Protein AF-0000000083949467 (afdb_homodimer)

pLDDT: mean 90.77, std 18.3, range [20.08, 98.88]

InterPro domains:
  IPR000801 Esterase-like [PF00756] (163-284)
  IPR011990 Tetratric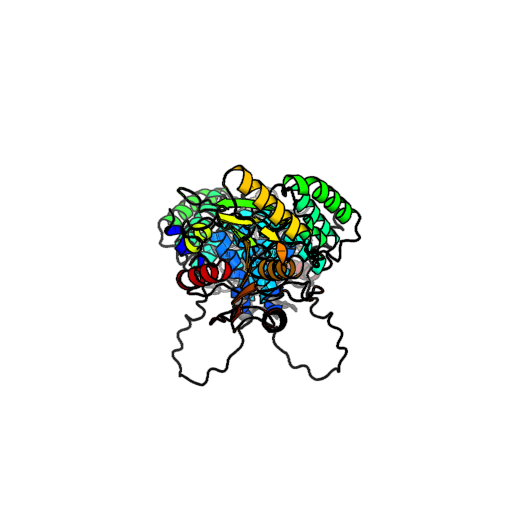opeptide-like helical domain superfamily [SSF48452] (70-117)
  IPR029058 Alpha/Beta hydrolase fold [G3DSA:3.40.50.1820] (165-360)
  IPR029058 Alpha/Beta hydrolase fold [SSF53474] (166-357)

Nearest PDB structures (foldseek):
  2h1i-assembly1_A  TM=7.832E-01  e=2.682E-10  Bacillus cereus ATCC 14579
  2r8b-assembly2_B  TM=7.760E-01  e=1.496E-08  Agrobacterium fabrum str. C58
  3og9-assembly2_B  TM=6.754E-01  e=1.947E-09  Lactococcus lactis subsp. lactis Il1403
  3b5e-assembly1_A  TM=7.785E-01  e=6.162E-08  Mesorhizobium japonicum MAFF 303099
  7y4i-assembly1_B  TM=3.253E-01  e=1.811E-04  Arabidopsis thaliana

Foldseek 3Di:
DPVVLVPLQCPVPQPPDPDPDPDDPPPPDPPDDDPVSVVCVLCVNVVSCVVSVHALVSLQVVLVCCCVVPVNLVSSLVSLVVNCVRDVLDLVSLQSNLLSCLLVVVQVSSLVSLVSSLVSPQQQLVCLVPPPSNVNHCPPPSSVVSNVSSPVRNCVVCVQALPKDKDAADDAADDLWFAEEEEDEAAFAFQNPCVVVQCLQCVRRHMYMGTGANAARDVRGGHHDAPDLVSVVVSVVVNQVVVCVVTRYNQQQYEYEYAACSLQSSLLCCQVPVRRYQEYEREQYHHDCLDRPGAADANAEYEYEFAPPEDPVSVVSSVVSCVRHVPRYHYHYHYEHDYRDDHPCCSPPVSVSSCRRRVSD/DVVVLPPLQCPVPQPPDPDPDPDDPPPPDVPDDDPVSVVCVLCVNVVSCVVSVHALVSLQVVLVCCCVVPVNLVSSLVSLVVNCVRDQLDLVSLQSNLLSCLLVVVQVSSLVSLVSSLVSPQQQLVCLVPPPSNVNHCPDPSSVVSNVSSPVRNCVVCVQALPKDKDAAPDAADDLWFAEEEEDEAAFAFQNPCVVVQCLQCVRRHMYMGTGANAARDVRGGAHDQPDLVSVVVSVVVNQVVVCVVTRYNQQQYEYEYAACSLQSSLLCCQVPVRRYQEYEREQHHHDCLDRPGAADANAEYEYEFAPPEDPVSVVSSVVSCVRHVPRYHYHYHYEHDYRDDHPCCSPPNSVSSCRRRVSD

Organism: NCBI:txid38313

Radius of gyration: 39.01 Å; Cα contacts (8 Å, |Δi|>4): 1369; chains: 2; bounding box: 59×126×69 Å

Sequence (722 aa):
MQAKQTKLCNLLKLGAGLGLLCMSQLAQADEGKTEAEIRWQALSPIANLYLSHANAEDFIAKGDEEKNRYDNYAGALAYYLMATERDSSNIWAPYQAAGTLAMLELKDQAIEMLQLADSRGLWQQIMLEEDDELAGIKDSDEYRAVLDKVKRRYPQHAKDAGTAYIYRPQGAAPEGGWPVLVWLSGYGTEGSDSAHMAKLLTSERAIFIGINGTEKLNEHSFRWARTETDSSHQAVQQALAKAAKNSPVNKQKVALMGFSQGALHSAHLLAKHPNDYVGALLLSAGGMQTEIKASAPAGKRLVISYGEQEHSSNLALDKQLEQFFSPGNQLQLKPHQGGHFFDDAWQQKYPDYVNFVLELNMQAKQTKLCNLLKLGAGLGLLCMSQLAQADEGKTEAEIRWQALSPIANLYLSHANAEDFIAKGDEEKNRYDNYAGALAYYLMATERDSSNIWAPYQAAGTLAMLELKDQAIEMLQLADSRGLWQQIMLEEDDELAGIKDSDEYRAVLDKVKRRYPQHAKDAGTAYIYRPQGAAPEGGWPVLVWLSGYGTEGSDSAHMAKLLTSERAIFIGINGTEKLNEHSFRWARTETDSSHQAVQQALAKAAKNSPVNKQKVALMGFSQGALHSAHLLAKHPNDYVGALLLSAGGMQTEIKASAPAGKRLVISYGEQEHSSNLALDKQLEQFFSPGNQLQLKPHQGGHFFDDAWQQKYPDYVNFVLELN

Structure (mmCIF, N/CA/C/O backbone):
data_AF-0000000083949467-model_v1
#
loop_
_entity.id
_entity.type
_entity.pdbx_description
1 polymer 'Predicted esterase'
#
loop_
_atom_site.group_PDB
_atom_site.id
_atom_site.type_symbol
_atom_site.label_atom_id
_atom_site.label_alt_id
_atom_site.label_comp_id
_atom_site.label_asym_id
_atom_site.label_entity_id
_atom_site.label_seq_id
_atom_site.pdbx_PDB_ins_code
_atom_site.Cartn_x
_atom_site.Cartn_y
_atom_site.Cartn_z
_atom_site.occupancy
_atom_site.B_iso_or_equiv
_atom_site.auth_seq_id
_atom_site.auth_comp_id
_atom_site.auth_asym_id
_atom_site.auth_atom_id
_atom_site.pdbx_PDB_model_num
ATOM 1 N N . MET A 1 1 ? 5.543 20.141 -19.062 1 20.08 1 MET A N 1
ATOM 2 C CA . MET A 1 1 ? 6.008 19.203 -18.047 1 20.08 1 MET A CA 1
ATOM 3 C C . MET A 1 1 ? 4.969 19.047 -16.938 1 20.08 1 MET A C 1
ATOM 5 O O . MET A 1 1 ? 4.883 18 -16.312 1 20.08 1 MET A O 1
ATOM 9 N N . GLN A 1 2 ? 4.262 20.141 -16.609 1 24.88 2 GLN A N 1
ATOM 10 C CA . GLN A 1 2 ? 3.311 20.375 -15.523 1 24.88 2 GLN A CA 1
ATOM 11 C C . GLN A 1 2 ? 1.963 19.719 -15.82 1 24.88 2 GLN A C 1
ATOM 13 O O . GLN A 1 2 ? 1.282 19.25 -14.906 1 24.88 2 GLN A O 1
ATOM 18 N N . ALA A 1 3 ? 1.469 19.828 -17.047 1 28.83 3 ALA A N 1
ATOM 19 C CA . ALA A 1 3 ? 0.116 19.5 -17.484 1 28.83 3 ALA A CA 1
ATOM 20 C C . ALA A 1 3 ? -0.091 18 -17.562 1 28.83 3 ALA A C 1
ATOM 22 O O . ALA A 1 3 ? -1.208 17.5 -17.375 1 28.83 3 ALA A O 1
ATOM 23 N N . LYS A 1 4 ? 0.92 17.312 -17.953 1 30.5 4 LYS A N 1
ATOM 24 C CA . LYS A 1 4 ? 0.792 15.859 -18.094 1 30.5 4 LYS A CA 1
ATOM 25 C C . LYS A 1 4 ? 0.655 15.18 -16.719 1 30.5 4 LYS A C 1
ATOM 27 O O . LYS A 1 4 ? 0.504 13.961 -16.641 1 30.5 4 LYS A O 1
ATOM 32 N N . GLN A 1 5 ? 1.1 15.766 -15.641 1 29.86 5 GLN A N 1
ATOM 33 C CA . GLN A 1 5 ? 1.109 15.297 -14.266 1 29.86 5 GLN A CA 1
ATOM 34 C C . GLN A 1 5 ? -0.294 15.32 -13.664 1 29.86 5 GLN A C 1
ATOM 36 O O . GLN A 1 5 ? -0.618 14.508 -12.797 1 29.86 5 GLN A O 1
ATOM 41 N N . THR A 1 6 ? -1.181 16.219 -14.047 1 29.69 6 THR A N 1
ATOM 42 C CA . THR A 1 6 ? -2.506 16.359 -13.453 1 29.69 6 THR A CA 1
ATOM 43 C C . THR A 1 6 ? -3.43 15.234 -13.906 1 29.69 6 THR A C 1
ATOM 45 O O . THR A 1 6 ? -4.348 14.852 -13.18 1 29.69 6 THR A O 1
ATOM 48 N N . LYS A 1 7 ? -3.24 14.672 -15.047 1 35.09 7 LYS A N 1
ATOM 49 C CA . LYS A 1 7 ? -4.223 13.773 -15.648 1 35.09 7 LYS A CA 1
ATOM 50 C C . LYS A 1 7 ? -4.168 12.391 -15.008 1 35.09 7 LYS A C 1
ATOM 52 O O . LYS A 1 7 ? -5.129 11.617 -15.102 1 35.09 7 LYS A O 1
ATOM 57 N N . LEU A 1 8 ? -3.037 11.961 -14.492 1 36.59 8 LEU A N 1
ATOM 58 C CA . LEU A 1 8 ? -2.889 10.586 -14.016 1 36.59 8 LEU A CA 1
ATOM 59 C C . LEU A 1 8 ? -3.527 10.422 -12.641 1 36.59 8 LEU A C 1
ATOM 61 O O . LEU A 1 8 ? -3.838 9.297 -12.234 1 36.59 8 LEU A O 1
ATOM 65 N N . CYS A 1 9 ? -3.613 11.375 -11.734 1 38.03 9 CYS A N 1
ATOM 66 C CA . CYS A 1 9 ? -4.02 11.297 -10.336 1 38.03 9 CYS A CA 1
ATOM 67 C C . CYS A 1 9 ? -5.387 10.633 -10.203 1 38.03 9 CYS A C 1
ATOM 69 O O . CYS A 1 9 ? -5.629 9.883 -9.266 1 38.03 9 CYS A O 1
ATOM 71 N N . ASN A 1 10 ? -6.441 10.953 -11.023 1 45.47 10 ASN A N 1
ATOM 72 C CA . ASN A 1 10 ? -7.809 10.469 -10.867 1 45.47 10 ASN A CA 1
ATOM 73 C C . ASN A 1 10 ? -8.094 9.289 -11.797 1 45.47 10 ASN A C 1
ATOM 75 O O . ASN A 1 10 ? -9.227 9.117 -12.25 1 45.47 10 ASN A O 1
ATOM 79 N N . LEU A 1 11 ? -7 8.648 -12.055 1 46.38 11 LEU A N 1
ATOM 80 C CA . LEU A 1 11 ? -7.246 7.707 -13.141 1 46.38 11 LEU A CA 1
ATOM 81 C C . LEU A 1 11 ? -8.203 6.605 -12.703 1 46.38 11 LEU A C 1
ATOM 83 O O . LEU A 1 11 ? -9.07 6.188 -13.477 1 46.38 11 LEU A O 1
ATOM 87 N N . LEU A 1 12 ? -7.789 6.094 -11.516 1 52.66 12 LEU A N 1
ATOM 88 C CA . LEU A 1 12 ? -8.695 5.027 -11.094 1 52.66 12 LEU A CA 1
ATOM 89 C C . LEU A 1 12 ? -9.844 5.59 -10.266 1 52.66 12 LEU A C 1
ATOM 91 O O . LEU A 1 12 ? -9.75 5.688 -9.039 1 52.66 12 LEU A O 1
ATOM 95 N N . LYS A 1 13 ? -10.461 6.785 -10.742 1 46.81 13 LYS A N 1
ATOM 96 C CA . LYS A 1 13 ? -11.625 7.285 -10.023 1 46.81 13 LYS A CA 1
ATOM 97 C C . LYS A 1 13 ? -12.703 6.211 -9.906 1 46.81 13 LYS A C 1
ATOM 99 O O . LYS A 1 13 ? -12.672 5.215 -10.625 1 46.81 13 LYS A O 1
ATOM 104 N N . LEU A 1 14 ? -13.938 6.535 -9.32 1 40.09 14 LEU A N 1
ATOM 105 C CA . LEU A 1 14 ? -15.102 5.828 -8.797 1 40.09 14 LEU A CA 1
ATOM 106 C C . LEU A 1 14 ? -15.836 5.098 -9.914 1 40.09 14 LEU A C 1
ATOM 108 O O . LEU A 1 14 ? -17.031 4.844 -9.812 1 40.09 14 LEU A O 1
ATOM 112 N N . GLY A 1 15 ? -15.32 5 -11.109 1 32.25 15 GLY A N 1
ATOM 113 C CA . GLY A 1 15 ? -16.359 4.547 -12.008 1 32.25 15 GLY A CA 1
ATOM 114 C C . GLY A 1 15 ? -16.859 3.145 -11.695 1 32.25 15 GLY A C 1
ATOM 115 O O . GLY A 1 15 ? -16.141 2.164 -11.938 1 32.25 15 GLY A O 1
ATOM 116 N N . ALA A 1 16 ? -17.703 2.967 -10.625 1 30.7 16 ALA A N 1
ATOM 117 C CA . ALA A 1 16 ? -18.484 1.742 -10.469 1 30.7 16 ALA A CA 1
ATOM 118 C C . ALA A 1 16 ? -19.156 1.35 -11.773 1 30.7 16 ALA A C 1
ATOM 120 O O . ALA A 1 16 ? -19.484 0.178 -11.992 1 30.7 16 ALA A O 1
ATOM 121 N N . GLY A 1 17 ? -19.922 2.328 -12.555 1 28.55 17 GLY A N 1
ATOM 122 C CA . GLY A 1 17 ? -21.172 1.948 -13.195 1 28.55 17 GLY A CA 1
ATOM 123 C C . GLY A 1 17 ? -20.969 1.171 -14.484 1 28.55 17 GLY A C 1
ATOM 124 O O . GLY A 1 17 ? -21.906 0.994 -15.266 1 28.55 17 GLY A O 1
ATOM 125 N N . LEU A 1 18 ? -19.984 0.824 -15.078 1 29.42 18 LEU A N 1
ATOM 126 C CA . LEU A 1 18 ? -20.375 0.487 -16.438 1 29.42 18 LEU A CA 1
ATOM 127 C C . LEU A 1 18 ? -21.25 -0.764 -16.469 1 29.42 18 LEU A C 1
ATOM 129 O O . LEU A 1 18 ? -20.938 -1.726 -17.172 1 29.42 18 LEU A O 1
ATOM 133 N N . GLY A 1 19 ? -21.906 -1.406 -15.477 1 25.84 19 GLY A N 1
ATOM 134 C CA . GLY A 1 19 ? -22.969 -2.297 -15.93 1 25.84 19 GLY A CA 1
ATOM 135 C C . GLY A 1 19 ? -24.094 -1.573 -16.656 1 25.84 19 GLY A C 1
ATOM 136 O O . GLY A 1 19 ? -24.391 -0.42 -16.328 1 25.84 19 GLY A O 1
ATOM 137 N N . LEU A 1 20 ? -24.688 -2.051 -17.922 1 25.12 20 LEU A N 1
ATOM 138 C CA . LEU A 1 20 ? -25.781 -1.761 -18.844 1 25.12 20 LEU A CA 1
ATOM 139 C C . LEU A 1 20 ? -27.094 -1.566 -18.078 1 25.12 20 LEU A C 1
ATOM 141 O O . LEU A 1 20 ? -28.125 -1.268 -18.672 1 25.12 20 LEU A O 1
ATOM 145 N N . LEU A 1 21 ? -27.609 -2.316 -17.047 1 26.53 21 LEU A N 1
ATOM 146 C CA . LEU A 1 21 ? -29.062 -2.27 -16.906 1 26.53 21 LEU A CA 1
ATOM 147 C C . LEU A 1 21 ? -29.547 -0.849 -16.625 1 26.53 21 LEU A C 1
ATOM 149 O O . LEU A 1 21 ? -29.062 -0.208 -15.688 1 26.53 21 LEU A O 1
ATOM 153 N N . CYS A 1 22 ? -30.234 -0.049 -17.609 1 25.08 22 CYS A N 1
ATOM 154 C CA . CYS A 1 22 ? -31.141 1.095 -17.641 1 25.08 22 CYS A CA 1
ATOM 155 C C . CYS A 1 22 ? -32.156 1.013 -16.516 1 25.08 22 CYS A C 1
ATOM 157 O O . CYS A 1 22 ? -33.156 1.743 -16.516 1 25.08 22 CYS A O 1
ATOM 159 N N . MET A 1 23 ? -32.594 -0.125 -15.852 1 24.83 23 MET A N 1
ATOM 160 C CA . MET A 1 23 ? -33.938 0.006 -15.281 1 24.83 23 MET A CA 1
ATOM 161 C C . MET A 1 23 ? -34.062 1.31 -14.5 1 24.83 23 MET A C 1
ATOM 163 O O . MET A 1 23 ? -33.062 1.923 -14.133 1 24.83 23 MET A O 1
ATOM 167 N N . SER A 1 24 ? -35.438 1.616 -14 1 25.7 24 SER A N 1
ATOM 168 C CA . SER A 1 24 ? -36.375 2.562 -13.359 1 25.7 24 SER A CA 1
ATOM 169 C C . SER A 1 24 ? -35.719 3.205 -12.133 1 25.7 24 SER A C 1
ATOM 171 O O . SER A 1 24 ? -34.781 2.646 -11.547 1 25.7 24 SER A O 1
ATOM 173 N N . GLN A 1 25 ? -36.125 4.574 -11.812 1 27.22 25 GLN A N 1
ATOM 174 C CA . GLN A 1 25 ? -36.094 5.664 -10.844 1 27.22 25 GLN A CA 1
ATOM 175 C C . GLN A 1 25 ? -36.344 5.145 -9.43 1 27.22 25 GLN A C 1
ATOM 177 O O . GLN A 1 25 ? -36.75 5.902 -8.547 1 27.22 25 GLN A O 1
ATOM 182 N N . LEU A 1 26 ? -36.75 3.9 -9.148 1 27.27 26 LEU A N 1
ATOM 183 C CA . LEU A 1 26 ? -37.281 3.77 -7.793 1 27.27 26 LEU A CA 1
ATOM 184 C C . LEU A 1 26 ? -36.312 4.352 -6.77 1 27.27 26 LEU A C 1
ATOM 186 O O . LEU A 1 26 ? -35.125 4.484 -7.051 1 27.27 26 LEU A O 1
ATOM 190 N N . ALA A 1 27 ? -36.906 4.695 -5.477 1 28.89 27 ALA A N 1
ATOM 191 C CA . ALA A 1 27 ? -36.5 5.195 -4.16 1 28.89 27 ALA A CA 1
ATOM 192 C C . ALA A 1 27 ? -35.188 4.602 -3.715 1 28.89 27 ALA A C 1
ATOM 194 O O . ALA A 1 27 ? -35.125 3.463 -3.242 1 28.89 27 ALA A O 1
ATOM 195 N N . GLN A 1 28 ? -34.094 4.68 -4.398 1 30.7 28 GLN A N 1
ATOM 196 C CA . GLN A 1 28 ? -32.812 4.02 -4.109 1 30.7 28 GLN A CA 1
ATOM 197 C C . GLN A 1 28 ? -32.406 4.25 -2.664 1 30.7 28 GLN A C 1
ATOM 199 O O . GLN A 1 28 ? -32.094 5.383 -2.271 1 30.7 28 GLN A O 1
ATOM 204 N N . ALA A 1 29 ? -32.938 3.604 -1.752 1 32.19 29 ALA A N 1
ATOM 205 C CA . ALA A 1 29 ? -32.5 3.467 -0.373 1 32.19 29 ALA A CA 1
ATOM 206 C C . ALA A 1 29 ? -30.969 3.621 -0.284 1 32.19 29 ALA A C 1
ATOM 208 O O . ALA A 1 29 ? -30.25 3.23 -1.202 1 32.19 29 ALA A O 1
ATOM 209 N N . ASP A 1 30 ? -30.297 4.504 0.454 1 37.47 30 ASP A N 1
ATOM 210 C CA . ASP A 1 30 ? -28.906 4.777 0.84 1 37.47 30 ASP A CA 1
ATOM 211 C C . ASP A 1 30 ? -28.078 3.502 0.828 1 37.47 30 ASP A C 1
ATOM 213 O O . ASP A 1 30 ? -27.938 2.838 1.856 1 37.47 30 ASP A O 1
ATOM 217 N N . GLU A 1 31 ? -28.125 2.477 0.026 1 49.34 31 GLU A N 1
ATOM 218 C CA . GLU A 1 31 ? -27.594 1.121 0.074 1 49.34 31 GLU A CA 1
ATOM 219 C C . GLU A 1 31 ? -26.062 1.141 0.231 1 49.34 31 GLU A C 1
ATOM 221 O O . GLU A 1 31 ? -25.375 1.829 -0.516 1 49.34 31 GLU A O 1
ATOM 226 N N . GLY A 1 32 ? -25.578 0.886 1.428 1 70.06 32 GLY A N 1
ATOM 227 C CA . GLY A 1 32 ? -24.219 0.829 1.953 1 70.06 32 GLY A CA 1
ATOM 228 C C . GLY A 1 32 ? -23.234 0.209 0.985 1 70.06 32 GLY A C 1
ATOM 229 O O . GLY A 1 32 ? -23.625 -0.541 0.088 1 70.06 32 GLY A O 1
ATOM 230 N N . LYS A 1 33 ? -22.062 0.833 0.713 1 85.44 33 LYS A N 1
ATOM 231 C CA . LYS A 1 33 ? -20.984 0.336 -0.134 1 85.44 33 LYS A CA 1
ATOM 232 C C . LYS A 1 33 ? -20.734 -1.151 0.104 1 85.44 33 LYS A C 1
ATOM 234 O O . LYS A 1 33 ? -20.812 -1.622 1.241 1 85.44 33 LYS A O 1
ATOM 239 N N . THR A 1 34 ? -20.672 -1.886 -1.046 1 90.38 34 THR A N 1
ATOM 240 C CA . THR A 1 34 ? -20.266 -3.283 -0.928 1 90.38 34 THR A CA 1
ATOM 241 C C . THR A 1 34 ? -18.828 -3.393 -0.417 1 90.38 34 THR A C 1
ATOM 243 O O . THR A 1 34 ? -18.094 -2.41 -0.433 1 90.38 34 THR A O 1
ATOM 246 N N . GLU A 1 35 ? -18.5 -4.512 0.077 1 92.56 35 GLU A N 1
ATOM 247 C CA . GLU A 1 35 ? -17.109 -4.754 0.499 1 92.56 35 GLU A CA 1
ATOM 248 C C . GLU A 1 35 ? -16.141 -4.523 -0.649 1 92.56 35 GLU A C 1
ATOM 250 O O . GLU A 1 35 ? -15.07 -3.936 -0.454 1 92.56 35 GLU A O 1
ATOM 255 N N . ALA A 1 36 ? -16.484 -4.992 -1.847 1 91 36 ALA A N 1
ATOM 256 C CA . ALA A 1 36 ? -15.625 -4.824 -3.018 1 91 36 ALA A CA 1
ATOM 257 C C . ALA A 1 36 ? -15.406 -3.344 -3.326 1 91 36 ALA A C 1
ATOM 259 O O . ALA A 1 36 ? -14.289 -2.932 -3.65 1 91 36 ALA A O 1
ATOM 260 N N . GLU A 1 37 ? -16.438 -2.654 -3.227 1 91.62 37 GLU A N 1
ATOM 261 C CA . GLU A 1 37 ? -16.344 -1.221 -3.484 1 91.62 37 GLU A CA 1
ATOM 262 C C . GLU A 1 37 ? -15.469 -0.532 -2.443 1 91.62 37 GLU A C 1
ATOM 264 O O . GLU A 1 37 ? -14.656 0.329 -2.783 1 91.62 37 GLU A O 1
ATOM 269 N N . ILE A 1 38 ? -15.68 -0.862 -1.202 1 94.75 38 ILE A N 1
ATOM 270 C CA . ILE A 1 38 ? -14.914 -0.253 -0.122 1 94.75 38 ILE A CA 1
ATOM 271 C C . ILE A 1 38 ? -13.438 -0.621 -0.269 1 94.75 38 ILE A C 1
ATOM 273 O O . ILE A 1 38 ? -12.562 0.228 -0.099 1 94.75 38 ILE A O 1
ATOM 277 N N . ARG A 1 39 ? -13.141 -1.876 -0.614 1 95.31 39 ARG A N 1
ATOM 278 C CA . ARG A 1 39 ? -11.766 -2.305 -0.823 1 95.31 39 ARG A CA 1
ATOM 279 C C . ARG A 1 39 ? -11.125 -1.559 -1.992 1 95.31 39 ARG A C 1
ATOM 281 O O . ARG A 1 39 ? -9.961 -1.162 -1.923 1 95.31 39 ARG A O 1
ATOM 288 N N . TRP A 1 40 ? -11.875 -1.402 -3.035 1 94.06 40 TRP A N 1
ATOM 289 C CA . TRP A 1 40 ? -11.391 -0.626 -4.172 1 94.06 40 TRP A CA 1
ATOM 290 C C . TRP A 1 40 ? -11.047 0.798 -3.754 1 94.06 40 TRP A C 1
ATOM 292 O O . TRP A 1 40 ? -9.969 1.308 -4.086 1 94.06 40 TRP A O 1
ATOM 302 N N . GLN A 1 41 ? -11.891 1.417 -2.992 1 94.31 41 GLN A N 1
ATOM 303 C CA . GLN A 1 41 ? -11.688 2.793 -2.551 1 94.31 41 GLN A CA 1
ATOM 304 C C . GLN A 1 41 ? -10.5 2.898 -1.599 1 94.31 41 GLN A C 1
ATOM 306 O O . GLN A 1 41 ? -9.797 3.912 -1.584 1 94.31 41 GLN A O 1
ATOM 311 N N . ALA A 1 42 ? -10.289 1.903 -0.835 1 96.25 42 ALA A N 1
ATOM 312 C CA . ALA A 1 42 ? -9.219 1.916 0.158 1 96.25 42 ALA A CA 1
ATOM 313 C C . ALA A 1 42 ? -7.859 1.731 -0.502 1 96.25 42 ALA A C 1
ATOM 315 O O . ALA A 1 42 ? -6.867 2.332 -0.075 1 96.25 42 ALA A O 1
ATOM 316 N N . LEU A 1 43 ? -7.828 0.929 -1.622 1 97.69 43 LEU A N 1
ATOM 317 C CA . LEU A 1 43 ? -6.527 0.525 -2.145 1 97.69 43 LEU A CA 1
ATOM 318 C C . LEU A 1 43 ? -6.188 1.303 -3.412 1 97.69 43 LEU A C 1
ATOM 320 O O . LEU A 1 43 ? -5.012 1.47 -3.744 1 97.69 43 LEU A O 1
ATOM 324 N N . SER A 1 44 ? -7.137 1.879 -4.117 1 97.12 44 SER A N 1
ATOM 325 C CA . SER A 1 44 ? -6.898 2.551 -5.391 1 97.12 44 SER A CA 1
ATOM 326 C C . SER A 1 44 ? -6.008 3.773 -5.211 1 97.12 44 SER A C 1
ATOM 328 O O . SER A 1 44 ? -5.199 4.094 -6.086 1 97.12 44 SER A O 1
ATOM 330 N N . PRO A 1 45 ? -6.098 4.527 -4.055 1 97.44 45 PRO A N 1
ATOM 331 C CA . PRO A 1 45 ? -5.191 5.668 -3.889 1 97.44 45 PRO A CA 1
ATOM 332 C C . PRO A 1 45 ? -3.721 5.258 -3.896 1 97.44 45 PRO A C 1
ATOM 334 O O . PRO A 1 45 ? -2.867 6.02 -4.355 1 97.44 45 PRO A O 1
ATOM 337 N N . ILE A 1 46 ? -3.439 4.047 -3.387 1 98.31 46 ILE A N 1
ATOM 338 C CA . ILE A 1 46 ? -2.057 3.582 -3.377 1 98.31 46 ILE A CA 1
ATOM 339 C C . ILE A 1 46 ? -1.573 3.375 -4.809 1 98.31 46 ILE A C 1
ATOM 341 O O . ILE A 1 46 ? -0.475 3.807 -5.168 1 98.31 46 ILE A O 1
ATOM 345 N N . ALA A 1 47 ? -2.398 2.719 -5.598 1 97.81 47 ALA A N 1
ATOM 346 C CA . ALA A 1 47 ? -2.037 2.535 -7 1 97.81 47 ALA A CA 1
ATOM 347 C C . ALA A 1 47 ? -1.789 3.877 -7.684 1 97.81 47 ALA A C 1
ATOM 349 O O . ALA A 1 47 ? -0.813 4.035 -8.422 1 97.81 47 ALA A O 1
ATOM 350 N N . ASN A 1 48 ? -2.639 4.84 -7.414 1 96.94 48 ASN A N 1
ATOM 351 C CA . ASN A 1 48 ? -2.502 6.168 -8.008 1 96.94 48 ASN A CA 1
ATOM 352 C C . ASN A 1 48 ? -1.203 6.844 -7.574 1 96.94 48 ASN A C 1
ATOM 354 O O . ASN A 1 48 ? -0.542 7.496 -8.383 1 96.94 48 ASN A O 1
ATOM 358 N N . LEU A 1 49 ? -0.898 6.734 -6.332 1 98 49 LEU A N 1
ATOM 359 C CA . LEU A 1 49 ? 0.327 7.344 -5.828 1 98 49 LEU A CA 1
ATOM 360 C C . LEU A 1 49 ? 1.553 6.746 -6.508 1 98 49 LEU A C 1
ATOM 362 O O . LEU A 1 49 ? 2.498 7.465 -6.84 1 98 49 LEU A O 1
ATOM 366 N N . TYR A 1 50 ? 1.54 5.438 -6.73 1 97.5 50 TYR A N 1
ATOM 367 C CA . TYR A 1 50 ? 2.67 4.785 -7.379 1 97.5 50 TYR A CA 1
ATOM 368 C C . TYR A 1 50 ? 2.727 5.141 -8.859 1 97.5 50 TYR A C 1
ATOM 370 O O . TYR A 1 50 ? 3.803 5.41 -9.398 1 97.5 50 TYR A O 1
ATOM 378 N N . LEU A 1 51 ? 1.632 5.168 -9.5 1 96.06 51 LEU A N 1
ATOM 379 C CA . LEU A 1 51 ? 1.599 5.488 -10.922 1 96.06 51 LEU A CA 1
ATOM 380 C C . LEU A 1 51 ? 2.049 6.922 -11.164 1 96.06 51 LEU A C 1
ATOM 382 O O . LEU A 1 51 ? 2.662 7.219 -12.195 1 96.06 51 LEU A O 1
ATOM 386 N N . SER A 1 52 ? 1.828 7.809 -10.195 1 96 52 SER A N 1
ATOM 387 C CA . SER A 1 52 ? 2.172 9.219 -10.359 1 96 52 SER A CA 1
ATOM 388 C C . SER A 1 52 ? 3.545 9.523 -9.766 1 96 52 SER A C 1
ATOM 390 O O . SER A 1 52 ? 3.977 10.68 -9.75 1 96 52 SER A O 1
ATOM 392 N N . HIS A 1 53 ? 4.172 8.555 -9.297 1 95.88 53 HIS A N 1
ATOM 393 C CA . HIS A 1 53 ? 5.465 8.742 -8.656 1 95.88 53 HIS A CA 1
ATOM 394 C C . HIS A 1 53 ? 5.395 9.828 -7.582 1 95.88 53 HIS A C 1
ATOM 396 O O . HIS A 1 53 ? 6.219 10.742 -7.566 1 95.88 53 HIS A O 1
ATOM 402 N N . ALA A 1 54 ? 4.34 9.719 -6.734 1 96.56 54 ALA A N 1
ATOM 403 C CA . ALA A 1 54 ? 4.082 10.711 -5.695 1 96.56 54 ALA A CA 1
ATOM 404 C C . ALA A 1 54 ? 5.199 10.719 -4.652 1 96.56 54 ALA A C 1
ATOM 406 O O . ALA A 1 54 ? 5.918 9.727 -4.5 1 96.56 54 ALA A O 1
ATOM 407 N N . ASN A 1 55 ? 5.367 11.836 -4.02 1 97.31 55 ASN A N 1
ATOM 408 C CA . ASN A 1 55 ? 6.406 11.953 -3.002 1 97.31 55 ASN A CA 1
ATOM 409 C C . ASN A 1 55 ? 5.906 11.484 -1.639 1 97.31 55 ASN A C 1
ATOM 411 O O . ASN A 1 55 ? 4.746 11.094 -1.498 1 97.31 55 ASN A O 1
ATOM 415 N N . ALA A 1 56 ? 6.754 11.438 -0.656 1 98 56 ALA A N 1
ATOM 416 C CA . ALA A 1 56 ? 6.449 10.922 0.676 1 98 56 ALA A CA 1
ATOM 417 C C . ALA A 1 56 ? 5.324 11.727 1.329 1 98 56 ALA A C 1
ATOM 419 O O . ALA A 1 56 ? 4.484 11.164 2.037 1 98 56 ALA A O 1
ATOM 420 N N . GLU A 1 57 ? 5.32 13.023 1.122 1 97.44 57 GLU A N 1
ATOM 421 C CA . GLU A 1 57 ? 4.309 13.883 1.728 1 97.44 57 GLU A CA 1
ATOM 422 C C . GLU A 1 57 ? 2.906 13.484 1.269 1 97.44 57 GLU A C 1
ATOM 424 O O . GLU A 1 57 ? 1.95 13.562 2.043 1 97.44 57 GLU A O 1
ATOM 429 N N . ASP A 1 58 ? 2.832 13.102 0.016 1 98.12 58 ASP A N 1
ATOM 430 C CA . ASP A 1 58 ? 1.544 12.656 -0.511 1 98.12 58 ASP A CA 1
ATOM 431 C C . ASP A 1 58 ? 1.063 11.398 0.202 1 98.12 58 ASP A C 1
ATOM 433 O O . ASP A 1 58 ? -0.126 11.258 0.497 1 98.12 58 ASP A O 1
ATOM 437 N N . PHE A 1 59 ? 1.941 10.453 0.433 1 98.56 59 PHE A N 1
ATOM 438 C CA . PHE A 1 59 ? 1.601 9.234 1.158 1 98.56 59 PHE A CA 1
ATOM 439 C C . PHE A 1 59 ? 1.185 9.555 2.588 1 98.56 59 PHE A C 1
ATOM 441 O O . PHE A 1 59 ? 0.204 9 3.094 1 98.56 59 PHE A O 1
ATOM 448 N N . ILE A 1 60 ? 1.915 10.438 3.236 1 98.44 60 ILE A N 1
ATOM 449 C CA . ILE A 1 60 ? 1.599 10.82 4.605 1 98.44 60 ILE A CA 1
ATOM 450 C C . ILE A 1 60 ? 0.198 11.422 4.664 1 98.44 60 ILE A C 1
ATOM 452 O O . ILE A 1 60 ? -0.586 11.109 5.562 1 98.44 60 ILE A O 1
ATOM 456 N N . ALA A 1 61 ? -0.091 12.281 3.707 1 97.69 61 ALA A N 1
ATOM 457 C CA . ALA A 1 61 ? -1.406 12.914 3.664 1 97.69 61 ALA A CA 1
ATOM 458 C C . ALA A 1 61 ? -2.516 11.875 3.578 1 97.69 61 ALA A C 1
ATOM 460 O O . ALA A 1 61 ? -3.553 12.008 4.23 1 97.69 61 ALA A O 1
ATOM 461 N N . LYS A 1 62 ? -2.305 10.875 2.787 1 98.19 62 LYS A N 1
ATOM 462 C CA . LYS A 1 62 ? -3.303 9.82 2.662 1 98.19 62 LYS A CA 1
ATOM 463 C C . LYS A 1 62 ? -3.395 9 3.945 1 98.19 62 LYS A C 1
ATOM 465 O O . LYS A 1 62 ? -4.473 8.531 4.312 1 98.19 62 LYS A O 1
ATOM 470 N N . GLY A 1 63 ? -2.264 8.734 4.566 1 98.38 63 GLY A N 1
ATOM 471 C CA . GLY A 1 63 ? -2.295 8.086 5.871 1 98.38 63 GLY A CA 1
ATOM 472 C C . GLY A 1 63 ? -3.1 8.859 6.898 1 98.38 63 GLY A C 1
ATOM 473 O O . GLY A 1 63 ? -3.914 8.281 7.621 1 98.38 63 GLY A O 1
ATOM 474 N N . ASP A 1 64 ? -2.828 10.156 6.918 1 97.31 64 ASP A N 1
ATOM 475 C CA . ASP A 1 64 ? -3.592 11.016 7.816 1 97.31 64 ASP A CA 1
ATOM 476 C C . ASP A 1 64 ? -5.086 10.93 7.52 1 97.31 64 ASP A C 1
ATOM 478 O O . ASP A 1 64 ? -5.906 10.93 8.445 1 97.31 64 ASP A O 1
ATOM 482 N N . GLU A 1 65 ? -5.43 10.891 6.293 1 96.06 65 GLU A N 1
ATOM 483 C CA . GLU A 1 65 ? -6.832 10.781 5.902 1 96.06 65 GLU A CA 1
ATOM 484 C C . GLU A 1 65 ? -7.453 9.492 6.438 1 96.06 65 GLU A C 1
ATOM 486 O O . GLU A 1 65 ? -8.562 9.508 6.969 1 96.06 65 GLU A O 1
ATOM 491 N N . GLU A 1 66 ? -6.762 8.367 6.324 1 96.5 66 GLU A N 1
ATOM 492 C CA . GLU A 1 66 ? -7.262 7.09 6.828 1 96.5 66 GLU A CA 1
ATOM 493 C C . GLU A 1 66 ? -7.488 7.145 8.336 1 96.5 66 GLU A C 1
ATOM 495 O O . GLU A 1 66 ? -8.484 6.617 8.836 1 96.5 66 GLU A O 1
ATOM 500 N N . LYS A 1 67 ? -6.566 7.695 8.969 1 95.94 67 LYS A N 1
ATOM 501 C CA . LYS A 1 67 ? -6.648 7.805 10.422 1 95.94 67 LYS A CA 1
ATOM 502 C C . LYS A 1 67 ? -7.766 8.758 10.836 1 95.94 67 LYS A C 1
ATOM 504 O O . LYS A 1 67 ? -8.609 8.406 11.664 1 95.94 67 LYS A O 1
ATOM 509 N N . ASN A 1 68 ? -7.832 9.93 10.258 1 93.56 68 ASN A N 1
ATOM 510 C CA . ASN A 1 68 ? -8.734 10.984 10.703 1 93.56 68 ASN A CA 1
ATOM 511 C C . ASN A 1 68 ? -10.172 10.72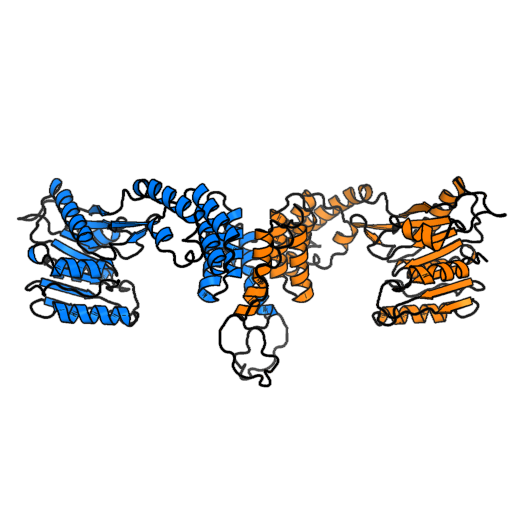7 10.266 1 93.56 68 ASN A C 1
ATOM 513 O O . ASN A 1 68 ? -11.109 11 11.008 1 93.56 68 ASN A O 1
ATOM 517 N N . ARG A 1 69 ? -10.336 10.18 9.086 1 94.06 69 ARG A N 1
ATOM 518 C CA . ARG A 1 69 ? -11.672 10.016 8.531 1 94.06 69 ARG A CA 1
ATOM 519 C C . ARG A 1 69 ? -12.273 8.672 8.93 1 94.06 69 ARG A C 1
ATOM 521 O O . ARG A 1 69 ? -13.484 8.562 9.141 1 94.06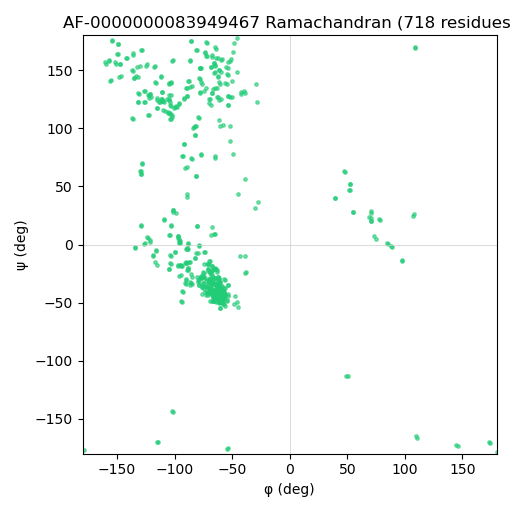 69 ARG A O 1
ATOM 528 N N . TYR A 1 70 ? -11.383 7.711 9.117 1 93.69 70 TYR A N 1
ATOM 529 C CA . TYR A 1 70 ? -11.938 6.371 9.273 1 93.69 70 TYR A CA 1
ATOM 530 C C . TYR A 1 70 ? -11.43 5.715 10.555 1 93.69 70 TYR A C 1
ATOM 532 O O . TYR A 1 70 ? -11.742 4.555 10.836 1 93.69 70 TYR A O 1
ATOM 540 N N . ASP A 1 71 ? -10.633 6.406 11.297 1 94.56 71 ASP A N 1
ATOM 541 C CA . ASP A 1 71 ? -10 5.828 12.477 1 94.56 71 ASP A CA 1
ATOM 542 C C . ASP A 1 71 ? -9.234 4.555 12.125 1 94.56 71 ASP A C 1
ATOM 544 O O . ASP A 1 71 ? -9.242 3.59 12.891 1 94.56 71 ASP A O 1
ATOM 548 N N . ASN A 1 72 ? -8.773 4.461 10.953 1 96.19 72 ASN A N 1
ATOM 549 C CA . ASN A 1 72 ? -8.062 3.293 10.438 1 96.19 72 ASN A CA 1
ATOM 550 C C . ASN A 1 72 ? -6.559 3.416 10.648 1 96.19 72 ASN A C 1
ATOM 552 O O . ASN A 1 72 ? -5.82 3.738 9.711 1 96.19 72 ASN A O 1
ATOM 556 N N . TYR A 1 73 ? -6.09 2.996 11.805 1 96.69 73 TYR A N 1
ATOM 557 C CA . TYR A 1 73 ? -4.684 3.129 12.164 1 96.69 73 TYR A CA 1
ATOM 558 C C . TYR A 1 73 ? -3.818 2.172 11.352 1 96.69 73 TYR A C 1
ATOM 560 O O . TYR A 1 73 ? -2.672 2.486 11.023 1 96.69 73 TYR A O 1
ATOM 568 N N . ALA A 1 74 ? -4.332 1.053 11.031 1 96.12 74 ALA A N 1
ATOM 569 C CA . ALA A 1 74 ? -3.562 0.124 10.203 1 96.12 74 ALA A CA 1
ATOM 570 C C . ALA A 1 74 ? -3.316 0.699 8.812 1 96.12 74 ALA A C 1
ATOM 572 O O . ALA A 1 74 ? -2.219 0.57 8.266 1 96.12 74 ALA A O 1
ATOM 573 N N . GLY A 1 75 ? -4.379 1.27 8.305 1 97.75 75 GLY A N 1
ATOM 574 C CA . GLY A 1 75 ? -4.227 1.93 7.016 1 97.75 75 GLY A CA 1
ATOM 575 C C . GLY A 1 75 ? -3.254 3.094 7.055 1 97.75 75 GLY A C 1
ATOM 576 O O . GLY A 1 75 ? -2.434 3.254 6.148 1 97.75 75 GLY A O 1
ATOM 577 N N . ALA A 1 76 ? -3.354 3.889 8.07 1 98.56 76 ALA A N 1
ATOM 578 C CA . ALA A 1 76 ? -2.41 4.992 8.242 1 98.56 76 ALA A CA 1
ATOM 579 C C . ALA A 1 76 ? -0.973 4.484 8.289 1 98.56 76 ALA A C 1
ATOM 581 O O . ALA A 1 76 ? -0.089 5.035 7.633 1 98.56 76 ALA A O 1
ATOM 582 N N . LEU A 1 77 ? -0.832 3.438 9.078 1 98.69 77 LEU A N 1
ATOM 583 C CA . LEU A 1 77 ? 0.5 2.861 9.234 1 98.69 77 LEU A CA 1
ATOM 584 C C . LEU A 1 77 ? 1.057 2.41 7.891 1 98.69 77 LEU A C 1
ATOM 586 O O . LEU A 1 77 ? 2.232 2.633 7.594 1 98.69 77 LEU A O 1
ATOM 590 N N . ALA A 1 78 ? 0.225 1.772 7.098 1 98.69 78 ALA A N 1
ATOM 591 C CA . ALA A 1 78 ? 0.662 1.339 5.77 1 98.69 78 ALA A CA 1
ATOM 592 C C . ALA A 1 78 ? 1.226 2.508 4.969 1 98.69 78 ALA A C 1
ATOM 594 O O . ALA A 1 78 ? 2.32 2.416 4.41 1 98.69 78 ALA A O 1
ATOM 595 N N . TYR A 1 79 ? 0.532 3.619 4.926 1 98.81 79 TYR A N 1
ATOM 596 C CA . TYR A 1 79 ? 0.954 4.801 4.18 1 98.81 79 TYR A CA 1
ATOM 597 C C . TYR A 1 79 ? 2.238 5.379 4.762 1 98.81 79 TYR A C 1
ATOM 599 O O . TYR A 1 79 ? 3.131 5.793 4.016 1 98.81 79 TYR A O 1
ATOM 607 N N . TYR A 1 80 ? 2.314 5.426 6.059 1 98.81 80 TYR A N 1
ATOM 608 C CA . TYR A 1 80 ? 3.498 6 6.691 1 98.81 80 TYR A CA 1
ATOM 609 C C . TYR A 1 80 ? 4.73 5.148 6.414 1 98.81 80 TYR A C 1
ATOM 611 O O . TYR A 1 80 ? 5.824 5.676 6.207 1 98.81 80 TYR A O 1
ATOM 619 N N . LEU A 1 81 ? 4.547 3.838 6.453 1 98.75 81 LEU A N 1
ATOM 620 C CA . LEU A 1 81 ? 5.672 2.955 6.164 1 98.75 81 LEU A CA 1
ATOM 621 C C . LEU A 1 81 ? 6.098 3.074 4.703 1 98.75 81 LEU A C 1
ATOM 623 O O . LEU A 1 81 ? 7.289 3.104 4.398 1 98.75 81 LEU A O 1
ATOM 627 N N . MET A 1 82 ? 5.113 3.131 3.83 1 98.56 82 MET A N 1
ATOM 628 C CA . MET A 1 82 ? 5.441 3.361 2.426 1 98.56 82 MET A CA 1
ATOM 629 C C . MET A 1 82 ? 6.191 4.68 2.252 1 98.56 82 MET A C 1
ATOM 631 O O . MET A 1 82 ? 7.188 4.738 1.53 1 98.56 82 MET A O 1
ATOM 635 N N . ALA A 1 83 ? 5.734 5.758 2.914 1 98.69 83 ALA A N 1
ATOM 636 C CA . ALA A 1 83 ? 6.379 7.066 2.854 1 98.69 83 ALA A CA 1
ATOM 637 C C . ALA A 1 83 ? 7.805 7.004 3.402 1 98.69 83 ALA A C 1
ATOM 639 O O . ALA A 1 83 ? 8.711 7.656 2.875 1 98.69 83 ALA A O 1
ATOM 640 N N . THR A 1 84 ? 7.965 6.238 4.457 1 98.62 84 THR A N 1
ATOM 641 C CA . THR A 1 84 ? 9.266 6.094 5.098 1 98.62 84 THR A CA 1
ATOM 642 C C . THR A 1 84 ? 10.281 5.504 4.129 1 98.62 84 THR A C 1
ATOM 644 O O . THR A 1 84 ? 11.438 5.941 4.082 1 98.62 84 THR A O 1
ATOM 647 N N . GLU A 1 85 ? 9.906 4.551 3.359 1 96.88 85 GLU A N 1
ATOM 648 C CA . GLU A 1 85 ? 10.797 3.932 2.389 1 96.88 85 GLU A CA 1
ATOM 649 C C . GLU A 1 85 ? 11 4.832 1.173 1 96.88 85 GLU A C 1
ATOM 651 O O . GLU A 1 85 ? 12.062 4.805 0.544 1 96.88 85 GLU A O 1
ATOM 656 N N . ARG A 1 86 ? 10.07 5.648 0.89 1 96.75 86 ARG A N 1
ATOM 657 C CA . ARG A 1 86 ? 10.07 6.473 -0.314 1 96.75 86 ARG A CA 1
ATOM 658 C C . ARG A 1 86 ? 11.102 7.59 -0.212 1 96.75 86 ARG A C 1
ATOM 660 O O . ARG A 1 86 ? 11.68 8 -1.22 1 96.75 86 ARG A O 1
ATOM 667 N N . ASP A 1 87 ? 11.281 8.125 0.919 1 97.56 87 ASP A N 1
ATOM 668 C CA . ASP A 1 87 ? 12.203 9.234 1.172 1 97.56 87 ASP A CA 1
ATOM 669 C C . ASP A 1 87 ? 13 9 2.453 1 97.56 87 ASP A C 1
ATOM 671 O O . ASP A 1 87 ? 12.477 9.188 3.555 1 97.56 87 ASP A O 1
ATOM 675 N N . SER A 1 88 ? 14.266 8.711 2.275 1 97.25 88 SER A N 1
ATOM 676 C CA . SER A 1 88 ? 15.109 8.336 3.402 1 97.25 88 SER A CA 1
ATOM 677 C C . SER A 1 88 ? 15.453 9.539 4.273 1 97.25 88 SER A C 1
ATOM 679 O O . SER A 1 88 ? 15.953 9.383 5.387 1 97.25 88 SER A O 1
ATOM 681 N N . SER A 1 89 ? 15.086 10.68 3.838 1 97.5 89 SER A N 1
ATOM 682 C CA . SER A 1 89 ? 15.398 11.875 4.605 1 97.5 89 SER A CA 1
ATOM 683 C C . SER A 1 89 ? 14.172 12.398 5.344 1 97.5 89 SER A C 1
ATOM 685 O O . SER A 1 89 ? 14.281 13.281 6.191 1 97.5 89 SER A O 1
ATOM 687 N N . ASN A 1 90 ? 13.047 11.797 4.996 1 97.75 90 ASN A N 1
ATOM 688 C CA . ASN A 1 90 ? 11.812 12.273 5.613 1 97.75 90 ASN A CA 1
ATOM 689 C C . ASN A 1 90 ? 11.75 11.922 7.098 1 97.75 90 ASN A C 1
ATOM 691 O O . ASN A 1 90 ? 11.859 10.75 7.461 1 97.75 90 ASN A O 1
ATOM 695 N N . ILE A 1 91 ? 11.555 12.922 7.941 1 97.88 91 ILE A N 1
ATOM 696 C CA . ILE A 1 91 ? 11.523 12.742 9.391 1 97.88 91 ILE A CA 1
ATOM 697 C C . ILE A 1 91 ? 10.117 12.352 9.828 1 97.88 91 ILE A C 1
ATOM 699 O O . ILE A 1 91 ? 9.945 11.547 10.75 1 97.88 91 ILE A O 1
ATOM 703 N N . TRP A 1 92 ? 9.156 12.852 9.133 1 97.5 92 TRP A N 1
ATOM 704 C CA . TRP A 1 92 ? 7.781 12.828 9.617 1 97.5 92 TRP A CA 1
ATOM 705 C C . TRP A 1 92 ? 7.152 11.453 9.414 1 97.5 92 TRP A C 1
ATOM 707 O O . TRP A 1 92 ? 6.34 11.008 10.227 1 97.5 92 TRP A O 1
ATOM 717 N N . ALA A 1 93 ? 7.547 10.805 8.312 1 98.62 93 ALA A N 1
ATOM 718 C CA . ALA A 1 93 ? 6.953 9.508 8.008 1 98.62 93 ALA A CA 1
ATOM 719 C C . ALA A 1 93 ? 7.234 8.5 9.117 1 98.62 93 ALA A C 1
ATOM 721 O O . ALA A 1 93 ? 6.309 7.957 9.727 1 98.62 93 ALA A O 1
ATOM 722 N N . PRO A 1 94 ? 8.469 8.281 9.484 1 98.81 94 PRO A N 1
ATOM 723 C CA . PRO A 1 94 ? 8.711 7.34 10.586 1 98.81 94 PRO A CA 1
ATOM 724 C C . PRO A 1 94 ? 8.188 7.855 11.922 1 98.81 94 PRO A C 1
ATOM 726 O O . PRO A 1 94 ? 7.785 7.062 12.781 1 98.81 94 PRO A O 1
ATOM 729 N N . TYR A 1 95 ? 8.156 9.133 12.172 1 98.81 95 TYR A N 1
ATOM 730 C CA . TYR A 1 95 ? 7.598 9.688 13.398 1 98.81 95 TYR A CA 1
ATOM 731 C C . TYR A 1 95 ? 6.117 9.344 13.523 1 98.81 95 TYR A C 1
ATOM 733 O O . TYR A 1 95 ? 5.668 8.883 14.578 1 98.81 95 TYR A O 1
ATOM 741 N N . GLN A 1 96 ? 5.355 9.617 12.406 1 98.69 96 GLN A N 1
ATOM 742 C CA . GLN A 1 96 ? 3.939 9.273 12.398 1 98.69 96 GLN A CA 1
ATOM 743 C C . GLN A 1 96 ? 3.742 7.766 12.562 1 98.69 96 GLN A C 1
ATOM 745 O O . GLN A 1 96 ? 2.816 7.324 13.242 1 98.69 96 GLN A O 1
ATOM 750 N N . ALA A 1 97 ? 4.637 6.992 11.906 1 98.88 97 ALA A N 1
ATOM 751 C CA . ALA A 1 97 ? 4.566 5.543 12.055 1 98.88 97 ALA A CA 1
ATOM 752 C C . ALA A 1 97 ? 4.766 5.133 13.516 1 98.88 97 ALA A C 1
ATOM 754 O O . ALA A 1 97 ? 4.074 4.246 14.016 1 98.88 97 ALA A O 1
ATOM 755 N N . ALA A 1 98 ? 5.691 5.738 14.227 1 98.88 98 ALA A N 1
ATOM 756 C CA . ALA A 1 98 ? 5.949 5.445 15.633 1 98.88 98 ALA A CA 1
ATOM 757 C C . ALA A 1 98 ? 4.699 5.672 16.469 1 98.88 98 ALA A C 1
ATOM 759 O O . ALA A 1 98 ? 4.316 4.816 17.281 1 98.88 98 ALA A O 1
ATOM 760 N N . GLY A 1 99 ? 4.121 6.883 16.266 1 98.69 99 GLY A N 1
ATOM 761 C CA . GLY A 1 99 ? 2.895 7.16 16.984 1 98.69 99 GLY A CA 1
ATOM 762 C C . GLY A 1 99 ? 1.797 6.148 16.719 1 98.69 99 GLY A C 1
ATOM 763 O O . GLY A 1 99 ? 1.142 5.676 17.656 1 98.69 99 GLY A O 1
ATOM 764 N N . THR A 1 100 ? 1.633 5.82 15.484 1 98.5 100 THR A N 1
ATOM 765 C CA . THR A 1 100 ? 0.599 4.875 15.086 1 98.5 100 THR A CA 1
ATOM 766 C C . THR A 1 100 ? 0.875 3.49 15.664 1 98.5 100 THR A C 1
ATOM 768 O O . THR A 1 100 ? -0.037 2.828 16.172 1 98.5 100 THR A O 1
ATOM 771 N N . LEU A 1 101 ? 2.1 3.018 15.609 1 98.5 101 LEU A N 1
ATOM 772 C CA . LEU A 1 101 ? 2.504 1.729 16.156 1 98.5 101 LEU A CA 1
ATOM 773 C C . LEU A 1 101 ? 2.285 1.688 17.672 1 98.5 101 LEU A C 1
ATOM 775 O O . LEU A 1 101 ? 1.834 0.675 18.203 1 98.5 101 LEU A O 1
ATOM 779 N N . ALA A 1 102 ? 2.602 2.75 18.297 1 98.19 102 ALA A N 1
ATOM 780 C CA . ALA A 1 102 ? 2.369 2.822 19.734 1 98.19 102 ALA A CA 1
ATOM 781 C C . ALA A 1 102 ? 0.883 2.701 20.062 1 98.19 102 ALA A C 1
ATOM 783 O O . ALA A 1 102 ? 0.5 1.99 21 1 98.19 102 ALA A O 1
ATOM 784 N N . MET A 1 103 ? 0.056 3.404 19.281 1 97.19 103 MET A N 1
ATOM 785 C CA . MET A 1 103 ? -1.39 3.326 19.469 1 97.19 103 MET A CA 1
ATOM 786 C C . MET A 1 103 ? -1.89 1.901 19.25 1 97.19 103 MET A C 1
ATOM 788 O O . MET A 1 103 ? -2.857 1.475 19.891 1 97.19 103 MET A O 1
ATOM 792 N N . LEU A 1 104 ? -1.182 1.185 18.406 1 95.56 104 LEU A N 1
ATOM 793 C CA . LEU A 1 104 ? -1.535 -0.199 18.109 1 95.56 104 LEU A CA 1
ATOM 794 C C . LEU A 1 104 ? -0.865 -1.154 19.094 1 95.56 104 LEU A C 1
ATOM 796 O O . LEU A 1 104 ? -0.926 -2.373 18.906 1 95.56 104 LEU A O 1
ATOM 800 N N . GLU A 1 105 ? -0.113 -0.688 20.031 1 95.62 105 GLU A N 1
ATOM 801 C CA . GLU A 1 105 ? 0.534 -1.425 21.125 1 95.62 105 GLU A CA 1
ATOM 802 C C . GLU A 1 105 ? 1.662 -2.305 20.594 1 95.62 105 GLU A C 1
ATOM 804 O O . GLU A 1 105 ? 1.933 -3.375 21.141 1 95.62 105 GLU A O 1
ATOM 809 N N . LEU A 1 106 ? 2.15 -1.925 19.453 1 96.5 106 LEU A N 1
ATOM 810 C CA . LEU A 1 106 ? 3.379 -2.52 18.938 1 96.5 106 LEU A CA 1
ATOM 811 C C . LEU A 1 106 ? 4.598 -1.704 19.359 1 96.5 106 LEU A C 1
ATOM 813 O O . LEU A 1 106 ? 5.223 -1.044 18.531 1 96.5 106 LEU A O 1
ATOM 817 N N . LYS A 1 107 ? 4.973 -1.851 20.594 1 97.5 107 LYS A N 1
ATOM 818 C CA . LYS A 1 107 ? 5.867 -0.922 21.281 1 97.5 107 LYS A CA 1
ATOM 819 C C . LYS A 1 107 ? 7.285 -1.014 20.734 1 97.5 107 LYS A C 1
ATOM 821 O O . LYS A 1 107 ? 7.945 0.008 20.531 1 97.5 107 LYS A O 1
ATOM 826 N N . ASP A 1 108 ? 7.703 -2.246 20.469 1 97.75 108 ASP A N 1
ATOM 827 C CA . ASP A 1 108 ? 9.062 -2.404 19.953 1 97.75 108 ASP A CA 1
ATOM 828 C C . ASP A 1 108 ? 9.211 -1.757 18.578 1 97.75 108 ASP A C 1
ATOM 830 O O . ASP A 1 108 ? 10.203 -1.071 18.328 1 97.75 108 ASP A O 1
ATOM 834 N N . GLN A 1 109 ? 8.258 -1.965 17.766 1 98.06 109 GLN A N 1
ATOM 835 C CA . GLN A 1 109 ? 8.289 -1.379 16.422 1 98.06 109 GLN A CA 1
ATOM 836 C C . GLN A 1 109 ? 8.133 0.138 16.484 1 98.06 109 GLN A C 1
ATOM 838 O O . GLN A 1 109 ? 8.711 0.861 15.68 1 98.06 109 GLN A O 1
ATOM 843 N N . ALA A 1 110 ? 7.305 0.605 17.422 1 98.69 110 ALA A N 1
ATOM 844 C CA . ALA A 1 110 ? 7.145 2.043 17.625 1 98.69 110 ALA A CA 1
ATOM 845 C C . ALA A 1 110 ? 8.477 2.697 17.984 1 98.69 110 ALA A C 1
ATOM 847 O O . ALA A 1 110 ? 8.828 3.736 17.422 1 98.69 110 ALA A O 1
ATOM 848 N N . ILE A 1 111 ? 9.172 2.039 18.859 1 98.75 111 ILE A N 1
ATOM 849 C CA . ILE A 1 111 ? 10.461 2.549 19.297 1 98.75 111 ILE A CA 1
ATOM 850 C C . ILE A 1 111 ? 11.445 2.555 18.125 1 98.75 111 ILE A C 1
ATOM 852 O O . ILE A 1 111 ? 12.18 3.521 17.938 1 98.75 111 ILE A O 1
ATOM 856 N N . GLU A 1 112 ? 11.422 1.52 17.328 1 98.69 112 GLU A N 1
ATOM 857 C CA . GLU A 1 112 ? 12.289 1.449 16.156 1 98.69 112 GLU A CA 1
ATOM 858 C C . GLU A 1 112 ? 12.023 2.609 15.211 1 98.69 112 GLU A C 1
ATOM 860 O O . GLU A 1 112 ? 12.961 3.236 14.711 1 98.69 112 GLU A O 1
ATOM 865 N N . MET A 1 113 ? 10.758 2.879 14.977 1 98.88 113 MET A N 1
ATOM 866 C CA . MET A 1 113 ? 10.398 3.951 14.055 1 98.88 113 MET A CA 1
ATOM 867 C C . MET A 1 113 ? 10.75 5.316 14.641 1 98.88 113 MET A C 1
ATOM 869 O O . MET A 1 113 ? 11.164 6.219 13.914 1 98.88 113 MET A O 1
ATOM 873 N N . LEU A 1 114 ? 10.562 5.477 15.961 1 98.88 114 LEU A N 1
ATOM 874 C CA . LEU A 1 114 ? 10.93 6.73 16.609 1 98.88 114 LEU A CA 1
ATOM 875 C C . LEU A 1 114 ? 12.438 6.961 16.516 1 98.88 114 LEU A C 1
ATOM 877 O O . LEU A 1 114 ? 12.883 8.078 16.25 1 98.88 114 LEU A O 1
ATOM 881 N N . GLN A 1 115 ? 13.195 5.883 16.719 1 98.88 115 GLN A N 1
ATOM 882 C CA . GLN A 1 115 ? 14.641 5.973 16.609 1 98.88 115 GLN A CA 1
ATOM 883 C C . GLN A 1 115 ? 15.07 6.289 15.172 1 98.88 115 GLN A C 1
ATOM 885 O O . GLN A 1 115 ? 16.047 7 14.953 1 98.88 115 GLN A O 1
ATOM 890 N N . LEU A 1 116 ? 14.297 5.77 14.234 1 98.81 116 LEU A N 1
ATOM 891 C CA . LEU A 1 116 ? 14.586 6.102 12.844 1 98.81 116 LEU A CA 1
ATOM 892 C C . LEU A 1 116 ? 14.328 7.582 12.578 1 98.81 116 LEU A C 1
ATOM 894 O O . LEU A 1 116 ? 15.133 8.242 11.906 1 98.81 116 LEU A O 1
ATOM 898 N N . ALA A 1 117 ? 13.25 8.141 13.07 1 98.88 117 ALA A N 1
ATOM 899 C CA . ALA A 1 117 ? 12.992 9.57 12.953 1 98.88 117 ALA A CA 1
ATOM 900 C C . ALA A 1 117 ? 14.125 10.383 13.57 1 98.88 117 ALA A C 1
ATOM 902 O O . ALA A 1 117 ? 14.562 11.391 13.008 1 98.88 117 ALA A O 1
ATOM 903 N N . ASP A 1 118 ? 14.633 9.93 14.695 1 98.81 118 ASP A N 1
ATOM 904 C CA . ASP A 1 118 ? 15.75 10.57 15.375 1 98.81 118 ASP A CA 1
ATOM 905 C C . ASP A 1 118 ? 17 10.578 14.5 1 98.81 118 ASP A C 1
ATOM 907 O O . ASP A 1 118 ? 17.656 11.609 14.367 1 98.81 118 ASP A O 1
ATOM 911 N N . SER A 1 119 ? 17.234 9.445 13.93 1 98.75 119 SER A N 1
ATOM 912 C CA . SER A 1 119 ? 18.422 9.336 13.094 1 98.75 119 SER A CA 1
ATOM 913 C C . SER A 1 119 ? 18.328 10.242 11.867 1 98.75 119 SER A C 1
ATOM 915 O O . SER A 1 119 ? 19.344 10.609 11.289 1 98.75 119 SER A O 1
ATOM 917 N N . ARG A 1 120 ? 17.078 10.625 11.555 1 98.5 120 ARG A N 1
ATOM 918 C CA . ARG A 1 120 ? 16.875 11.469 10.383 1 98.5 120 ARG A CA 1
ATOM 919 C C . ARG A 1 120 ? 16.797 12.938 10.781 1 98.5 120 ARG A C 1
ATOM 921 O O . ARG A 1 120 ? 16.578 13.805 9.93 1 98.5 120 ARG A O 1
ATOM 928 N N . GLY A 1 121 ? 16.953 13.258 12.086 1 98.38 121 GLY A N 1
ATOM 929 C CA . GLY A 1 121 ? 17.125 14.641 12.492 1 98.38 121 GLY A CA 1
ATOM 930 C C . GLY A 1 121 ? 15.898 15.211 13.188 1 98.38 121 GLY A C 1
ATOM 931 O O . GLY A 1 121 ? 15.68 16.422 13.172 1 98.38 121 GLY A O 1
ATOM 932 N N . LEU A 1 122 ? 15.117 14.352 13.789 1 98.62 122 LEU A N 1
ATOM 933 C CA . LEU A 1 122 ? 13.969 14.812 14.555 1 98.62 122 LEU A CA 1
ATOM 934 C C . LEU A 1 122 ? 14.383 15.883 15.562 1 98.62 122 LEU A C 1
ATOM 936 O O . LEU A 1 122 ? 15.328 15.68 16.328 1 98.62 122 LEU A O 1
ATOM 940 N N . TRP A 1 123 ? 13.672 17.078 15.531 1 98.5 123 TRP A N 1
ATOM 941 C CA . TRP A 1 123 ? 14.055 18.172 16.422 1 98.5 123 TRP A CA 1
ATOM 942 C C . TRP A 1 123 ? 12.828 18.781 17.094 1 98.5 123 TRP A C 1
ATOM 944 O O . TRP A 1 123 ? 12.945 19.656 17.953 1 98.5 123 TRP A O 1
ATOM 954 N N . GLN A 1 124 ? 11.703 18.297 16.75 1 98.19 124 GLN A N 1
ATOM 955 C CA . GLN A 1 124 ? 10.438 18.859 17.203 1 98.19 124 GLN A CA 1
ATOM 956 C C . GLN A 1 124 ? 10.133 18.469 18.641 1 98.19 124 GLN A C 1
ATOM 958 O O . GLN A 1 124 ? 9.219 17.688 18.906 1 98.19 124 GLN A O 1
ATOM 963 N N . GLN A 1 125 ? 10.797 19.141 19.562 1 98.12 125 GLN A N 1
ATOM 964 C CA . GLN A 1 125 ? 10.766 18.812 20.984 1 98.12 125 GLN A CA 1
ATOM 965 C C . GLN A 1 125 ? 9.336 18.875 21.531 1 98.12 125 GLN A C 1
ATOM 967 O O . GLN A 1 125 ? 8.875 17.938 22.188 1 98.12 125 GLN A O 1
ATOM 972 N N . ILE A 1 126 ? 8.648 19.938 21.266 1 97.31 126 ILE A N 1
ATOM 973 C CA . ILE A 1 126 ? 7.332 20.203 21.844 1 97.31 126 ILE A CA 1
ATOM 974 C C . ILE A 1 126 ? 6.332 19.156 21.328 1 97.31 126 ILE A C 1
ATOM 976 O O . ILE A 1 126 ? 5.566 18.594 22.094 1 97.31 126 ILE A O 1
ATOM 980 N N . MET A 1 127 ? 6.379 18.906 20.078 1 96.94 127 MET A N 1
ATOM 981 C CA . MET A 1 127 ? 5.492 17.906 19.484 1 96.94 127 MET A CA 1
ATOM 982 C C . MET A 1 127 ? 5.773 16.531 20.078 1 96.94 127 MET A C 1
ATOM 984 O O . MET A 1 127 ? 4.844 15.781 20.391 1 96.94 127 MET A O 1
ATOM 988 N N . LEU A 1 128 ? 7.027 16.172 20.156 1 98.38 128 LEU A N 1
ATOM 989 C CA . LEU A 1 128 ? 7.414 14.883 20.703 1 98.38 128 LEU A CA 1
ATOM 990 C C . LEU A 1 128 ? 6.93 14.734 22.141 1 98.38 128 LEU A C 1
ATOM 992 O O . LEU A 1 128 ? 6.324 13.719 22.5 1 98.38 128 LEU A O 1
ATOM 996 N N . GLU A 1 129 ? 7.141 15.734 22.953 1 97.5 129 GLU A N 1
ATOM 997 C CA . GLU A 1 129 ? 6.816 15.695 24.375 1 97.5 129 GLU A CA 1
ATOM 998 C C . GLU A 1 129 ? 5.309 15.625 24.594 1 97.5 129 GLU A C 1
ATOM 1000 O O . GLU A 1 129 ? 4.844 14.977 25.531 1 97.5 129 GLU A O 1
ATOM 1005 N N . GLU A 1 130 ? 4.605 16.25 23.703 1 96.38 130 GLU A N 1
ATOM 1006 C CA . GLU A 1 130 ? 3.176 16.406 23.953 1 96.38 130 GLU A CA 1
ATOM 1007 C C . GLU A 1 130 ? 2.354 15.453 23.094 1 96.38 130 GLU A C 1
ATOM 1009 O O . GLU A 1 130 ? 1.122 15.523 23.094 1 96.38 130 GLU A O 1
ATOM 1014 N N . ASP A 1 131 ? 2.984 14.539 22.406 1 97.19 131 ASP A N 1
ATOM 1015 C CA . ASP A 1 131 ? 2.277 13.641 21.5 1 97.19 131 ASP A CA 1
ATOM 1016 C C . ASP A 1 131 ? 1.608 12.5 22.281 1 97.19 131 ASP A C 1
ATOM 1018 O O . ASP A 1 131 ? 2.275 11.555 22.703 1 97.19 131 ASP A O 1
ATOM 1022 N N . ASP A 1 132 ? 0.289 12.562 22.328 1 96.81 132 ASP A N 1
ATOM 1023 C CA . ASP A 1 132 ? -0.463 11.562 23.078 1 96.81 132 ASP A CA 1
ATOM 1024 C C . ASP A 1 132 ? -0.394 10.195 22.391 1 96.81 132 ASP A C 1
ATOM 1026 O O . ASP A 1 132 ? -0.574 9.164 23.047 1 96.81 132 ASP A O 1
ATOM 1030 N N . GLU A 1 133 ? -0.168 10.18 21.109 1 97.25 133 GLU A N 1
ATOM 1031 C CA . GLU A 1 133 ? -0.113 8.914 20.391 1 97.25 133 GLU A CA 1
ATOM 1032 C C . GLU A 1 133 ? 1.104 8.094 20.812 1 97.25 133 GLU A C 1
ATOM 1034 O O . GLU A 1 133 ? 1.138 6.875 20.625 1 97.25 133 GLU A O 1
ATOM 1039 N N . LEU A 1 134 ? 2.076 8.734 21.406 1 98.44 134 LEU A N 1
ATOM 1040 C CA . LEU A 1 134 ? 3.299 8.047 21.812 1 98.44 134 LEU A CA 1
ATOM 1041 C C . LEU A 1 134 ? 3.232 7.652 23.281 1 98.44 134 LEU A C 1
ATOM 1043 O O . LEU A 1 134 ? 4.215 7.16 23.844 1 98.44 134 LEU A O 1
ATOM 1047 N N . ALA A 1 135 ? 2.111 7.824 23.938 1 97.75 135 ALA A N 1
ATOM 1048 C CA . ALA A 1 135 ? 1.954 7.613 25.375 1 97.75 135 ALA A CA 1
ATOM 1049 C C . ALA A 1 135 ? 2.424 6.215 25.781 1 97.75 135 ALA A C 1
ATOM 1051 O O . ALA A 1 135 ? 3.016 6.039 26.844 1 97.75 135 ALA A O 1
ATOM 1052 N N . GLY A 1 136 ? 2.203 5.27 24.922 1 97.44 136 GLY A N 1
ATOM 1053 C CA . GLY A 1 136 ? 2.498 3.881 25.234 1 97.44 136 GLY A CA 1
ATOM 1054 C C . GLY A 1 136 ? 3.984 3.592 25.328 1 97.44 136 GLY A C 1
ATOM 1055 O O . GLY A 1 136 ? 4.391 2.559 25.875 1 97.44 136 GLY A O 1
ATOM 1056 N N . ILE A 1 137 ? 4.793 4.523 24.844 1 98.25 137 ILE A N 1
ATOM 1057 C CA . ILE A 1 137 ? 6.219 4.219 24.844 1 98.25 137 ILE A CA 1
ATOM 1058 C C . ILE A 1 137 ? 6.977 5.301 25.594 1 98.25 137 ILE A C 1
ATOM 1060 O O . ILE A 1 137 ? 8.203 5.25 25.703 1 98.25 137 ILE A O 1
ATOM 1064 N N . LYS A 1 138 ? 6.379 6.246 26.234 1 97.81 138 LYS A N 1
ATOM 1065 C CA . LYS A 1 138 ? 7.027 7.387 26.875 1 97.81 138 LYS A CA 1
ATOM 1066 C C . LYS A 1 138 ? 7.855 6.941 28.078 1 97.81 138 LYS A C 1
ATOM 1068 O O . LYS A 1 138 ? 8.812 7.617 28.469 1 97.81 138 LYS A O 1
ATOM 1073 N N . ASP A 1 139 ? 7.523 5.789 28.625 1 97 139 ASP A N 1
ATOM 1074 C CA . ASP A 1 139 ? 8.219 5.332 29.812 1 97 139 ASP A CA 1
ATOM 1075 C C . ASP A 1 139 ? 9.453 4.504 29.453 1 97 139 ASP A C 1
ATOM 1077 O O . ASP A 1 139 ? 10.211 4.105 30.344 1 97 139 ASP A O 1
ATOM 1081 N N . SER A 1 140 ? 9.656 4.27 28.203 1 97.88 140 SER A N 1
ATOM 1082 C CA . SER A 1 140 ? 10.797 3.465 27.797 1 97.88 140 SER A CA 1
ATOM 1083 C C . SER A 1 140 ? 12.094 4.273 27.844 1 97.88 140 SER A C 1
ATOM 1085 O O . SER A 1 140 ? 12.07 5.496 27.688 1 97.88 140 SER A O 1
ATOM 1087 N N . ASP A 1 141 ? 13.188 3.545 28.062 1 98.5 141 ASP A N 1
ATOM 1088 C CA . ASP A 1 141 ? 14.5 4.176 28.031 1 98.5 141 ASP A CA 1
ATOM 1089 C C . ASP A 1 141 ? 14.828 4.727 26.656 1 98.5 141 ASP A C 1
ATOM 1091 O O . ASP A 1 141 ? 15.469 5.77 26.531 1 98.5 141 ASP A O 1
ATOM 1095 N N . GLU A 1 142 ? 14.383 4.031 25.672 1 98.69 142 GLU A N 1
ATOM 1096 C CA . GLU A 1 142 ? 14.656 4.434 24.297 1 98.69 142 GLU A CA 1
ATOM 1097 C C . GLU A 1 142 ? 13.961 5.75 23.969 1 98.69 142 GLU A C 1
ATOM 1099 O O . GLU A 1 142 ? 14.555 6.625 23.328 1 98.69 142 GLU A O 1
ATOM 1104 N N . TYR A 1 143 ? 12.727 5.887 24.438 1 98.69 143 TYR A N 1
ATOM 1105 C CA . TYR A 1 143 ? 12.023 7.148 24.234 1 98.69 143 TYR A CA 1
ATOM 1106 C C . TYR A 1 143 ? 12.758 8.297 24.906 1 98.69 143 TYR A C 1
ATOM 1108 O O . TYR A 1 143 ? 12.953 9.352 24.312 1 98.69 143 TYR A O 1
ATOM 1116 N N . ARG A 1 144 ? 13.188 8.117 26.109 1 98.5 144 ARG A N 1
ATOM 1117 C CA . ARG A 1 144 ? 13.883 9.148 26.875 1 98.5 144 ARG A CA 1
ATOM 1118 C C . ARG A 1 144 ? 15.195 9.539 26.203 1 98.5 144 ARG A C 1
ATOM 1120 O O . ARG A 1 144 ? 15.562 10.711 26.188 1 98.5 144 ARG A O 1
ATOM 1127 N N . ALA A 1 145 ? 15.828 8.516 25.656 1 98.75 145 ALA A N 1
ATOM 1128 C CA . ALA A 1 145 ? 17.078 8.789 24.953 1 98.75 145 ALA A CA 1
ATOM 1129 C C . ALA A 1 145 ? 16.844 9.656 23.719 1 98.75 145 ALA A C 1
ATOM 1131 O O . ALA A 1 145 ? 17.609 10.578 23.438 1 98.75 145 ALA A O 1
ATOM 1132 N N . VAL A 1 146 ? 15.773 9.344 23 1 98.88 146 VAL A N 1
ATOM 1133 C CA . VAL A 1 146 ? 15.43 10.141 21.812 1 98.88 146 VAL A CA 1
ATOM 1134 C C . VAL A 1 146 ? 15.055 11.555 22.25 1 98.88 146 VAL A C 1
ATOM 1136 O O . VAL A 1 146 ? 15.492 12.531 21.625 1 98.88 146 VAL A O 1
ATOM 1139 N N . LEU A 1 147 ? 14.297 11.711 23.297 1 98.75 147 LEU A N 1
ATOM 1140 C CA . LEU A 1 147 ? 13.875 13.016 23.781 1 98.75 147 LEU A CA 1
ATOM 1141 C C . LEU A 1 147 ? 15.078 13.867 24.188 1 98.75 147 LEU A C 1
ATOM 1143 O O . LEU A 1 147 ? 15.117 15.062 23.891 1 98.75 147 LEU A O 1
ATOM 1147 N N . ASP A 1 148 ? 16.062 13.242 24.797 1 98.62 148 ASP A N 1
ATOM 1148 C CA . ASP A 1 148 ? 17.266 13.961 25.188 1 98.62 148 ASP A CA 1
ATOM 1149 C C . ASP A 1 148 ? 18 14.523 23.984 1 98.62 148 ASP A C 1
ATOM 1151 O O . ASP A 1 148 ? 18.484 15.664 24.016 1 98.62 148 ASP A O 1
ATOM 1155 N N . LYS A 1 149 ? 18.109 13.727 22.984 1 98.75 149 LYS A N 1
ATOM 1156 C CA . LYS A 1 149 ? 18.766 14.18 21.766 1 98.75 149 LYS A CA 1
ATOM 1157 C C . LYS A 1 149 ? 17.984 15.297 21.078 1 98.75 149 LYS A C 1
ATOM 1159 O O . LYS A 1 149 ? 18.562 16.266 20.609 1 98.75 149 LYS A O 1
ATOM 1164 N N . VAL A 1 150 ? 16.703 15.156 21.078 1 98.75 150 VAL A N 1
ATOM 1165 C CA . VAL A 1 150 ? 15.828 16.141 20.469 1 98.75 150 VAL A CA 1
ATOM 1166 C C . VAL A 1 150 ? 15.938 17.469 21.219 1 98.75 150 VAL A C 1
ATOM 1168 O O . VAL A 1 150 ? 16 18.531 20.609 1 98.75 150 VAL A O 1
ATOM 1171 N N . LYS A 1 151 ? 16.016 17.422 22.562 1 98.38 151 LYS A N 1
ATOM 1172 C CA . LYS A 1 151 ? 16.156 18.609 23.391 1 98.38 151 LYS A CA 1
ATOM 1173 C C . LYS A 1 151 ? 17.453 19.344 23.078 1 98.38 151 LYS A C 1
ATOM 1175 O O . LYS A 1 151 ? 17.5 20.578 23.125 1 98.38 151 LYS A O 1
ATOM 1180 N N . ARG A 1 152 ? 18.453 18.625 22.703 1 98.38 152 ARG A N 1
ATOM 1181 C CA . ARG A 1 152 ? 19.734 19.234 22.359 1 98.38 152 ARG A CA 1
ATOM 1182 C C . ARG A 1 152 ? 19.688 19.891 20.984 1 98.38 152 ARG A C 1
ATOM 1184 O O . ARG A 1 152 ? 20.328 20.906 20.75 1 98.38 152 ARG A O 1
ATOM 1191 N N . ARG A 1 153 ? 18.844 19.391 20.047 1 98.38 153 ARG A N 1
ATOM 1192 C CA . ARG A 1 153 ? 18.766 19.906 18.688 1 98.38 153 ARG A CA 1
ATOM 1193 C C . ARG A 1 153 ? 17.797 21.094 18.609 1 98.38 153 ARG A C 1
ATOM 1195 O O . ARG A 1 153 ? 17.984 22 17.797 1 98.38 153 ARG A O 1
ATOM 1202 N N . TYR A 1 154 ? 16.875 21.172 19.469 1 98.44 154 TYR A N 1
ATOM 1203 C CA . TYR A 1 154 ? 15.727 22.062 19.391 1 98.44 154 TYR A CA 1
ATOM 1204 C C . TYR A 1 154 ? 16.172 23.531 19.344 1 98.44 154 TYR A C 1
ATOM 1206 O O . TYR A 1 154 ? 15.727 24.297 18.5 1 98.44 154 TYR A O 1
ATOM 1214 N N . PRO A 1 155 ? 17.156 23.969 20.219 1 98 155 PRO A N 1
ATOM 1215 C CA . PRO A 1 155 ? 17.5 25.391 20.25 1 98 155 PRO A CA 1
ATOM 1216 C C . PRO A 1 155 ? 18.031 25.891 18.906 1 98 155 PRO A C 1
ATOM 1218 O O . PRO A 1 155 ? 17.766 27.047 18.531 1 98 155 PRO A O 1
ATOM 1221 N N . GLN A 1 156 ? 18.688 25.062 18.219 1 97.75 156 GLN A N 1
ATOM 1222 C CA . GLN A 1 156 ? 19.25 25.469 16.938 1 97.75 156 GLN A CA 1
ATOM 1223 C C . GLN A 1 156 ? 18.141 25.703 15.914 1 97.75 156 GLN A C 1
ATOM 1225 O O . GLN A 1 156 ? 18.266 26.562 15.039 1 97.75 156 GLN A O 1
ATOM 1230 N N . HIS A 1 157 ? 17.062 24.984 16.047 1 97.88 157 HIS A N 1
ATOM 1231 C CA . HIS A 1 157 ? 15.961 25.078 15.094 1 97.88 157 HIS A CA 1
ATOM 1232 C C . HIS A 1 157 ? 14.953 26.141 15.531 1 97.88 157 HIS A C 1
ATOM 1234 O O . HIS A 1 157 ? 14.125 26.578 14.727 1 97.88 157 HIS A O 1
ATOM 1240 N N . ALA A 1 158 ? 14.992 26.578 16.75 1 97.94 158 ALA A N 1
ATOM 1241 C CA . ALA A 1 158 ? 13.953 27.453 17.297 1 97.94 158 ALA A CA 1
ATOM 1242 C C . ALA A 1 158 ? 14.469 28.859 17.5 1 97.94 158 ALA A C 1
ATOM 1244 O O . ALA A 1 158 ? 13.891 29.641 18.266 1 97.94 158 ALA A O 1
ATOM 1245 N N . LYS A 1 159 ? 15.547 29.266 16.812 1 97.44 159 LYS A N 1
ATOM 1246 C CA . LYS A 1 159 ? 16.156 30.578 16.953 1 97.44 159 LYS A CA 1
ATOM 1247 C C . LYS A 1 159 ? 15.188 31.688 16.531 1 97.44 159 LYS A C 1
ATOM 1249 O O . LYS A 1 159 ? 15.305 32.844 16.984 1 97.44 159 LYS A O 1
ATOM 1254 N N . ASP A 1 160 ? 14.25 31.312 15.742 1 97.62 160 ASP A N 1
ATOM 1255 C CA . ASP A 1 160 ? 13.336 32.312 15.211 1 97.62 160 ASP A CA 1
ATOM 1256 C C . ASP A 1 160 ? 12.047 32.375 16.016 1 97.62 160 ASP A C 1
ATOM 1258 O O . ASP A 1 160 ? 11.125 33.125 15.68 1 97.62 160 ASP A O 1
ATOM 1262 N N . ALA A 1 161 ? 11.953 31.641 17.125 1 97.94 161 ALA A N 1
ATOM 1263 C CA . ALA A 1 161 ? 10.836 31.781 18.047 1 97.94 161 ALA A CA 1
ATOM 1264 C C . ALA A 1 161 ? 10.859 33.156 18.719 1 97.94 161 ALA A C 1
ATOM 1266 O O . ALA A 1 161 ? 11.922 33.625 19.125 1 97.94 161 ALA A O 1
ATOM 1267 N N . GLY A 1 162 ? 9.734 33.781 18.766 1 97.56 162 GLY A N 1
ATOM 1268 C CA . GLY A 1 162 ? 9.633 35.094 19.406 1 97.56 162 GLY A CA 1
ATOM 1269 C C . GLY A 1 162 ? 10.227 36.219 18.562 1 97.56 162 GLY A C 1
ATOM 1270 O O . GLY A 1 162 ? 10.281 37.344 19 1 97.56 162 GLY A O 1
ATOM 1271 N N . THR A 1 163 ? 10.641 35.906 17.391 1 97.44 163 THR A N 1
ATOM 1272 C CA . THR A 1 163 ? 11.305 36.875 16.547 1 97.44 163 THR A CA 1
ATOM 1273 C C . THR A 1 163 ? 10.281 37.812 15.922 1 97.44 163 THR A C 1
ATOM 1275 O O . THR A 1 163 ? 9.219 37.375 15.484 1 97.44 163 THR A O 1
ATOM 1278 N N . ALA A 1 164 ? 10.688 39.094 15.812 1 97.75 164 ALA A N 1
ATOM 1279 C CA . ALA A 1 164 ? 9.82 40.125 15.266 1 97.75 164 ALA A CA 1
ATOM 1280 C C . ALA A 1 164 ? 10.211 40.469 13.836 1 97.75 164 ALA A C 1
ATOM 1282 O O . ALA A 1 164 ? 11.398 40.531 13.5 1 97.75 164 ALA A O 1
ATOM 1283 N N . TYR A 1 165 ? 9.227 40.656 13.062 1 97.75 165 TYR A N 1
ATOM 1284 C CA . TYR A 1 165 ? 9.352 41.156 11.703 1 97.75 165 TYR A CA 1
ATOM 1285 C C . TYR A 1 165 ? 8.664 42.531 11.562 1 97.75 165 TYR A C 1
ATOM 1287 O O . TYR A 1 165 ? 7.441 42.625 11.672 1 97.75 165 TYR A O 1
ATOM 1295 N N . ILE A 1 166 ? 9.484 43.531 11.242 1 97.38 166 ILE A N 1
ATOM 1296 C CA . ILE A 1 166 ? 9.031 44.906 11.375 1 97.38 166 ILE A CA 1
ATOM 1297 C C . ILE A 1 166 ? 8.867 45.531 9.992 1 97.38 166 ILE A C 1
ATOM 1299 O O . ILE A 1 166 ? 9.797 45.5 9.18 1 97.38 166 ILE A O 1
ATOM 1303 N N . TYR A 1 167 ? 7.715 46.031 9.758 1 96.44 167 TYR A N 1
ATOM 1304 C CA . TYR A 1 167 ? 7.387 46.781 8.539 1 96.44 167 TYR A CA 1
ATOM 1305 C C . TYR A 1 167 ? 7.117 48.25 8.844 1 96.44 167 TYR A C 1
ATOM 1307 O O . TYR A 1 167 ? 6.18 48.562 9.57 1 96.44 167 TYR A O 1
ATOM 1315 N N . ARG A 1 168 ? 7.898 49.125 8.195 1 94.69 168 ARG A N 1
ATOM 1316 C CA . ARG A 1 168 ? 7.867 50.562 8.516 1 94.69 168 ARG A CA 1
ATOM 1317 C C . ARG A 1 168 ? 7.273 51.344 7.363 1 94.69 168 ARG A C 1
ATOM 1319 O O . ARG A 1 168 ? 7.504 51.031 6.195 1 94.69 168 ARG A O 1
ATOM 1326 N N . PRO A 1 169 ? 6.512 52.438 7.828 1 91.81 169 PRO A N 1
ATOM 1327 C CA . PRO A 1 169 ? 6.07 53.375 6.781 1 91.81 169 PRO A CA 1
ATOM 1328 C C . PRO A 1 169 ? 7.23 54.094 6.125 1 91.81 169 PRO A C 1
ATOM 1330 O O . PRO A 1 169 ? 8.312 54.219 6.711 1 91.81 169 PRO A O 1
ATOM 1333 N N . GLN A 1 170 ? 6.766 54.469 4.914 1 86.69 170 GLN A N 1
ATOM 1334 C CA . GLN A 1 170 ? 7.707 55.344 4.223 1 86.69 170 GLN A CA 1
ATOM 1335 C C . GLN A 1 170 ? 7.461 56.812 4.582 1 86.69 170 GLN A C 1
ATOM 1337 O O . GLN A 1 170 ? 6.336 57.188 4.93 1 86.69 170 GLN A O 1
ATOM 1342 N N . GLY A 1 171 ? 8.484 57.625 4.762 1 84.38 171 GLY A N 1
ATOM 1343 C CA . GLY A 1 171 ? 8.312 59.031 4.992 1 84.38 171 GLY A CA 1
ATOM 1344 C C . GLY A 1 171 ? 8.656 59.469 6.41 1 84.38 171 GLY A C 1
ATOM 1345 O O . GLY A 1 171 ? 9.297 58.719 7.148 1 84.38 171 GLY A O 1
ATOM 1346 N N . ALA A 1 172 ? 8.203 60.688 6.707 1 89.06 172 ALA A N 1
ATOM 1347 C CA . ALA A 1 172 ? 8.516 61.25 8.023 1 89.06 172 ALA A CA 1
ATOM 1348 C C . ALA A 1 172 ? 7.488 60.812 9.062 1 89.06 172 ALA A C 1
ATOM 1350 O O . ALA A 1 172 ? 6.289 60.75 8.773 1 89.06 172 ALA A O 1
ATOM 1351 N N . ALA A 1 173 ? 7.957 60.438 10.164 1 91.25 173 ALA A N 1
ATOM 1352 C CA . ALA A 1 173 ? 7.078 60.031 11.258 1 91.25 173 ALA A CA 1
ATOM 1353 C C . ALA A 1 173 ? 6.227 61.219 11.742 1 91.25 173 ALA A C 1
ATOM 1355 O O . ALA A 1 173 ? 6.664 62.375 11.703 1 91.25 173 ALA A O 1
ATOM 1356 N N . PRO A 1 174 ? 5.016 60.969 12.211 1 91.19 174 PRO A N 1
ATOM 1357 C CA . PRO A 1 174 ? 4.227 62.031 12.867 1 91.19 174 PRO A CA 1
ATOM 1358 C C . PRO A 1 174 ? 4.855 62.531 14.164 1 91.19 174 PRO A C 1
ATOM 1360 O O . PRO A 1 174 ? 5.816 61.906 14.656 1 91.19 174 PRO A O 1
ATOM 1363 N N . GLU A 1 175 ? 4.246 63.562 14.562 1 89.5 175 GLU A N 1
ATOM 1364 C CA . GLU A 1 175 ? 4.695 64.062 15.859 1 89.5 175 GLU A CA 1
ATOM 1365 C C . GLU A 1 175 ? 4.496 63.062 16.953 1 89.5 175 GLU A C 1
ATOM 1367 O O . GLU A 1 175 ? 3.42 62.469 17.078 1 89.5 175 GLU A O 1
ATOM 1372 N N . GLY A 1 176 ? 5.453 62.688 17.688 1 92.31 176 GLY A N 1
ATOM 1373 C CA . GLY A 1 176 ? 5.375 61.719 18.781 1 92.31 176 GLY A CA 1
ATOM 1374 C C . GLY A 1 176 ? 5.812 60.312 18.375 1 92.31 176 GLY A C 1
ATOM 1375 O O . GLY A 1 176 ? 5.961 59.438 19.219 1 92.31 176 GLY A O 1
ATOM 1376 N N . GLY A 1 177 ? 5.898 60.188 17.047 1 95.62 177 GLY A N 1
ATOM 1377 C CA . GLY A 1 177 ? 6.352 58.906 16.547 1 95.62 177 GLY A CA 1
ATOM 1378 C C . GLY A 1 177 ? 5.25 58.094 15.883 1 95.62 177 GLY A C 1
ATOM 1379 O O . GLY A 1 177 ? 4.078 58.469 15.93 1 95.62 177 GLY A O 1
ATOM 1380 N N . TRP A 1 178 ? 5.621 57.031 15.234 1 96.44 178 TRP A N 1
ATOM 1381 C CA . TRP A 1 178 ? 4.664 56.188 14.531 1 96.44 178 TRP A CA 1
ATOM 1382 C C . TRP A 1 178 ? 3.834 55.344 15.516 1 96.44 178 TRP A C 1
ATOM 1384 O O . TRP A 1 178 ? 4.375 54.75 16.453 1 96.44 178 TRP A O 1
ATOM 1394 N N . PRO A 1 179 ? 2.502 55.312 15.352 1 97.19 179 PRO A N 1
ATOM 1395 C CA . PRO A 1 179 ? 1.756 54.25 16.016 1 97.19 179 PRO A CA 1
ATOM 1396 C C . PRO A 1 179 ? 2.221 52.844 15.594 1 97.19 179 PRO A C 1
ATOM 1398 O O . PRO A 1 179 ? 2.865 52.688 14.547 1 97.19 179 PRO A O 1
ATOM 1401 N N . VAL A 1 180 ? 1.915 51.844 16.438 1 98.06 180 VAL A N 1
ATOM 1402 C CA . VAL A 1 180 ? 2.408 50.5 16.141 1 98.06 180 VAL A CA 1
ATOM 1403 C C . VAL A 1 180 ? 1.269 49.5 16.266 1 98.06 180 VAL A C 1
ATOM 1405 O O . VAL A 1 180 ? 0.491 49.531 17.219 1 98.06 180 VAL A O 1
ATOM 1408 N N . LEU A 1 181 ? 1.127 48.688 15.25 1 98.44 181 LEU A N 1
ATOM 1409 C CA . LEU A 1 181 ? 0.269 47.5 15.305 1 98.44 181 LEU A CA 1
ATOM 1410 C C . LEU A 1 181 ? 1.1 46.25 15.445 1 98.44 181 LEU A C 1
ATOM 1412 O O . LEU A 1 181 ? 1.943 45.938 14.594 1 98.44 181 LEU A O 1
ATOM 1416 N N . VAL A 1 182 ? 0.867 45.531 16.516 1 98.75 182 VAL A N 1
ATOM 1417 C CA . VAL A 1 182 ? 1.598 44.281 16.75 1 98.75 182 VAL A CA 1
ATOM 1418 C C . VAL A 1 182 ? 0.692 43.094 16.469 1 98.75 182 VAL A C 1
ATOM 1420 O O . VAL A 1 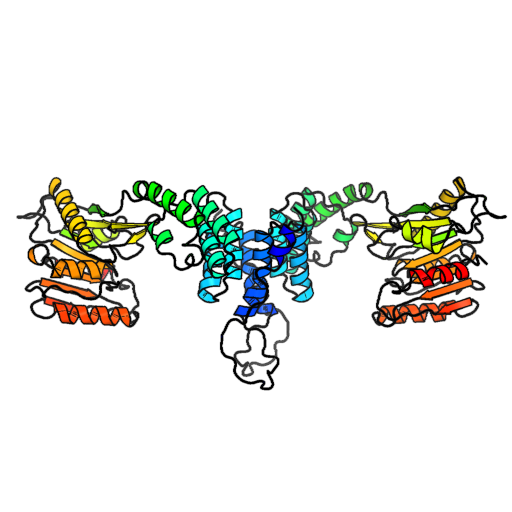182 ? -0.371 42.938 17.078 1 98.75 182 VAL A O 1
ATOM 1423 N N . TRP A 1 183 ? 1.159 42.219 15.57 1 98.62 183 TRP A N 1
ATOM 1424 C CA . TRP A 1 183 ? 0.426 41.031 15.141 1 98.62 183 TRP A CA 1
ATOM 1425 C C . TRP A 1 183 ? 0.916 39.812 15.875 1 98.62 183 TRP A C 1
ATOM 1427 O O . TRP A 1 183 ? 2.092 39.438 15.781 1 98.62 183 TRP A O 1
ATOM 1437 N N . LEU A 1 184 ? 0.009 39.156 16.641 1 98.56 184 LEU A N 1
ATOM 1438 C CA . LEU A 1 184 ? 0.246 37.875 17.266 1 98.56 184 LEU A CA 1
ATOM 1439 C C . LEU A 1 184 ? -0.47 36.75 16.516 1 98.56 184 LEU A C 1
ATOM 1441 O O . LEU A 1 184 ? -1.694 36.625 16.609 1 98.56 184 LEU A O 1
ATOM 1445 N N . SER A 1 185 ? 0.324 35.906 15.938 1 96.56 185 SER A N 1
ATOM 1446 C CA . SER A 1 185 ? -0.195 34.875 15.047 1 96.56 185 SER A CA 1
ATOM 1447 C C . SER A 1 185 ? -0.892 33.781 15.828 1 96.56 185 SER A C 1
ATOM 1449 O O . SER A 1 185 ? -0.747 33.688 17.047 1 96.56 185 SER A O 1
ATOM 1451 N N . GLY A 1 186 ? -1.637 33 15.047 1 96.62 186 GLY A N 1
ATOM 1452 C CA . GLY A 1 186 ? -2.354 31.891 15.641 1 96.62 186 GLY A CA 1
ATOM 1453 C C . GLY A 1 186 ? -1.482 30.672 15.859 1 96.62 186 GLY A C 1
ATOM 1454 O O . GLY A 1 186 ? -0.382 30.578 15.312 1 96.62 186 GLY A O 1
ATOM 1455 N N . TYR A 1 187 ? -2.064 29.734 16.656 1 96.69 187 TYR A N 1
ATOM 1456 C CA . TYR A 1 187 ? -1.417 28.453 16.891 1 96.69 187 TYR A CA 1
ATOM 1457 C C . TYR A 1 187 ? -1.081 27.766 15.578 1 96.69 187 TYR A C 1
ATOM 1459 O O . TYR A 1 187 ? -1.932 27.656 14.695 1 96.69 187 TYR A O 1
ATOM 1467 N N . GLY A 1 188 ? 0.192 27.375 15.461 1 96.38 188 GLY A N 1
ATOM 1468 C CA . GLY A 1 188 ? 0.593 26.594 14.305 1 96.38 188 GLY A CA 1
ATOM 1469 C C . GLY A 1 188 ? 0.942 27.438 13.102 1 96.38 188 GLY A C 1
ATOM 1470 O O . GLY A 1 188 ? 1.228 26.906 12.023 1 96.38 188 GLY A O 1
ATOM 1471 N N . THR A 1 189 ? 0.865 28.688 13.188 1 96.25 189 THR A N 1
ATOM 1472 C CA . THR A 1 189 ? 1.23 29.594 12.109 1 96.25 189 THR A CA 1
ATOM 1473 C C . THR A 1 189 ? 2.443 30.438 12.492 1 96.25 189 THR A C 1
ATOM 1475 O O . THR A 1 189 ? 3.162 30.109 13.438 1 96.25 189 THR A O 1
ATOM 1478 N N . GLU A 1 190 ? 2.725 31.484 11.625 1 97 190 GLU A N 1
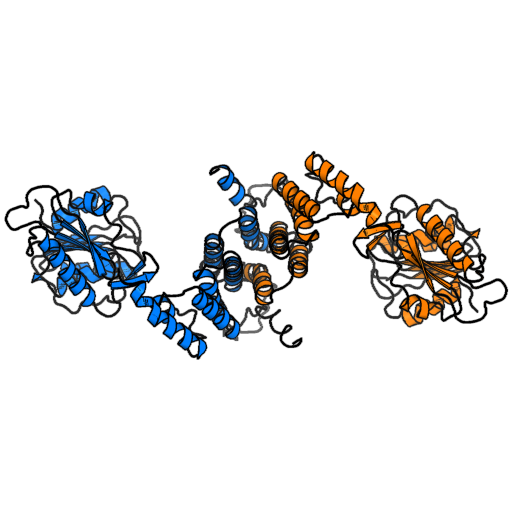ATOM 1479 C CA . GLU A 1 190 ? 3.912 32.312 11.852 1 97 190 GLU A CA 1
ATOM 1480 C C . GLU A 1 190 ? 3.604 33.781 11.656 1 97 190 GLU A C 1
ATOM 1482 O O . GLU A 1 190 ? 2.676 34.156 10.93 1 97 190 GLU A O 1
ATOM 1487 N N . GLY A 1 191 ? 4.348 34.594 12.391 1 96.88 191 GLY A N 1
ATOM 1488 C 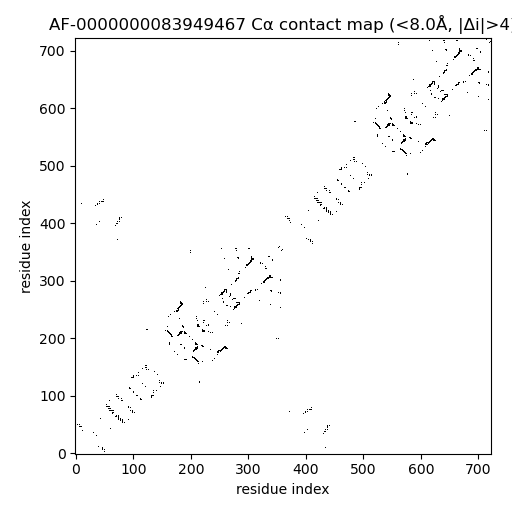CA . GLY A 1 191 ? 4.219 36.031 12.266 1 96.88 191 GLY A CA 1
ATOM 1489 C C . GLY A 1 191 ? 5.098 36.625 11.172 1 96.88 191 GLY A C 1
ATOM 1490 O O . GLY A 1 191 ? 4.898 37.781 10.758 1 96.88 191 GLY A O 1
ATOM 1491 N N . SER A 1 192 ? 6.031 35.812 10.742 1 95 192 SER A N 1
ATOM 1492 C CA . SER A 1 192 ? 7.02 36.281 9.773 1 95 192 SER A CA 1
ATOM 1493 C C . SER A 1 192 ? 6.391 36.531 8.406 1 95 192 SER A C 1
ATOM 1495 O O . SER A 1 192 ? 6.863 37.344 7.629 1 95 192 SER A O 1
ATOM 1497 N N . ASP A 1 193 ? 5.445 35.812 8.047 1 90.75 193 ASP A N 1
ATOM 1498 C CA . ASP A 1 193 ? 4.793 35.938 6.746 1 90.75 193 ASP A CA 1
ATOM 1499 C C . ASP A 1 193 ? 3.637 36.938 6.793 1 90.75 193 ASP A C 1
ATOM 1501 O O . ASP A 1 193 ? 2.479 36.562 6.598 1 90.75 193 ASP A O 1
ATOM 1505 N N . SER A 1 194 ? 4.047 38.281 7.027 1 93.62 194 SER A N 1
ATOM 1506 C CA . SER A 1 194 ? 2.982 39.25 7.281 1 93.62 194 SER A CA 1
ATOM 1507 C C . SER A 1 194 ? 3.119 40.469 6.387 1 93.62 194 SER A C 1
ATOM 1509 O O . SER A 1 194 ? 2.488 41.5 6.633 1 93.62 194 SER A O 1
ATOM 1511 N N . ALA A 1 195 ? 3.891 40.406 5.34 1 93.44 195 ALA A N 1
ATOM 1512 C CA . ALA A 1 195 ? 4.16 41.562 4.504 1 93.44 195 ALA A CA 1
ATOM 1513 C C . ALA A 1 195 ? 2.877 42.094 3.865 1 93.44 195 ALA A C 1
ATOM 1515 O O . ALA A 1 195 ? 2.623 43.312 3.871 1 93.44 195 ALA A O 1
ATOM 1516 N N . HIS A 1 196 ? 2.158 41.188 3.281 1 94.75 196 HIS A N 1
ATOM 1517 C CA . HIS A 1 196 ? 0.917 41.562 2.627 1 94.75 196 HIS A CA 1
ATOM 1518 C C . HIS A 1 196 ? -0.057 42.188 3.623 1 94.75 196 HIS A C 1
ATOM 1520 O O . HIS A 1 196 ? -0.666 43.219 3.34 1 94.75 196 HIS A O 1
ATOM 1526 N N . MET A 1 197 ? -0.218 41.562 4.754 1 95.19 197 MET A N 1
ATOM 1527 C CA . MET A 1 197 ? -1.088 42.094 5.809 1 95.19 197 MET A CA 1
ATOM 1528 C C . MET A 1 197 ? -0.618 43.438 6.289 1 95.19 197 MET A C 1
ATOM 1530 O O . MET A 1 197 ? -1.43 44.344 6.492 1 95.19 197 MET A O 1
ATOM 1534 N N . ALA A 1 198 ? 0.649 43.562 6.465 1 95.88 198 ALA A N 1
ATOM 1535 C CA . ALA A 1 198 ? 1.24 44.844 6.922 1 95.88 198 ALA A CA 1
ATOM 1536 C C . ALA A 1 198 ? 0.906 45.969 5.965 1 95.88 198 ALA A C 1
ATOM 1538 O O . ALA A 1 198 ? 0.483 47.031 6.395 1 95.88 198 ALA A O 1
ATOM 1539 N N . LYS A 1 199 ? 1.106 45.719 4.715 1 94.31 199 LYS A N 1
ATOM 1540 C CA . LYS A 1 199 ? 0.851 46.719 3.697 1 94.31 199 LYS A CA 1
ATOM 1541 C C . LYS A 1 199 ? -0.619 47.125 3.684 1 94.31 199 LYS A C 1
ATOM 1543 O O . LYS A 1 199 ? -0.938 48.312 3.621 1 94.31 199 LYS A O 1
ATOM 1548 N N . LEU A 1 200 ? -1.42 46.219 3.775 1 94.81 200 LEU A N 1
ATOM 1549 C CA . LEU A 1 200 ? -2.854 46.438 3.648 1 94.81 200 LEU A CA 1
ATOM 1550 C C . LEU A 1 200 ? -3.398 47.156 4.891 1 94.81 200 LEU A C 1
ATOM 1552 O O . LEU A 1 200 ? -4.215 48.062 4.789 1 94.81 200 LEU A O 1
ATOM 1556 N N . LEU A 1 201 ? -2.998 46.781 6.074 1 95.38 201 LEU A N 1
ATOM 1557 C CA . LEU A 1 201 ? -3.641 47.219 7.312 1 95.38 201 LEU A CA 1
ATOM 1558 C C . LEU A 1 201 ? -3.094 48.562 7.773 1 95.38 201 LEU A C 1
ATOM 1560 O O . LEU A 1 201 ? -3.812 49.344 8.391 1 95.38 201 LEU A O 1
ATOM 1564 N N . THR A 1 202 ? -1.919 48.812 7.559 1 89.25 202 THR A N 1
ATOM 1565 C CA . THR A 1 202 ? -1.344 50.031 8.109 1 89.25 202 THR A CA 1
ATOM 1566 C C . THR A 1 202 ? -1.186 51.094 7.023 1 89.25 202 THR A C 1
ATOM 1568 O O . THR A 1 202 ? -1.126 52.281 7.32 1 89.25 202 THR A O 1
ATOM 1571 N N . SER A 1 203 ? -1.235 50.812 5.816 1 79.75 203 SER A N 1
ATOM 1572 C CA . SER A 1 203 ? -1.205 51.719 4.691 1 79.75 203 SER A CA 1
ATOM 1573 C C . SER A 1 203 ? -0.216 52.875 4.938 1 79.75 203 SER A C 1
ATOM 1575 O O . SER A 1 203 ? -0.557 54.031 4.777 1 79.75 203 SER A O 1
ATOM 1577 N N . GLU A 1 204 ? 0.912 52.656 5.5 1 82.31 204 GLU A N 1
ATOM 1578 C CA . GLU A 1 204 ? 1.995 53.594 5.734 1 82.31 204 GLU A CA 1
ATOM 1579 C C . GLU A 1 204 ? 1.621 54.625 6.816 1 82.31 204 GLU A C 1
ATOM 1581 O O . GLU A 1 204 ? 2.096 55.75 6.801 1 82.31 204 GLU A O 1
ATOM 1586 N N . ARG A 1 205 ? 0.771 54.188 7.691 1 92.5 205 ARG A N 1
ATOM 1587 C CA . ARG A 1 205 ? 0.357 55.125 8.742 1 92.5 205 ARG A CA 1
ATOM 1588 C C . ARG A 1 205 ? 0.793 54.625 10.109 1 92.5 205 ARG A C 1
ATOM 1590 O O . ARG A 1 205 ? 0.625 55.312 11.117 1 92.5 205 ARG A O 1
ATOM 1597 N N . ALA A 1 206 ? 1.312 53.469 10.086 1 96.44 206 ALA A N 1
ATOM 1598 C CA . ALA A 1 206 ? 1.77 52.875 11.336 1 96.44 206 ALA A CA 1
ATOM 1599 C C . ALA A 1 206 ? 2.84 51.812 11.078 1 96.44 206 ALA A C 1
ATOM 1601 O O . ALA A 1 206 ? 2.951 51.281 9.969 1 96.44 206 ALA A O 1
ATOM 1602 N N . ILE A 1 207 ? 3.607 51.531 12.055 1 97.06 207 ILE A N 1
ATOM 1603 C CA . ILE A 1 207 ? 4.523 50.406 12.023 1 97.06 207 ILE A CA 1
ATOM 1604 C C . ILE A 1 207 ? 3.752 49.125 12.281 1 97.06 207 ILE A C 1
ATOM 1606 O O . ILE A 1 207 ? 2.893 49.062 13.164 1 97.06 207 ILE A O 1
ATOM 1610 N N . PHE A 1 208 ? 3.988 48.094 11.391 1 97.81 208 PHE A N 1
ATOM 1611 C CA . PHE A 1 208 ? 3.445 46.781 11.602 1 97.81 208 PHE A CA 1
ATOM 1612 C C . PHE A 1 208 ? 4.527 45.812 12.086 1 97.81 208 PHE A C 1
ATOM 1614 O O . PHE A 1 208 ? 5.609 45.75 11.5 1 97.81 208 PHE A O 1
ATOM 1621 N N . ILE A 1 209 ? 4.227 45.125 13.195 1 98.38 209 ILE A N 1
ATOM 1622 C CA . ILE A 1 209 ? 5.184 44.125 13.711 1 98.38 209 ILE A CA 1
ATOM 1623 C C . ILE A 1 209 ? 4.523 42.75 13.797 1 98.38 209 ILE A C 1
ATOM 1625 O O . ILE A 1 209 ? 3.588 42.562 14.578 1 98.38 209 ILE A O 1
ATOM 1629 N N . GLY A 1 210 ? 4.949 41.844 12.969 1 98.38 210 GLY A N 1
ATOM 1630 C CA . GLY A 1 210 ? 4.582 40.469 13.148 1 98.38 210 GLY A CA 1
ATOM 1631 C C . GLY A 1 210 ? 5.555 39.688 14.023 1 98.38 210 GLY A C 1
ATOM 1632 O O . GLY A 1 210 ? 6.77 39.812 13.867 1 98.38 210 GLY A O 1
ATOM 1633 N N . ILE A 1 211 ? 5.012 38.875 14.977 1 98.5 211 ILE A N 1
ATOM 1634 C CA . ILE A 1 211 ? 5.898 38.156 15.867 1 98.5 211 ILE A CA 1
ATOM 1635 C C . ILE A 1 211 ? 5.613 36.656 15.758 1 98.5 211 ILE A C 1
ATOM 1637 O O . ILE A 1 211 ? 4.457 36.25 15.805 1 98.5 211 ILE A O 1
ATOM 1641 N N . ASN A 1 212 ? 6.656 35.875 15.539 1 98.5 212 ASN A N 1
ATOM 1642 C CA . ASN A 1 212 ? 6.5 34.438 15.711 1 98.5 212 ASN A CA 1
ATOM 1643 C C . ASN A 1 212 ? 6.141 34.062 17.156 1 98.5 212 ASN A C 1
ATOM 1645 O O . ASN A 1 212 ? 6.598 34.719 18.094 1 98.5 212 ASN A O 1
ATOM 1649 N N . GLY A 1 213 ? 5.285 33 17.297 1 98.31 213 GLY A N 1
ATOM 1650 C CA . GLY A 1 213 ? 5.07 32.5 18.641 1 98.31 213 GLY A CA 1
ATOM 1651 C C . GLY A 1 213 ? 6.363 32.156 19.375 1 98.31 213 GLY A C 1
ATOM 1652 O O . GLY A 1 213 ? 7.387 31.906 18.75 1 98.31 213 GLY A O 1
ATOM 1653 N N . THR A 1 214 ? 6.301 32.156 20.719 1 98.19 214 THR A N 1
ATOM 1654 C CA . THR A 1 214 ? 7.508 32.031 21.516 1 98.19 214 THR A CA 1
ATOM 1655 C C . THR A 1 214 ? 7.961 30.578 21.594 1 98.19 214 THR A C 1
ATOM 1657 O O . THR A 1 214 ? 9.062 30.281 22.062 1 98.19 214 THR A O 1
ATOM 1660 N N . GLU A 1 215 ? 7.137 29.656 21.078 1 98 215 GLU A N 1
ATOM 1661 C CA . GLU A 1 215 ? 7.484 28.234 21.016 1 98 215 GLU A CA 1
ATOM 1662 C C . GLU A 1 215 ? 7.348 27.703 19.594 1 98 215 GLU A C 1
ATOM 1664 O O . GLU A 1 215 ? 6.27 27.766 19 1 98 215 GLU A O 1
ATOM 1669 N N . LYS A 1 216 ? 8.445 27.156 19.078 1 98.38 216 LYS A N 1
ATOM 1670 C CA . LYS A 1 216 ? 8.406 26.625 17.719 1 98.38 216 LYS A CA 1
ATOM 1671 C C . LYS A 1 216 ? 7.969 25.156 17.703 1 98.38 216 LYS A C 1
ATOM 1673 O O . LYS A 1 216 ? 8.492 24.344 18.453 1 98.38 216 LYS A O 1
ATOM 1678 N N . LEU A 1 217 ? 7.008 24.906 16.906 1 97.56 217 LEU A N 1
ATOM 1679 C CA . LEU A 1 217 ? 6.477 23.547 16.797 1 97.56 217 LEU A CA 1
ATOM 1680 C C . LEU A 1 217 ? 7.148 22.797 15.648 1 97.56 217 LEU A C 1
ATOM 1682 O O . LEU A 1 217 ? 7.512 21.625 15.797 1 97.56 217 LEU A O 1
ATOM 1686 N N . ASN A 1 218 ? 7.25 23.328 14.508 1 96.62 218 ASN A N 1
ATOM 1687 C CA . ASN A 1 218 ? 7.809 22.844 13.25 1 96.62 218 ASN A CA 1
ATOM 1688 C C . ASN A 1 218 ? 8.258 24 12.359 1 96.62 218 ASN A C 1
ATOM 1690 O O . ASN A 1 218 ? 8.133 25.172 12.734 1 96.62 218 ASN A O 1
ATOM 1694 N N . GLU A 1 219 ? 8.867 23.625 11.219 1 95.19 219 GLU A N 1
ATOM 1695 C CA . GLU A 1 219 ? 9.195 24.703 10.289 1 95.19 219 GLU A CA 1
ATOM 1696 C C . GLU A 1 219 ? 7.973 25.547 9.953 1 95.19 219 GLU A C 1
ATOM 1698 O O . GLU A 1 219 ? 6.93 25 9.562 1 95.19 219 GLU A O 1
ATOM 1703 N N . HIS A 1 220 ? 8.039 26.828 10.25 1 95.88 220 HIS A N 1
ATOM 1704 C CA . HIS A 1 220 ? 7.012 27.828 9.945 1 95.88 220 HIS A CA 1
ATOM 1705 C C . HIS A 1 220 ? 5.777 27.625 10.82 1 95.88 220 HIS A C 1
ATOM 1707 O O . HIS A 1 220 ? 4.676 28.031 10.438 1 95.88 220 HIS A O 1
ATOM 1713 N N . SER A 1 221 ? 5.938 26.969 11.875 1 97.31 221 SER A N 1
ATOM 1714 C CA . SER A 1 221 ? 4.848 26.688 12.797 1 97.31 221 SER A CA 1
ATOM 1715 C C . SER A 1 221 ? 5.242 27 14.242 1 97.31 221 SER A C 1
ATOM 1717 O O . SER A 1 221 ? 6.227 26.453 14.75 1 97.31 221 SER A O 1
ATOM 1719 N N . PHE A 1 222 ? 4.461 27.875 14.844 1 98.06 222 PHE A N 1
ATOM 1720 C CA . PHE A 1 222 ? 4.77 28.359 16.188 1 98.06 222 PHE A CA 1
ATOM 1721 C C . PHE A 1 222 ? 3.518 28.391 17.062 1 98.06 222 PHE A C 1
ATOM 1723 O O . PHE A 1 222 ? 2.4 28.266 16.547 1 98.06 222 PHE A O 1
ATOM 1730 N N . ARG A 1 223 ? 3.742 28.469 18.328 1 97.94 223 ARG A N 1
ATOM 1731 C CA . ARG A 1 223 ? 2.668 28.75 19.266 1 97.94 223 ARG A CA 1
ATOM 1732 C C . ARG A 1 223 ? 3.146 29.672 20.391 1 97.94 223 ARG A C 1
ATOM 1734 O O . ARG A 1 223 ? 4.348 29.891 20.547 1 97.94 223 ARG A O 1
ATOM 1741 N N . TRP A 1 224 ? 2.174 30.266 21 1 97.88 224 TRP A N 1
ATOM 1742 C CA . TRP A 1 224 ? 2.451 31 22.234 1 97.88 224 TRP A CA 1
ATOM 1743 C C . TRP A 1 224 ? 2.393 30.078 23.438 1 97.88 224 TRP A C 1
ATOM 1745 O O . TRP A 1 224 ? 1.798 29 23.375 1 97.88 224 TRP A O 1
ATOM 1755 N N . ALA A 1 225 ? 3.076 30.516 24.562 1 95.5 225 ALA A N 1
ATOM 1756 C CA . ALA A 1 225 ? 3.141 29.672 25.75 1 95.5 225 ALA A CA 1
ATOM 1757 C C . ALA A 1 225 ? 1.745 29.25 26.203 1 95.5 225 ALA A C 1
ATOM 1759 O O . ALA A 1 225 ? 0.801 30.047 26.141 1 95.5 225 ALA A O 1
ATOM 1760 N N . ARG A 1 226 ? 1.688 28 26.75 1 91.81 226 ARG A N 1
ATOM 1761 C CA . ARG A 1 226 ? 0.385 27.422 27.078 1 91.81 226 ARG A CA 1
ATOM 1762 C C . ARG A 1 226 ? -0.044 27.812 28.484 1 91.81 226 ARG A C 1
ATOM 1764 O O . ARG A 1 226 ? -1.235 27.812 28.797 1 91.81 226 ARG A O 1
ATOM 1771 N N . THR A 1 227 ? 0.872 28.203 29.328 1 91.5 227 THR A N 1
ATOM 1772 C CA . THR A 1 227 ? 0.543 28.312 30.75 1 91.5 227 THR A CA 1
ATOM 1773 C C . THR A 1 227 ? 0.726 29.75 31.234 1 91.5 227 THR A C 1
ATOM 1775 O O . THR A 1 227 ? 0.376 30.078 32.375 1 91.5 227 THR A O 1
ATOM 1778 N N . GLU A 1 228 ? 1.284 30.516 30.422 1 93.62 228 GLU A N 1
ATOM 1779 C CA . GLU A 1 228 ? 1.539 31.906 30.797 1 93.62 228 GLU A CA 1
ATOM 1780 C C . GLU A 1 228 ? 1.509 32.844 29.594 1 93.62 228 GLU A C 1
ATOM 1782 O O . GLU A 1 228 ? 1.508 32.375 28.453 1 93.62 228 GLU A O 1
ATOM 1787 N N . THR A 1 229 ? 1.404 34.156 29.859 1 96.19 229 THR A N 1
ATOM 1788 C CA . THR A 1 229 ? 1.398 35.125 28.766 1 96.19 229 THR A CA 1
ATOM 1789 C C . THR A 1 229 ? 2.549 36.125 28.922 1 96.19 229 THR A C 1
ATOM 1791 O O . THR A 1 229 ? 2.688 37.062 28.125 1 96.19 229 THR A O 1
ATOM 1794 N N . ASP A 1 230 ? 3.4 35.969 29.953 1 96.88 230 ASP A N 1
ATOM 1795 C CA . ASP A 1 230 ? 4.512 36.875 30.188 1 96.88 230 ASP A CA 1
ATOM 1796 C C . ASP A 1 230 ? 5.52 36.812 29.047 1 96.88 230 ASP A C 1
ATOM 1798 O O . ASP A 1 230 ? 6.074 37.844 28.656 1 96.88 230 ASP A O 1
ATOM 1802 N N . SER A 1 231 ? 5.766 35.656 28.578 1 97.44 231 SER A N 1
ATOM 1803 C CA . SER A 1 231 ? 6.715 35.5 27.484 1 97.44 231 SER A CA 1
ATOM 1804 C C . SER A 1 231 ? 6.211 36.219 26.234 1 97.44 231 SER A C 1
ATOM 1806 O O . SER A 1 231 ? 7 36.781 25.469 1 97.44 231 SER A O 1
ATOM 1808 N N . SER A 1 232 ? 4.922 36.188 25.984 1 98 232 SER A N 1
ATOM 1809 C CA . SER A 1 232 ? 4.336 36.938 24.875 1 98 232 SER A CA 1
ATOM 1810 C C . SER A 1 232 ? 4.523 38.438 25.047 1 98 232 SER A C 1
ATOM 1812 O O . SER A 1 232 ? 4.871 39.125 24.094 1 98 232 SER A O 1
ATOM 1814 N N . HIS A 1 233 ? 4.297 38.938 26.25 1 98.38 233 HIS A N 1
ATOM 1815 C CA . HIS A 1 233 ? 4.48 40.344 26.531 1 98.38 233 HIS A CA 1
ATOM 1816 C C . HIS A 1 233 ? 5.934 40.781 26.328 1 98.38 233 HIS A C 1
ATOM 1818 O O . HIS A 1 233 ? 6.203 41.844 25.75 1 98.38 233 HIS A O 1
ATOM 1824 N N . GLN A 1 234 ? 6.793 39.938 26.828 1 98.31 234 GLN A N 1
ATOM 1825 C CA . GLN A 1 234 ? 8.211 40.219 26.656 1 98.31 234 GLN A CA 1
ATOM 1826 C C . GLN A 1 234 ? 8.594 40.281 25.188 1 98.31 234 GLN A C 1
ATOM 1828 O O . GLN A 1 234 ? 9.367 41.156 24.766 1 98.31 234 GLN A O 1
ATOM 1833 N N . ALA A 1 235 ? 8.055 39.375 24.422 1 98.38 235 ALA A N 1
ATOM 1834 C CA . ALA A 1 235 ? 8.336 39.375 23 1 98.38 235 ALA A CA 1
ATOM 1835 C C . ALA A 1 235 ? 7.852 40.656 22.344 1 98.38 235 ALA A C 1
ATOM 1837 O O . ALA A 1 235 ? 8.547 41.25 21.5 1 98.38 235 ALA A O 1
ATOM 1838 N N . VAL A 1 236 ? 6.688 41.188 22.734 1 98.62 236 VAL A N 1
ATOM 1839 C CA . VAL A 1 236 ? 6.129 42.406 22.188 1 98.62 236 VAL A CA 1
ATOM 1840 C C . VAL A 1 236 ? 7.008 43.594 22.578 1 98.62 236 VAL A C 1
ATOM 1842 O O . VAL A 1 236 ? 7.344 44.438 21.75 1 98.62 236 VAL A O 1
ATOM 1845 N N . GLN A 1 237 ? 7.387 43.625 23.828 1 98.44 237 GLN A N 1
ATOM 1846 C CA . GLN A 1 237 ? 8.203 44.75 24.312 1 98.44 237 GLN A CA 1
ATOM 1847 C C . GLN A 1 237 ? 9.562 44.781 23.609 1 98.44 237 GLN A C 1
ATOM 1849 O O . GLN A 1 237 ? 10.07 45.844 23.281 1 98.44 237 GLN A O 1
ATOM 1854 N N . GLN A 1 238 ? 10.086 43.625 23.453 1 98 238 GLN A N 1
ATOM 1855 C CA . GLN A 1 238 ? 11.359 43.531 22.75 1 98 238 GLN A CA 1
ATOM 1856 C C . GLN A 1 238 ? 11.203 44 21.297 1 98 238 GLN A C 1
ATOM 1858 O O . GLN A 1 238 ? 12.086 44.656 20.75 1 98 238 GLN A O 1
ATOM 1863 N N . ALA A 1 239 ? 10.148 43.594 20.672 1 98.19 239 ALA A N 1
ATOM 1864 C CA . ALA A 1 239 ? 9.875 44 19.297 1 98.19 239 ALA A CA 1
ATOM 1865 C C . ALA A 1 239 ? 9.75 45.531 19.188 1 98.19 239 ALA A C 1
ATOM 1867 O O . ALA A 1 239 ? 10.258 46.125 18.25 1 98.19 239 ALA A O 1
ATOM 1868 N N . LEU A 1 240 ? 9.07 46.156 20.109 1 98.12 240 LEU A N 1
ATOM 1869 C CA . LEU A 1 240 ? 8.898 47.625 20.125 1 98.12 240 LEU A CA 1
ATOM 1870 C C . LEU A 1 240 ? 10.234 48.312 20.312 1 98.12 240 LEU A C 1
ATOM 1872 O O . LEU A 1 240 ? 10.5 49.344 19.656 1 98.12 240 LEU A O 1
ATOM 1876 N N . ALA A 1 241 ? 11.008 47.75 21.203 1 97.81 241 ALA A N 1
ATOM 1877 C CA . ALA A 1 241 ? 12.344 48.312 21.422 1 97.81 241 ALA A CA 1
ATOM 1878 C C . ALA A 1 241 ? 13.172 48.25 20.141 1 97.81 241 ALA A C 1
ATOM 1880 O O . ALA A 1 241 ? 13.883 49.188 19.797 1 97.81 241 ALA A O 1
ATOM 1881 N N . LYS A 1 242 ? 13.086 47.125 19.516 1 97.19 242 LYS A N 1
ATOM 1882 C CA . LYS A 1 242 ? 13.805 46.969 18.25 1 97.19 242 LYS A CA 1
ATOM 1883 C C . LYS A 1 242 ? 13.305 47.969 17.203 1 97.19 242 LYS A C 1
ATOM 1885 O O . LYS A 1 242 ? 14.102 48.562 16.469 1 97.19 242 LYS A O 1
ATOM 1890 N N . ALA A 1 243 ? 12.023 48.094 17.109 1 97.19 243 ALA A N 1
ATOM 1891 C CA . ALA A 1 243 ? 11.438 49.031 16.156 1 97.19 243 ALA A CA 1
ATOM 1892 C C . ALA A 1 243 ? 11.898 50.469 16.438 1 97.19 243 ALA A C 1
ATOM 1894 O O . ALA A 1 243 ? 12.172 51.219 15.523 1 97.19 243 ALA A O 1
ATOM 1895 N N . ALA A 1 244 ? 12.016 50.812 17.672 1 96.12 244 ALA A N 1
ATOM 1896 C CA . ALA A 1 244 ? 12.336 52.156 18.109 1 96.12 244 ALA A CA 1
ATOM 1897 C C . ALA A 1 244 ? 13.781 52.5 17.781 1 96.12 244 ALA A C 1
ATOM 1899 O O . ALA A 1 244 ? 14.148 53.688 17.734 1 96.12 244 ALA A O 1
ATOM 1900 N N . LYS A 1 245 ? 14.555 51.562 17.594 1 95 245 LYS A N 1
ATOM 1901 C CA . LYS A 1 245 ? 15.953 51.812 17.234 1 95 245 LYS A CA 1
ATOM 1902 C C . LYS A 1 245 ? 16.078 52.438 15.859 1 95 245 LYS A C 1
ATOM 1904 O O . LYS A 1 245 ? 17.016 53.188 15.594 1 95 245 LYS A O 1
ATOM 1909 N N . ASN A 1 246 ? 15.156 52.188 14.992 1 91.56 246 ASN A N 1
ATOM 1910 C CA . ASN A 1 246 ? 15.312 52.625 13.602 1 91.56 246 ASN A CA 1
ATOM 1911 C C . ASN A 1 246 ? 14.266 53.656 13.203 1 91.56 246 ASN A C 1
ATOM 1913 O O . ASN A 1 246 ? 14.375 54.281 12.148 1 91.56 246 ASN A O 1
ATOM 1917 N N . SER A 1 247 ? 13.258 53.719 13.953 1 91.62 247 SER A N 1
ATOM 1918 C CA . SER A 1 247 ? 12.195 54.688 13.68 1 91.62 247 SER A CA 1
ATOM 1919 C C . SER A 1 247 ? 11.555 55.188 14.969 1 91.62 247 SER A C 1
ATOM 1921 O O . SER A 1 247 ? 11.453 54.438 15.945 1 91.62 247 SER A O 1
ATOM 1923 N N . PRO A 1 248 ? 11.172 56.438 14.945 1 94.38 248 PRO A N 1
ATOM 1924 C CA . PRO A 1 248 ? 10.445 56.875 16.141 1 94.38 248 PRO A CA 1
ATOM 1925 C C . PRO A 1 248 ? 9.133 56.125 16.344 1 94.38 248 PRO A C 1
ATOM 1927 O O . PRO A 1 248 ? 8.305 56.094 15.422 1 94.38 248 PRO A O 1
ATOM 1930 N N . VAL A 1 249 ? 9.008 55.625 17.453 1 96.44 249 VAL A N 1
ATOM 1931 C CA . VAL A 1 249 ? 7.812 54.844 17.812 1 96.44 249 VAL A CA 1
ATOM 1932 C C . VAL A 1 249 ? 7 55.625 18.844 1 96.44 249 VAL A C 1
ATOM 1934 O O . VAL A 1 249 ? 7.559 56.188 19.797 1 96.44 249 VAL A O 1
ATOM 1937 N N . ASN A 1 250 ? 5.754 55.719 18.594 1 96.5 250 ASN A N 1
ATOM 1938 C CA . ASN A 1 250 ? 4.855 56.25 19.625 1 96.5 250 ASN A CA 1
ATOM 1939 C C . ASN A 1 250 ? 4.434 55.156 20.609 1 96.5 250 ASN A C 1
ATOM 1941 O O . ASN A 1 250 ? 3.459 54.438 20.359 1 96.5 250 ASN A O 1
ATOM 1945 N N . LYS A 1 251 ? 5.023 55.094 21.719 1 94.12 251 LYS A N 1
ATOM 1946 C CA . LYS A 1 251 ? 4.797 54.031 22.703 1 94.12 251 LYS A CA 1
ATOM 1947 C C . LYS A 1 251 ? 3.41 54.156 23.328 1 94.12 251 LYS A C 1
ATOM 1949 O O . LYS A 1 251 ? 2.914 53.219 23.938 1 94.12 251 LYS A O 1
ATOM 1954 N N . GLN A 1 252 ? 2.854 55.281 23.172 1 94.56 252 GLN A N 1
ATOM 1955 C CA . GLN A 1 252 ? 1.528 55.531 23.734 1 94.56 252 GLN A CA 1
ATOM 1956 C C . GLN A 1 252 ? 0.433 55.156 22.75 1 94.56 252 GLN A C 1
ATOM 1958 O O . GLN A 1 252 ? -0.754 55.188 23.078 1 94.56 252 GLN A O 1
ATOM 1963 N N . LYS A 1 253 ? 0.806 54.75 21.594 1 96.62 253 LYS A N 1
ATOM 1964 C CA . LYS A 1 253 ? -0.156 54.344 20.578 1 96.62 253 LYS A CA 1
ATOM 1965 C C . LYS A 1 253 ? 0.204 52.969 20 1 96.62 253 LYS A C 1
ATOM 1967 O O . LYS A 1 253 ? 0.423 52.844 18.781 1 96.62 253 LYS A O 1
ATOM 1972 N N . VAL A 1 254 ? 0.229 51.969 20.812 1 98.38 254 VAL A N 1
ATOM 1973 C CA . VAL A 1 254 ? 0.485 50.594 20.422 1 98.38 254 VAL A CA 1
ATOM 1974 C C . VAL A 1 254 ? -0.792 49.781 20.578 1 98.38 254 VAL A C 1
ATOM 1976 O O . VAL A 1 254 ? -1.408 49.75 21.656 1 98.38 254 VAL A O 1
ATOM 1979 N N . ALA A 1 255 ? -1.229 49.125 19.531 1 98.62 255 ALA A N 1
ATOM 1980 C CA . ALA A 1 255 ? -2.371 48.219 19.578 1 98.62 255 ALA A CA 1
ATOM 1981 C C . ALA A 1 255 ? -1.955 46.812 19.234 1 98.62 255 ALA A C 1
ATOM 1983 O O . ALA A 1 255 ? -0.966 46.594 18.531 1 98.62 255 ALA A O 1
ATOM 1984 N N . LEU A 1 256 ? -2.738 45.812 19.781 1 98.75 256 LEU A N 1
ATOM 1985 C CA . LEU A 1 256 ? -2.508 44.406 19.5 1 98.75 256 LEU A CA 1
ATOM 1986 C C . LEU A 1 256 ? -3.551 43.844 18.531 1 98.75 256 LEU A C 1
ATOM 1988 O O . LEU A 1 256 ? -4.723 44.25 18.594 1 98.75 256 LEU A O 1
ATOM 1992 N N . MET A 1 257 ? -3.08 43.062 17.625 1 98.69 257 MET A N 1
ATOM 1993 C CA . MET A 1 257 ? -3.934 42.25 16.766 1 98.69 257 MET A CA 1
ATOM 1994 C C . MET A 1 257 ? -3.543 40.781 16.828 1 98.69 257 MET A C 1
ATOM 1996 O O . MET A 1 257 ? -2.359 40.438 16.75 1 98.69 257 MET A O 1
ATOM 2000 N N . GLY A 1 258 ? -4.516 39.969 17 1 98.5 258 GLY A N 1
ATOM 2001 C CA . GLY A 1 258 ? -4.191 38.562 17.062 1 98.5 258 GLY A CA 1
ATOM 2002 C C . GLY A 1 258 ? -5.273 37.656 16.5 1 98.5 258 GLY A C 1
ATOM 2003 O O . GLY A 1 258 ? -6.438 38.062 16.422 1 98.5 258 GLY A O 1
ATOM 2004 N N . PHE A 1 259 ? -4.867 36.562 16.094 1 97.69 259 PHE A N 1
ATOM 2005 C CA . PHE A 1 259 ? -5.789 35.531 15.633 1 97.69 259 PHE A CA 1
ATOM 2006 C C . PHE A 1 259 ? -5.715 34.281 16.531 1 97.69 259 PHE A C 1
ATOM 2008 O O . PHE A 1 259 ? -4.625 33.812 16.844 1 97.69 259 PHE A O 1
ATOM 2015 N N . SER A 1 260 ? -6.906 33.688 16.828 1 97.56 260 SER A N 1
ATOM 2016 C CA . SER A 1 260 ? -6.992 32.438 17.578 1 97.56 260 SER A CA 1
ATOM 2017 C C . SER A 1 260 ? -6.164 32.5 18.859 1 97.56 260 SER A C 1
ATOM 2019 O O . SER A 1 260 ? -6.395 33.375 19.703 1 97.56 260 SER A O 1
ATOM 2021 N N . GLN A 1 261 ? -5.117 31.766 19.031 1 97.81 261 GLN A N 1
ATOM 2022 C CA . GLN A 1 261 ? -4.289 31.844 20.234 1 97.81 261 GLN A CA 1
ATOM 2023 C C . GLN A 1 261 ? -3.697 33.25 20.391 1 97.81 261 GLN A C 1
ATOM 2025 O O . GLN A 1 261 ? -3.561 33.75 21.516 1 97.81 261 GLN A O 1
ATOM 2030 N N . GLY A 1 262 ? -3.33 33.844 19.281 1 98.44 262 GLY A N 1
ATOM 2031 C CA . GLY A 1 262 ? -2.812 35.188 19.328 1 98.44 262 GLY A CA 1
ATOM 2032 C C . GLY A 1 262 ? -3.822 36.219 19.828 1 98.44 262 GLY A C 1
ATOM 2033 O O . GLY A 1 262 ? -3.461 37.156 20.531 1 98.44 262 GLY A O 1
ATOM 2034 N N . ALA A 1 263 ? -5.027 36.031 19.469 1 98.5 263 ALA A N 1
ATOM 2035 C CA . ALA A 1 263 ? -6.094 36.906 19.953 1 98.5 263 ALA A CA 1
ATOM 2036 C C . ALA A 1 263 ? -6.277 36.781 21.453 1 98.5 263 ALA A C 1
ATOM 2038 O O . ALA A 1 263 ? -6.449 37.781 22.156 1 98.5 263 ALA A O 1
ATOM 2039 N N . LEU A 1 264 ? -6.27 35.594 21.906 1 98.06 264 LEU A N 1
ATOM 2040 C CA . LEU A 1 264 ? -6.406 35.344 23.328 1 98.06 264 LEU A CA 1
ATOM 2041 C C . LEU A 1 264 ? -5.242 35.969 24.094 1 98.06 264 LEU A C 1
ATOM 2043 O O . LEU A 1 264 ? -5.449 36.594 25.141 1 98.06 264 LEU A O 1
ATOM 2047 N N . HIS A 1 265 ? -4.082 35.781 23.594 1 98.44 265 HIS A N 1
ATOM 2048 C CA . HIS A 1 265 ? -2.93 36.406 24.25 1 98.44 265 HIS A CA 1
ATOM 2049 C C . HIS A 1 265 ? -3.01 37.938 24.172 1 98.44 265 HIS A C 1
ATOM 2051 O O . HIS A 1 265 ? -2.635 38.625 25.141 1 98.44 265 HIS A O 1
ATOM 2057 N N . SER A 1 266 ? -3.441 38.469 23.094 1 98.62 266 SER A N 1
ATOM 2058 C CA . SER A 1 266 ? -3.646 39.938 22.984 1 98.62 266 SER A CA 1
ATOM 2059 C C . SER A 1 266 ? -4.609 40.438 24.047 1 98.62 266 SER A C 1
ATOM 2061 O O . SER A 1 266 ? -4.375 41.469 24.656 1 98.62 266 SER A O 1
ATOM 2063 N N . ALA A 1 267 ? -5.648 39.656 24.25 1 98.38 267 ALA A N 1
ATOM 2064 C CA . ALA A 1 267 ? -6.617 40 25.281 1 98.38 267 ALA A CA 1
ATOM 2065 C C . ALA A 1 267 ? -5.969 40.031 26.656 1 98.38 267 ALA A C 1
ATOM 2067 O O . ALA A 1 267 ? -6.164 40.969 27.438 1 98.38 267 ALA A O 1
ATOM 2068 N N . HIS A 1 268 ? -5.234 39.031 26.953 1 98.19 268 HIS A N 1
ATOM 2069 C CA . HIS A 1 268 ? -4.535 38.938 28.219 1 98.19 268 HIS A CA 1
ATOM 2070 C C . HIS A 1 268 ? -3.572 40.094 28.406 1 98.19 268 HIS A C 1
ATOM 2072 O O . HIS A 1 268 ? -3.512 40.688 29.484 1 98.19 268 HIS A O 1
ATOM 2078 N N . LEU A 1 269 ? -2.797 40.406 27.375 1 98.38 269 LEU A N 1
ATOM 2079 C CA . LEU A 1 269 ? -1.797 41.438 27.453 1 98.38 269 LEU A CA 1
ATOM 2080 C C . LEU A 1 269 ? -2.459 42.812 27.672 1 98.38 269 LEU A C 1
ATOM 2082 O O . LEU A 1 269 ? -1.988 43.625 28.484 1 98.38 269 LEU A O 1
ATOM 2086 N N . LEU A 1 270 ? -3.551 43.062 26.969 1 98.25 270 LEU A N 1
ATOM 2087 C CA . LEU A 1 270 ? -4.27 44.312 27.141 1 98.25 270 LEU A CA 1
ATOM 2088 C C . LEU A 1 270 ? -4.797 44.469 28.562 1 98.25 270 LEU A C 1
ATOM 2090 O O . LEU A 1 270 ? -4.734 45.531 29.156 1 98.25 270 LEU A O 1
ATOM 2094 N N . ALA A 1 271 ? -5.293 43.406 29.109 1 97.62 271 ALA A N 1
ATOM 2095 C CA . ALA A 1 271 ? -5.855 43.406 30.453 1 97.62 271 ALA A CA 1
ATOM 2096 C C . ALA A 1 271 ? -4.758 43.562 31.5 1 97.62 271 ALA A C 1
ATOM 2098 O O . ALA A 1 271 ? -4.906 44.344 32.469 1 97.62 271 ALA A O 1
ATOM 2099 N N . LYS A 1 272 ? -3.676 42.875 31.344 1 97.31 272 LYS A N 1
ATOM 2100 C CA . LYS A 1 272 ? -2.607 42.844 32.344 1 97.31 272 LYS A CA 1
ATOM 2101 C C . LYS A 1 272 ? -1.722 44.062 32.25 1 97.31 272 LYS A C 1
ATOM 2103 O O . LYS A 1 272 ? -1.129 44.469 33.25 1 97.31 272 LYS A O 1
ATOM 2108 N N . HIS A 1 273 ? -1.612 44.625 31.109 1 97.38 273 HIS A N 1
ATOM 2109 C CA . HIS A 1 273 ? -0.739 45.75 30.875 1 97.38 273 HIS A CA 1
ATOM 2110 C C . HIS A 1 273 ? -1.485 46.875 30.156 1 97.38 273 HIS A C 1
ATOM 2112 O O . HIS A 1 273 ? -1.069 47.312 29.078 1 97.38 273 HIS A O 1
ATOM 2118 N N . PRO A 1 274 ? -2.477 47.438 30.766 1 97 274 PRO A N 1
ATOM 2119 C CA . PRO A 1 274 ? -3.326 48.406 30.094 1 97 274 PRO A CA 1
ATOM 2120 C C . PRO A 1 274 ? -2.576 49.688 29.734 1 97 274 PRO A C 1
ATOM 2122 O O . PRO A 1 274 ? -2.965 50.406 28.797 1 97 274 PRO A O 1
ATOM 2125 N N . ASN A 1 275 ? -1.492 49.938 30.391 1 97.19 275 ASN A N 1
ATOM 2126 C CA . ASN A 1 275 ? -0.755 51.188 30.125 1 97.19 275 ASN A CA 1
ATOM 2127 C C . ASN A 1 275 ? 0.145 51.031 28.906 1 97.19 275 ASN A C 1
ATOM 2129 O O . ASN A 1 275 ? 0.615 52.031 28.344 1 97.19 275 ASN A O 1
ATOM 2133 N N . ASP A 1 276 ? 0.298 49.812 28.469 1 97.69 276 ASP A N 1
ATOM 2134 C CA . ASP A 1 276 ? 1.227 49.562 27.375 1 97.69 276 ASP A CA 1
ATOM 2135 C C . ASP A 1 276 ? 0.496 49.562 26.031 1 97.69 276 ASP A C 1
ATOM 2137 O O . ASP A 1 276 ? 1.122 49.656 24.969 1 97.69 276 ASP A O 1
ATOM 2141 N N . TYR A 1 277 ? -0.845 49.406 26.078 1 98.25 277 TYR A N 1
ATOM 2142 C CA . TYR A 1 277 ? -1.587 49.219 24.828 1 98.25 277 TYR A CA 1
ATOM 2143 C C . TYR A 1 277 ? -2.846 50.094 24.812 1 98.25 277 TYR A C 1
ATOM 2145 O O . TYR A 1 277 ? -3.52 50.25 25.828 1 98.25 277 TYR A O 1
ATOM 2153 N N . VAL A 1 278 ? -3.186 50.625 23.625 1 97.81 278 VAL A N 1
ATOM 2154 C CA . VAL A 1 278 ? -4.328 51.5 23.516 1 97.81 278 VAL A CA 1
ATOM 2155 C C . VAL A 1 278 ? -5.566 50.719 23.094 1 97.81 278 VAL A C 1
ATOM 2157 O O . VAL A 1 278 ? -6.691 51.219 23.219 1 97.81 278 VAL A O 1
ATOM 2160 N N . GLY A 1 279 ? -5.363 49.562 22.562 1 98 279 GLY A N 1
ATOM 2161 C CA . GLY A 1 279 ? -6.477 48.75 22.062 1 98 279 GLY A CA 1
ATOM 2162 C C . GLY A 1 279 ? -6.055 47.406 21.5 1 98 279 GLY A C 1
ATOM 2163 O O . GLY A 1 279 ? -4.879 47.062 21.562 1 98 279 GLY A O 1
ATOM 2164 N N . ALA A 1 280 ? -7.102 46.688 20.969 1 98.69 280 ALA A N 1
ATOM 2165 C CA . ALA A 1 280 ? -6.812 45.375 20.406 1 98.69 280 ALA A CA 1
ATOM 2166 C C . ALA A 1 280 ? -7.867 44.969 19.375 1 98.69 280 ALA A C 1
ATOM 2168 O O . ALA A 1 280 ? -9.039 45.312 19.516 1 98.69 280 ALA A O 1
ATOM 2169 N N . LEU A 1 281 ? -7.402 44.375 18.359 1 98.75 281 LEU A N 1
ATOM 2170 C CA . LEU A 1 281 ? -8.242 43.656 17.422 1 98.75 281 LEU A CA 1
ATOM 2171 C C . LEU A 1 281 ? -8.141 42.156 17.641 1 98.75 281 LEU A C 1
ATOM 2173 O O . LEU A 1 281 ? -7.121 41.531 17.312 1 98.75 281 LEU A O 1
ATOM 2177 N N . LEU A 1 282 ? -9.172 41.594 18.172 1 98.69 282 LEU A N 1
ATOM 2178 C CA . LEU A 1 282 ? -9.203 40.156 18.531 1 98.69 282 LEU A CA 1
ATOM 2179 C C . LEU A 1 282 ? -9.977 39.375 17.484 1 98.69 282 LEU A C 1
ATOM 2181 O O . LEU A 1 282 ? -11.203 39.438 17.406 1 98.69 282 LEU A O 1
ATOM 2185 N N . LEU A 1 283 ? -9.219 38.562 16.75 1 98.5 283 LEU A N 1
ATOM 2186 C CA . LEU A 1 283 ? -9.797 37.781 15.656 1 98.5 283 LEU A CA 1
ATOM 2187 C C . LEU A 1 283 ? -9.93 36.312 16.047 1 98.5 283 LEU A C 1
ATOM 2189 O O . LEU A 1 283 ? -8.93 35.625 16.203 1 98.5 283 LEU A O 1
ATOM 2193 N N . SER A 1 284 ? -11.18 35.812 16.172 1 97.88 284 SER A N 1
ATOM 2194 C CA . SER A 1 284 ? -11.461 34.406 16.438 1 97.88 284 SER A CA 1
ATOM 2195 C C . SER A 1 284 ? -10.617 33.875 17.578 1 97.88 284 SER A C 1
ATOM 2197 O O . SER A 1 284 ? -9.875 32.906 17.422 1 97.88 284 SER A O 1
ATOM 2199 N N . ALA A 1 285 ? -10.812 34.438 18.75 1 97.5 285 ALA A N 1
ATOM 2200 C CA . ALA A 1 285 ? -10 34.062 19.891 1 97.5 285 ALA A CA 1
ATOM 2201 C C . ALA A 1 285 ? -10.172 32.594 20.219 1 97.5 285 ALA A C 1
ATOM 2203 O O . ALA A 1 285 ? -11.266 32.031 20.109 1 97.5 285 ALA A O 1
ATOM 2204 N N . GLY A 1 286 ? -9.062 32 20.547 1 95 286 GLY A N 1
ATOM 2205 C CA . GLY A 1 286 ? -9.039 30.609 20.938 1 95 286 GLY A CA 1
ATOM 2206 C C . GLY A 1 286 ? -7.797 30.219 21.719 1 95 286 GLY A C 1
ATOM 2207 O O . GLY A 1 286 ? -6.785 30.922 21.672 1 95 286 GLY A O 1
ATOM 2208 N N . GLY A 1 287 ? -7.871 29.109 22.547 1 90.81 287 GLY A N 1
ATOM 2209 C CA . GLY A 1 287 ? -6.742 28.625 23.328 1 90.81 287 GLY A CA 1
ATOM 2210 C C . GLY A 1 287 ? -7.145 28.062 24.672 1 90.81 287 GLY A C 1
ATOM 2211 O O . GLY A 1 287 ? -8.336 27.938 24.969 1 90.81 287 GLY A O 1
ATOM 2212 N N . MET A 1 288 ? -6.121 27.766 25.469 1 87 288 MET A N 1
ATOM 2213 C CA . MET A 1 288 ? -6.379 27.062 26.719 1 87 288 MET A CA 1
ATOM 2214 C C . MET A 1 288 ? -6.488 28.047 27.875 1 87 288 MET A C 1
ATOM 2216 O O . MET A 1 288 ? -7.152 27.75 28.875 1 87 288 MET A O 1
ATOM 2220 N N . GLN A 1 289 ? -5.859 29.141 27.766 1 87.75 289 GLN A N 1
ATOM 2221 C CA . GLN A 1 289 ? -5.875 30.125 28.859 1 87.75 289 GLN A CA 1
ATOM 2222 C C . GLN A 1 289 ? -7.105 31.016 28.766 1 87.75 289 GLN A C 1
ATOM 2224 O O . GLN A 1 289 ? -6.984 32.25 28.625 1 87.75 289 GLN A O 1
ATOM 2229 N N . THR A 1 290 ? -8.258 30.484 29.094 1 86.75 290 THR A N 1
ATOM 2230 C CA . THR A 1 290 ? -9.5 31.188 28.797 1 86.75 290 THR A CA 1
ATOM 2231 C C . THR A 1 290 ? -9.891 32.094 29.953 1 86.75 290 THR A C 1
ATOM 2233 O O . THR A 1 290 ? -10.703 33.031 29.781 1 86.75 290 THR A O 1
ATOM 2236 N N . GLU A 1 291 ? -9.336 31.938 31.047 1 89.31 291 GLU A N 1
ATOM 2237 C CA . GLU A 1 291 ? -9.656 32.781 32.188 1 89.31 291 GLU A CA 1
ATOM 2238 C C . GLU A 1 291 ? -8.719 34 32.25 1 89.31 291 GLU A C 1
ATOM 2240 O O . GLU A 1 291 ? -7.496 33.844 32.281 1 89.31 291 GLU A O 1
ATOM 2245 N N . ILE A 1 292 ? -9.289 35.156 32.281 1 91.12 292 ILE A N 1
ATOM 2246 C CA . ILE A 1 292 ? -8.516 36.375 32.5 1 91.12 292 ILE A CA 1
ATOM 2247 C C . ILE A 1 292 ? -8.617 36.812 33.938 1 91.12 292 ILE A C 1
ATOM 2249 O O . ILE A 1 292 ? -9.703 37.188 34.438 1 91.12 292 ILE A O 1
ATOM 2253 N N . LYS A 1 293 ? -7.5 36.844 34.594 1 89.44 293 LYS A N 1
ATOM 2254 C CA . LYS A 1 293 ? -7.473 37.125 36.031 1 89.44 293 LYS A CA 1
ATOM 2255 C C . LYS A 1 293 ? -7.352 38.625 36.312 1 89.44 293 LYS A C 1
ATOM 2257 O O . LYS A 1 293 ? -7.773 39.094 37.344 1 89.44 293 LYS A O 1
ATOM 2262 N N . ALA A 1 294 ? -6.867 39.344 35.344 1 88.94 294 ALA A N 1
ATOM 2263 C CA . ALA A 1 294 ? -6.707 40.781 35.5 1 88.94 294 ALA A CA 1
ATOM 2264 C C . ALA A 1 294 ? -8.055 41.5 35.469 1 88.94 294 ALA A C 1
ATOM 2266 O O . ALA A 1 294 ? -9.047 40.938 35 1 88.94 294 ALA A O 1
ATOM 2267 N N . SER A 1 295 ? -8.031 42.719 35.969 1 89.19 295 SER A N 1
ATOM 2268 C CA . SER A 1 295 ? -9.219 43.562 35.875 1 89.19 295 SER A CA 1
ATOM 2269 C C . SER A 1 295 ? -9.359 44.156 34.469 1 89.19 295 SER A C 1
ATOM 2271 O O . SER A 1 295 ? -8.359 44.406 33.781 1 89.19 295 SER A O 1
ATOM 2273 N N . ALA A 1 296 ? -10.578 44.375 34.188 1 90.19 296 ALA A N 1
ATOM 2274 C CA . ALA A 1 296 ? -10.82 44.969 32.906 1 90.19 296 ALA A CA 1
ATOM 2275 C C . ALA A 1 296 ? -10.281 46.406 32.844 1 90.19 296 ALA A C 1
ATOM 2277 O O . ALA A 1 296 ? -10.516 47.188 33.75 1 90.19 296 ALA A O 1
ATOM 2278 N N . PRO A 1 297 ? -9.555 46.625 31.812 1 95.69 297 PRO A N 1
ATOM 2279 C CA . PRO A 1 297 ? -9.102 48 31.641 1 95.69 297 PRO A CA 1
ATOM 2280 C C . PRO A 1 297 ? -10.219 48.938 31.219 1 95.69 297 PRO A C 1
ATOM 2282 O O . PRO A 1 297 ? -11.344 48.5 30.969 1 95.69 297 PRO A O 1
ATOM 2285 N N . ALA A 1 298 ? -9.844 50.25 31.188 1 96.25 298 ALA A N 1
ATOM 2286 C CA . ALA A 1 298 ? -10.797 51.25 30.734 1 96.25 298 ALA A CA 1
ATOM 2287 C C . ALA A 1 298 ? -10.172 52.156 29.688 1 96.25 298 ALA A C 1
ATOM 2289 O O . ALA A 1 298 ? -8.953 52.344 29.656 1 96.25 298 ALA A O 1
ATOM 2290 N N . GLY A 1 299 ? -11.078 52.656 28.906 1 96.94 299 GLY A N 1
ATOM 2291 C CA . GLY A 1 299 ? -10.648 53.688 27.953 1 96.94 299 GLY A CA 1
ATOM 2292 C C . GLY A 1 299 ? -9.93 53.125 26.75 1 96.94 299 GLY A C 1
ATOM 2293 O O . GLY A 1 299 ? -9.148 53.812 26.094 1 96.94 299 GLY A O 1
ATOM 2294 N N . LYS A 1 300 ? -10.188 51.875 26.516 1 97.81 300 LYS A N 1
ATOM 2295 C CA . LYS A 1 300 ? -9.539 51.188 25.391 1 97.81 300 LYS A CA 1
ATOM 2296 C C . LYS A 1 300 ? -10.484 51.062 24.203 1 97.81 300 LYS A C 1
ATOM 2298 O O . LYS A 1 300 ? -11.695 51.219 24.359 1 97.81 300 LYS A O 1
ATOM 2303 N N . ARG A 1 301 ? -9.914 50.875 23.062 1 98.06 301 ARG A N 1
ATOM 2304 C CA . ARG A 1 301 ? -10.664 50.594 21.844 1 98.06 301 ARG A CA 1
ATOM 2305 C C . ARG A 1 301 ? -10.438 49.156 21.375 1 98.06 301 ARG A C 1
ATOM 2307 O O . ARG A 1 301 ? -9.297 48.75 21.156 1 98.06 301 ARG A O 1
ATOM 2314 N N . LEU A 1 302 ? -11.516 48.438 21.234 1 98.5 302 LEU A N 1
ATOM 2315 C CA . LEU A 1 302 ? -11.398 47.031 20.875 1 98.5 302 LEU A CA 1
ATOM 2316 C C . LEU A 1 302 ? -12.367 46.688 19.75 1 98.5 302 LEU A C 1
ATOM 2318 O O . LEU A 1 302 ? -13.461 47.25 19.672 1 98.5 302 LEU A O 1
ATOM 2322 N N . VAL A 1 303 ? -11.914 45.812 18.922 1 98.69 303 VAL A N 1
ATOM 2323 C CA . VAL A 1 303 ? -12.781 45.125 17.984 1 98.69 303 VAL A CA 1
ATOM 2324 C C . VAL A 1 303 ? -12.672 43.625 18.203 1 98.69 303 VAL A C 1
ATOM 2326 O O . VAL A 1 303 ? -11.562 43.062 18.297 1 98.69 303 VAL A O 1
ATOM 2329 N N . ILE A 1 304 ? -13.766 42.938 18.406 1 98.56 304 ILE A N 1
ATOM 2330 C CA . ILE A 1 304 ? -13.828 41.5 18.438 1 98.56 304 ILE A CA 1
ATOM 2331 C C . ILE A 1 304 ? -14.539 40.969 17.188 1 98.56 304 ILE A C 1
ATOM 2333 O O . ILE A 1 304 ? -15.695 41.344 16.938 1 98.56 304 ILE A O 1
ATOM 2337 N N . SER A 1 305 ? -13.812 40.281 16.406 1 98.5 305 SER A N 1
ATOM 2338 C CA . SER A 1 305 ? -14.375 39.688 15.188 1 98.5 305 SER A CA 1
ATOM 2339 C C . SER A 1 305 ? -14.227 38.188 15.172 1 98.5 305 SER A C 1
ATOM 2341 O O . SER A 1 305 ? -13.148 37.656 15.469 1 98.5 305 SER A O 1
ATOM 2343 N N . TYR A 1 306 ? -15.32 37.375 14.914 1 98 306 TYR A N 1
ATOM 2344 C CA . TYR A 1 306 ? -15.305 35.938 14.914 1 98 306 TYR A CA 1
ATOM 2345 C C . TYR A 1 306 ? -16.359 35.375 13.961 1 98 306 TYR A C 1
ATOM 2347 O O . TYR A 1 306 ? -17.297 36.062 13.586 1 98 306 TYR A O 1
ATOM 2355 N N . GLY A 1 307 ? -16.125 34.188 13.516 1 97.44 307 GLY A N 1
ATOM 2356 C CA . GLY A 1 307 ? -17.125 33.531 12.695 1 97.44 307 GLY A CA 1
ATOM 2357 C C . GLY A 1 307 ? -18.312 33 13.5 1 97.44 307 GLY A C 1
ATOM 2358 O O . GLY A 1 307 ? -18.125 32.344 14.539 1 97.44 307 GLY A O 1
ATOM 2359 N N . GLU A 1 308 ? -19.406 33.188 12.992 1 96.5 308 GLU A N 1
ATOM 2360 C CA . GLU A 1 308 ? -20.625 32.781 13.695 1 96.5 308 GLU A CA 1
ATOM 2361 C C . GLU A 1 308 ? -20.781 31.266 13.711 1 96.5 308 GLU A C 1
ATOM 2363 O O . GLU A 1 308 ? -21.562 30.734 14.508 1 96.5 308 GLU A O 1
ATOM 2368 N N . GLN A 1 309 ? -20.078 30.609 12.875 1 96.56 309 GLN A N 1
ATOM 2369 C CA . GLN A 1 309 ? -20.188 29.156 12.773 1 96.56 309 GLN A CA 1
ATOM 2370 C C . GLN A 1 309 ? -19 28.469 13.445 1 96.56 309 GLN A C 1
ATOM 2372 O O . GLN A 1 309 ? -18.719 27.297 13.18 1 96.56 309 GLN A O 1
ATOM 2377 N N . GLU A 1 310 ? -18.297 29.141 14.242 1 96 310 GLU A N 1
ATOM 2378 C CA . GLU A 1 310 ? -17.219 28.516 14.992 1 96 310 GLU A CA 1
ATOM 2379 C C . GLU A 1 310 ? -17.75 27.531 16.016 1 96 310 GLU A C 1
ATOM 2381 O O . GLU A 1 310 ? -18.938 27.5 16.312 1 96 310 GLU A O 1
ATOM 2386 N N . HIS A 1 311 ? -16.859 26.672 16.484 1 93.56 311 HIS A N 1
ATOM 2387 C CA . HIS A 1 311 ? -17.234 25.75 17.547 1 93.56 311 HIS A CA 1
ATOM 2388 C C . HIS A 1 311 ? -17.781 26.484 18.766 1 93.56 311 HIS A C 1
ATOM 2390 O O . HIS A 1 311 ? -17.375 27.625 19.031 1 93.56 311 HIS A O 1
ATOM 2396 N N . SER A 1 312 ? -18.594 25.859 19.484 1 94.12 312 SER A N 1
ATOM 2397 C CA . SER A 1 312 ? -19.281 26.469 20.609 1 94.12 312 SER A CA 1
ATOM 2398 C C . SER A 1 312 ? -18.297 26.984 21.641 1 94.12 312 SER A C 1
ATOM 2400 O O . SER A 1 312 ? -18.531 28.016 22.281 1 94.12 312 SER A O 1
ATOM 2402 N N . SER A 1 313 ? -17.188 26.266 21.828 1 93.62 313 SER A N 1
ATOM 2403 C CA . SER A 1 313 ? -16.203 26.688 22.812 1 93.62 313 SER A CA 1
ATOM 2404 C C . SER A 1 313 ? -15.562 28.016 22.422 1 93.62 313 SER A C 1
ATOM 2406 O O . SER A 1 313 ? -15.297 28.859 23.281 1 93.62 313 SER A O 1
ATOM 2408 N N . ASN A 1 314 ? -15.312 28.188 21.172 1 95.12 314 ASN A N 1
ATOM 2409 C CA . ASN A 1 314 ? -14.758 29.453 20.688 1 95.12 314 ASN A CA 1
ATOM 2410 C C . ASN A 1 314 ? -15.766 30.578 20.812 1 95.12 314 ASN A C 1
ATOM 2412 O O . ASN A 1 314 ? -15.414 31.703 21.188 1 95.12 314 ASN A O 1
ATOM 2416 N N . LEU A 1 315 ? -16.969 30.312 20.484 1 95.69 315 LEU A N 1
ATOM 2417 C CA . LEU A 1 315 ? -18.031 31.312 20.594 1 95.69 315 LEU A CA 1
ATOM 2418 C C . LEU A 1 315 ? -18.219 31.75 22.047 1 95.69 315 LEU A C 1
ATOM 2420 O O . LEU A 1 315 ? -18.438 32.938 22.312 1 95.69 315 LEU A O 1
ATOM 2424 N N . ALA A 1 316 ? -18.172 30.797 22.891 1 96.12 316 ALA A N 1
ATOM 2425 C CA . ALA A 1 316 ? -18.281 31.109 24.312 1 96.12 316 ALA A CA 1
ATOM 2426 C C . ALA A 1 316 ? -17.141 32.031 24.766 1 96.12 316 ALA A C 1
ATOM 2428 O O . ALA A 1 316 ? -17.359 32.938 25.578 1 96.12 316 ALA A O 1
ATOM 2429 N N . LEU A 1 317 ? -15.984 31.75 24.281 1 96.69 317 LEU A N 1
ATOM 2430 C CA . LEU A 1 317 ? -14.828 32.562 24.625 1 96.69 317 LEU A CA 1
ATOM 2431 C C . LEU A 1 317 ? -15 34 24.078 1 96.69 317 LEU A C 1
ATOM 2433 O O . LEU A 1 317 ? -14.711 34.969 24.781 1 96.69 317 LEU A O 1
ATOM 2437 N N . ASP A 1 318 ? -15.422 34.188 22.875 1 96.06 318 ASP A N 1
ATOM 2438 C CA . ASP A 1 318 ? -15.664 35.5 22.312 1 96.06 318 ASP A CA 1
ATOM 2439 C C . ASP A 1 318 ? -16.688 36.281 23.141 1 96.06 318 ASP A C 1
ATOM 2441 O O . ASP A 1 318 ? -16.516 37.469 23.359 1 96.06 318 ASP A O 1
ATOM 2445 N N . LYS A 1 319 ? -17.703 35.594 23.484 1 96.06 319 LYS A N 1
ATOM 2446 C CA . LYS A 1 319 ? -18.719 36.25 24.312 1 96.06 319 LYS A CA 1
ATOM 2447 C C . LYS A 1 319 ? -18.156 36.656 25.672 1 96.06 319 LYS A C 1
ATOM 2449 O O . LYS A 1 319 ? -18.484 37.719 26.188 1 96.06 319 LYS A O 1
ATOM 2454 N N . GLN A 1 320 ? -17.406 35.812 26.188 1 97.19 320 GLN A N 1
ATOM 2455 C CA . GLN A 1 320 ? -16.75 36.125 27.469 1 97.19 320 GLN A CA 1
ATOM 2456 C C . GLN A 1 320 ? -15.875 37.344 27.328 1 97.19 320 GLN A C 1
ATOM 2458 O O . GLN A 1 320 ? -15.883 38.219 28.219 1 97.19 320 GLN A O 1
ATOM 2463 N N . LEU A 1 321 ? -15.109 37.438 26.312 1 97.69 321 LEU A N 1
ATOM 2464 C CA . LEU A 1 321 ? -14.227 38.594 26.078 1 97.69 321 LEU A CA 1
ATOM 2465 C C . LEU A 1 321 ? -15.039 39.875 25.875 1 97.69 321 LEU A C 1
ATOM 2467 O O . LEU A 1 321 ? -14.656 40.938 26.359 1 97.69 321 LEU A O 1
ATOM 2471 N N . GLU A 1 322 ? -16.094 39.75 25.156 1 97.38 322 GLU A N 1
ATOM 2472 C CA . GLU A 1 322 ? -17.016 40.875 24.969 1 97.38 322 GLU A CA 1
ATOM 2473 C C . GLU A 1 322 ? -17.5 41.406 26.328 1 97.38 322 GLU A C 1
ATOM 2475 O O . GLU A 1 322 ? -17.453 42.594 26.578 1 97.38 322 GLU A O 1
ATOM 2480 N N . GLN A 1 323 ? -18 40.531 27.109 1 96.81 323 GLN A N 1
ATOM 2481 C CA . GLN A 1 323 ? -18.531 40.906 28.422 1 96.81 323 GLN A CA 1
ATOM 2482 C C . GLN A 1 323 ? -17.453 41.5 29.297 1 96.81 323 GLN A C 1
ATOM 2484 O O . GLN A 1 323 ? -17.719 42.438 30.062 1 96.81 323 GLN A O 1
ATOM 2489 N N . PHE A 1 324 ? -16.312 40.969 29.188 1 97.5 324 PHE A N 1
ATOM 2490 C CA . PHE A 1 324 ? -15.195 41.406 30.016 1 97.5 324 PHE A CA 1
ATOM 2491 C C . PHE A 1 324 ? -14.766 42.812 29.641 1 97.5 324 PHE A C 1
ATOM 2493 O O . PHE A 1 324 ? -14.5 43.625 30.516 1 97.5 324 PHE A O 1
ATOM 2500 N N . PHE A 1 325 ? -14.719 43.125 28.344 1 97.56 325 PHE A N 1
ATOM 2501 C CA . PHE A 1 325 ? -14.102 44.375 27.891 1 97.56 325 PHE A CA 1
ATOM 2502 C C . PHE A 1 325 ? -15.156 45.438 27.672 1 97.56 325 PHE A C 1
ATOM 2504 O O . PHE A 1 325 ? -14.836 46.625 27.578 1 97.56 325 PHE A O 1
ATOM 2511 N N . SER A 1 326 ? -16.375 45.094 27.547 1 96.06 326 SER A N 1
ATOM 2512 C CA . SER A 1 326 ? -17.438 46.031 27.188 1 96.06 326 SER A CA 1
ATOM 2513 C C . SER A 1 326 ? -17.547 47.156 28.203 1 96.06 326 SER A C 1
ATOM 2515 O O . SER A 1 326 ? -17.656 48.312 27.828 1 96.06 326 SER A O 1
ATOM 2517 N N . PRO A 1 327 ? -17.438 46.812 29.453 1 95 327 PRO A N 1
ATOM 2518 C CA . PRO A 1 327 ? -17.547 47.938 30.406 1 95 327 PRO A CA 1
ATOM 2519 C C . PRO A 1 327 ? -16.344 48.875 30.359 1 95 327 PRO A C 1
ATOM 2521 O O . PRO A 1 327 ? -15.211 48.406 30.5 1 95 327 PRO A O 1
ATOM 2524 N N . GLY A 1 328 ? -16.562 50.031 30.109 1 95.56 328 GLY A N 1
ATOM 2525 C CA . GLY A 1 328 ? -15.531 51.062 30.25 1 95.56 328 GLY A CA 1
ATOM 2526 C C . GLY A 1 328 ? -14.688 51.219 29 1 95.56 328 GLY A C 1
ATOM 2527 O O . GLY A 1 328 ? -13.781 52.031 28.969 1 95.56 328 GLY A O 1
ATOM 2528 N N . ASN A 1 329 ? -14.969 50.406 28 1 97.75 329 ASN A N 1
ATOM 2529 C CA . ASN A 1 329 ? -14.188 50.469 26.766 1 97.75 329 ASN A CA 1
ATOM 2530 C C . ASN A 1 329 ? -15.086 50.688 25.547 1 97.75 329 ASN A C 1
ATOM 2532 O O . ASN A 1 329 ? -16.312 50.531 25.641 1 97.75 329 ASN A O 1
ATOM 2536 N N . GLN A 1 330 ? -14.547 51.281 24.484 1 97.69 330 GLN A N 1
ATOM 2537 C CA . GLN A 1 330 ? -15.219 51.312 23.188 1 97.69 330 GLN A CA 1
ATOM 2538 C C . GLN A 1 330 ? -15.016 50 22.422 1 97.69 330 GLN A C 1
ATOM 2540 O O . GLN A 1 330 ? -13.961 49.781 21.844 1 97.69 330 GLN A O 1
ATOM 2545 N N . LEU A 1 331 ? -16.078 49.219 22.484 1 98.25 331 LEU A N 1
ATOM 2546 C CA . LEU A 1 331 ? -15.961 47.875 21.906 1 98.25 331 LEU A CA 1
ATOM 2547 C C . LEU A 1 331 ? -16.891 47.688 20.719 1 98.25 331 LEU A C 1
ATOM 2549 O O . LEU A 1 331 ? -18.078 48.031 20.797 1 98.25 331 LEU A O 1
ATOM 2553 N N . GLN A 1 332 ? -16.328 47.312 19.609 1 98.25 332 GLN A N 1
ATOM 2554 C CA . GLN A 1 332 ? -17.125 46.938 18.438 1 98.25 332 GLN A CA 1
ATOM 2555 C C . GLN A 1 332 ? -17.125 45.406 18.25 1 98.25 332 GLN A C 1
ATOM 2557 O O . GLN A 1 332 ? -16.062 44.781 18.266 1 98.25 332 GLN A O 1
ATOM 2562 N N . LEU A 1 333 ? -18.312 44.906 18.188 1 98 333 LEU A N 1
ATOM 2563 C CA . LEU A 1 333 ? -18.484 43.469 17.859 1 98 333 LEU A CA 1
ATOM 2564 C C . LEU A 1 333 ? -18.75 43.312 16.375 1 98 333 LEU A C 1
ATOM 2566 O O . LEU A 1 333 ? -19.719 43.844 15.836 1 98 333 LEU A O 1
ATOM 2570 N N . LYS A 1 334 ? -17.859 42.531 15.711 1 97.94 334 LYS A N 1
ATOM 2571 C CA . LYS A 1 334 ? -17.938 42.375 14.266 1 97.94 334 LYS A CA 1
ATOM 2572 C C . LYS A 1 334 ? -17.938 40.906 13.859 1 97.94 334 LYS A C 1
ATOM 2574 O O . LYS A 1 334 ? -16.984 40.438 13.219 1 97.94 334 LYS A O 1
ATOM 2579 N N . PRO A 1 335 ? -19.031 40.156 14.156 1 97.38 335 PRO A N 1
ATOM 2580 C CA . PRO A 1 335 ? -19.094 38.781 13.695 1 97.38 335 PRO A CA 1
ATOM 2581 C C . PRO A 1 335 ? -19.219 38.656 12.18 1 97.38 335 PRO A C 1
ATOM 2583 O O . PRO A 1 335 ? -19.562 39.656 11.508 1 97.38 335 PRO A O 1
ATOM 2586 N N . HIS A 1 336 ? -18.781 37.625 11.594 1 96.94 336 HIS A N 1
ATOM 2587 C CA . HIS A 1 336 ? -18.938 37.375 10.172 1 96.94 336 HIS A CA 1
ATOM 2588 C C . HIS A 1 336 ? -19.516 36 9.93 1 96.94 336 HIS A C 1
ATOM 2590 O O . HIS A 1 336 ? -19.531 35.156 10.828 1 96.94 336 HIS A O 1
ATOM 2596 N N . GLN A 1 337 ? -19.938 35.844 8.602 1 94.62 337 GLN A N 1
ATOM 2597 C CA . GLN A 1 337 ? -20.516 34.562 8.227 1 94.62 337 GLN A CA 1
ATOM 2598 C C . GLN A 1 337 ? -19.422 33.531 7.902 1 94.62 337 GLN A C 1
ATOM 2600 O O . GLN A 1 337 ? -18.719 33.656 6.898 1 94.62 337 GLN A O 1
ATOM 2605 N N . GLY A 1 338 ? -19.047 32.75 8.883 1 95.88 338 GLY A N 1
ATOM 2606 C CA . GLY A 1 338 ? -18.031 31.75 8.664 1 95.88 338 GLY A CA 1
ATOM 2607 C C . GLY A 1 338 ? -17.609 31.047 9.938 1 95.88 338 GLY A C 1
ATOM 2608 O O . GLY A 1 338 ? -18.312 31.125 10.961 1 95.88 338 GLY A O 1
ATOM 2609 N N . GLY A 1 339 ? -16.516 30.266 9.766 1 95.56 339 GLY A N 1
ATOM 2610 C CA . GLY A 1 339 ? -15.984 29.516 10.891 1 95.56 339 GLY A CA 1
ATOM 2611 C C . GLY A 1 339 ? -14.75 30.141 11.508 1 95.56 339 GLY A C 1
ATOM 2612 O O . GLY A 1 339 ? -14.695 31.359 11.672 1 95.56 339 GLY A O 1
ATOM 2613 N N . HIS A 1 340 ? -13.82 29.281 11.938 1 95.38 340 HIS A N 1
ATOM 2614 C CA . HIS A 1 340 ? -12.617 29.719 12.633 1 95.38 340 HIS A CA 1
ATOM 2615 C C . HIS A 1 340 ? -11.562 30.203 11.656 1 95.38 340 HIS A C 1
ATOM 2617 O O . HIS A 1 340 ? -10.477 29.625 11.562 1 95.38 340 HIS A O 1
ATOM 2623 N N . PHE A 1 341 ? -11.914 31.188 10.898 1 94.19 341 PHE A N 1
ATOM 2624 C CA . PHE A 1 341 ? -11.031 31.812 9.914 1 94.19 341 PHE A CA 1
ATOM 2625 C C . PHE A 1 341 ? -11.375 33.281 9.742 1 94.19 341 PHE A C 1
ATOM 2627 O O . PHE A 1 341 ? -12.328 33.781 10.336 1 94.19 341 PHE A O 1
ATOM 2634 N N . PHE A 1 342 ? -10.539 34.031 8.969 1 93.94 342 PHE A N 1
ATOM 2635 C CA . PHE A 1 342 ? -10.758 35.438 8.664 1 93.94 342 PHE A CA 1
ATOM 2636 C C . PHE A 1 342 ? -12.062 35.625 7.898 1 93.94 342 PHE A C 1
ATOM 2638 O O . PHE A 1 342 ? -12.469 34.781 7.117 1 93.94 342 PHE A O 1
ATOM 2645 N N . ASP A 1 343 ? -12.602 36.812 8.141 1 94.19 343 ASP A N 1
ATOM 2646 C CA . ASP A 1 343 ? -13.719 37.25 7.301 1 94.19 343 ASP A CA 1
ATOM 2647 C C . ASP A 1 343 ? -13.336 37.188 5.824 1 94.19 343 ASP A C 1
ATOM 2649 O O . ASP A 1 343 ? -12.234 37.594 5.449 1 94.19 343 ASP A O 1
ATOM 2653 N N . ASP A 1 344 ? -14.305 36.688 5 1 94 344 ASP A N 1
ATOM 2654 C CA . ASP A 1 344 ? -14.047 36.656 3.561 1 94 344 ASP A CA 1
ATOM 2655 C C . ASP A 1 344 ? -13.727 38.062 3.029 1 94 344 ASP A C 1
ATOM 2657 O O . ASP A 1 344 ? -12.961 38.188 2.07 1 94 344 ASP A O 1
ATOM 2661 N N . ALA A 1 345 ? -14.281 39.031 3.664 1 95.56 345 ALA A N 1
ATOM 2662 C CA . ALA A 1 345 ? -14.078 40.406 3.248 1 95.56 345 ALA A CA 1
ATOM 2663 C C . ALA A 1 345 ? -13.055 41.125 4.141 1 95.56 345 ALA A C 1
ATOM 2665 O O . ALA A 1 345 ? -13.125 42.344 4.34 1 95.56 345 ALA A O 1
ATOM 2666 N N . TRP A 1 346 ? -12.133 40.375 4.668 1 96.12 346 TRP A N 1
ATOM 2667 C CA . TRP A 1 346 ? -11.234 40.938 5.672 1 96.12 346 TRP A CA 1
ATOM 2668 C C . TRP A 1 346 ? -10.375 42.031 5.078 1 96.12 346 TRP A C 1
ATOM 2670 O O . TRP A 1 346 ? -10.062 43.031 5.758 1 96.12 346 TRP A O 1
ATOM 2680 N N . GLN A 1 347 ? -9.977 41.938 3.797 1 95.56 347 GLN A N 1
ATOM 2681 C CA . GLN A 1 347 ? -9.125 42.938 3.16 1 95.56 347 GLN A CA 1
ATOM 2682 C C . GLN A 1 347 ? -9.805 44.281 3.113 1 95.56 347 GLN A C 1
ATOM 2684 O O . GLN A 1 347 ? -9.141 45.344 3.17 1 95.56 347 GLN A O 1
ATOM 2689 N N . GLN A 1 348 ? -11.062 44.281 3.074 1 95.38 348 GLN A N 1
ATOM 2690 C CA . GLN A 1 348 ? -11.836 45.5 3.027 1 95.38 348 GLN A CA 1
ATOM 2691 C C . GLN A 1 348 ? -12.195 46 4.434 1 95.38 348 GLN A C 1
ATOM 2693 O O . GLN A 1 348 ? -12.219 47.188 4.699 1 95.38 348 GLN A O 1
ATOM 2698 N N . LYS A 1 349 ? -12.414 45.125 5.328 1 97.06 349 LYS A N 1
ATOM 2699 C CA . LYS A 1 349 ? -13 45.438 6.621 1 97.06 349 LYS A CA 1
ATOM 2700 C C . LYS A 1 349 ? -11.914 45.719 7.664 1 97.06 349 LYS A C 1
ATOM 2702 O O . LYS A 1 349 ? -12.039 46.625 8.484 1 97.06 349 LYS A O 1
ATOM 2707 N N . TYR A 1 350 ? -10.867 44.969 7.656 1 97.19 350 TYR A N 1
ATOM 2708 C CA . TYR A 1 350 ? -9.922 44.969 8.766 1 97.19 350 TYR A CA 1
ATOM 2709 C C . TYR A 1 350 ? -9.125 46.281 8.805 1 97.19 350 TYR A C 1
ATOM 2711 O O . TYR A 1 350 ? -8.711 46.719 9.875 1 97.19 350 TYR A O 1
ATOM 2719 N N . PRO A 1 351 ? -8.875 46.938 7.641 1 96.38 351 PRO A N 1
ATOM 2720 C CA . PRO A 1 351 ? -8.234 48.25 7.719 1 96.38 351 PRO A CA 1
ATOM 2721 C C . PRO A 1 351 ? -9.023 49.219 8.586 1 96.38 351 PRO A C 1
ATOM 2723 O O . PRO A 1 351 ? -8.43 50 9.352 1 96.38 351 PRO A O 1
ATOM 2726 N N . ASP A 1 352 ? -10.289 49.125 8.5 1 96.12 352 ASP A N 1
ATOM 2727 C CA . ASP A 1 352 ? -11.125 50 9.312 1 96.12 352 ASP A CA 1
ATOM 2728 C C . ASP A 1 352 ? -11.039 49.656 10.789 1 96.12 352 ASP A C 1
ATOM 2730 O O . ASP A 1 352 ? -11.078 50.531 11.656 1 96.12 352 ASP A O 1
ATOM 2734 N N . TYR A 1 353 ? -11.016 48.375 11.039 1 97.69 353 TYR A N 1
ATOM 2735 C CA . TYR A 1 353 ? -10.867 47.938 12.422 1 97.69 353 TYR A CA 1
ATOM 2736 C C . TYR A 1 353 ? -9.562 48.438 13.023 1 97.69 353 TYR A C 1
ATOM 2738 O O . TYR A 1 353 ? -9.539 48.875 14.172 1 97.69 353 TYR A O 1
ATOM 2746 N N . VAL A 1 354 ? -8.523 48.344 12.203 1 97.56 354 VAL A N 1
ATOM 2747 C CA . VAL A 1 354 ? -7.199 48.781 12.648 1 97.56 354 VAL A CA 1
ATOM 2748 C C . VAL A 1 354 ? -7.199 50.281 12.883 1 97.56 354 VAL A C 1
ATOM 2750 O O . VAL A 1 354 ? -6.645 50.75 13.875 1 97.56 354 VAL A O 1
ATOM 2753 N N . ASN A 1 355 ? -7.824 51.031 12.023 1 95.75 355 ASN A N 1
ATOM 2754 C CA . ASN A 1 355 ? -7.953 52.469 12.211 1 95.75 355 ASN A CA 1
ATOM 2755 C C . ASN A 1 355 ? -8.648 52.781 13.523 1 95.75 355 ASN A C 1
ATOM 2757 O O . ASN A 1 355 ? -8.258 53.75 14.219 1 95.75 355 ASN A O 1
ATOM 2761 N N . PHE A 1 356 ? -9.602 52.094 13.789 1 97 356 PHE A N 1
ATOM 2762 C CA . PHE A 1 356 ? -10.367 52.312 15 1 97 356 PHE A CA 1
ATOM 2763 C C . PHE A 1 356 ? -9.523 52.062 16.234 1 97 356 PHE A C 1
ATOM 2765 O O . PHE A 1 356 ? -9.438 52.906 17.141 1 97 356 PHE A O 1
ATOM 2772 N N . VAL A 1 357 ? -8.828 50.875 16.234 1 97.56 357 VAL A N 1
ATOM 2773 C CA . VAL A 1 357 ? -8.164 50.469 17.469 1 97.56 357 VAL A CA 1
ATOM 2774 C C . VAL A 1 357 ? -6.914 51.312 17.688 1 97.56 357 VAL A C 1
ATOM 2776 O O . VAL A 1 357 ? -6.504 51.562 18.828 1 97.56 357 VAL A O 1
ATOM 2779 N N . LEU A 1 358 ? -6.375 51.844 16.609 1 95.81 358 LEU A N 1
ATOM 2780 C CA . LEU A 1 358 ? -5.172 52.688 16.719 1 95.81 358 LEU A CA 1
ATOM 2781 C C . LEU A 1 358 ? -5.523 54.156 16.688 1 95.81 358 LEU A C 1
ATOM 2783 O O . LEU A 1 358 ? -4.656 55 16.891 1 95.81 358 LEU A O 1
ATOM 2787 N N . GLU A 1 359 ? -6.703 54.469 16.453 1 90.06 359 GLU A N 1
ATOM 2788 C CA . GLU A 1 359 ? -7.141 55.844 16.281 1 90.06 359 GLU A CA 1
ATOM 2789 C C . GLU A 1 359 ? -6.297 56.562 15.242 1 90.06 359 GLU A C 1
ATOM 2791 O O . GLU A 1 359 ? -5.746 57.656 15.516 1 90.06 359 GLU A O 1
ATOM 2796 N N . LEU A 1 360 ? -6.145 56.031 14.094 1 85.5 360 LEU A N 1
ATOM 2797 C CA . LEU A 1 360 ? -5.344 56.625 13.031 1 85.5 360 LEU A CA 1
ATOM 2798 C C . LEU A 1 360 ? -6.125 57.719 12.297 1 85.5 360 LEU A C 1
ATOM 2800 O O . LEU A 1 360 ? -5.555 58.469 11.5 1 85.5 360 LEU A O 1
ATOM 2804 N N . ASN A 1 361 ? -7.312 58.344 12.789 1 64.81 361 ASN A N 1
ATOM 2805 C CA . ASN A 1 361 ? -8.023 59.406 12.086 1 64.81 361 ASN A CA 1
ATOM 2806 C C . ASN A 1 361 ? -7.191 60.688 12.008 1 64.81 361 ASN A C 1
ATOM 2808 O O . ASN A 1 361 ? -6.41 60.969 12.922 1 64.81 361 ASN A O 1
ATOM 2812 N N . MET B 1 1 ? 17.062 -17.391 14.859 1 21.22 1 MET B N 1
ATOM 2813 C CA . MET B 1 1 ? 16.922 -16.453 13.75 1 21.22 1 MET B CA 1
ATOM 2814 C C . MET B 1 1 ? 15.539 -16.578 13.109 1 21.22 1 MET B C 1
ATOM 2816 O O . MET B 1 1 ? 14.977 -15.586 12.641 1 21.22 1 MET B O 1
ATOM 2820 N N . GLN B 1 2 ? 15.055 -17.797 13.023 1 23.25 2 GLN B N 1
ATOM 2821 C CA . GLN B 1 2 ? 13.836 -18.312 12.414 1 23.25 2 GLN B CA 1
ATOM 2822 C C . GLN B 1 2 ? 12.609 -17.984 13.258 1 23.25 2 GLN B C 1
ATOM 2824 O O . GLN B 1 2 ? 11.516 -17.781 12.727 1 23.25 2 GLN B O 1
ATOM 2829 N N . ALA B 1 3 ? 12.773 -18.062 14.594 1 28.88 3 ALA B N 1
ATOM 2830 C CA . ALA B 1 3 ? 11.641 -17.969 15.508 1 28.88 3 ALA B CA 1
ATOM 2831 C C . ALA B 1 3 ? 11.062 -16.562 15.539 1 28.88 3 ALA B C 1
ATOM 2833 O O . ALA B 1 3 ? 9.938 -16.344 16 1 28.88 3 ALA B O 1
ATOM 2834 N N . LYS B 1 4 ? 11.984 -15.617 15.461 1 32.81 4 LYS B N 1
ATOM 2835 C CA . LYS B 1 4 ? 11.617 -14.219 15.633 1 32.81 4 LYS B CA 1
ATOM 2836 C C . LYS B 1 4 ? 10.812 -13.711 14.438 1 32.81 4 LYS B C 1
ATOM 2838 O O . LYS B 1 4 ? 10.336 -12.57 14.438 1 32.81 4 LYS B O 1
ATOM 2843 N N . GLN B 1 5 ? 10.898 -14.305 13.242 1 30.47 5 GLN B N 1
ATOM 2844 C CA . GLN B 1 5 ? 10.281 -13.969 11.969 1 30.47 5 GLN B CA 1
ATOM 2845 C C . GLN B 1 5 ? 8.781 -14.266 11.992 1 30.47 5 GLN B C 1
ATOM 2847 O O . GLN B 1 5 ? 7.992 -13.57 11.352 1 30.47 5 GLN B O 1
ATOM 2852 N N . THR B 1 6 ? 8.328 -15.305 12.625 1 29.88 6 THR B N 1
ATOM 2853 C CA . THR B 1 6 ? 6.949 -15.789 12.578 1 29.88 6 THR B CA 1
ATOM 2854 C C . THR B 1 6 ? 6.027 -14.875 13.375 1 29.88 6 THR B C 1
ATOM 2856 O O . THR B 1 6 ? 4.832 -14.773 13.078 1 29.88 6 THR B O 1
ATOM 2859 N N . LYS B 1 7 ? 6.484 -14.227 14.359 1 34.91 7 LYS B N 1
ATOM 2860 C CA . LYS B 1 7 ? 5.621 -13.531 15.312 1 34.91 7 LYS B CA 1
ATOM 2861 C C . LYS B 1 7 ? 5.102 -12.219 14.719 1 34.91 7 LYS B C 1
ATOM 2863 O O . LYS B 1 7 ? 4.102 -11.672 15.195 1 34.91 7 LYS B O 1
ATOM 2868 N N . LEU B 1 8 ? 5.836 -11.594 13.797 1 36.34 8 LEU B N 1
ATOM 2869 C CA . LEU B 1 8 ? 5.461 -10.25 13.359 1 36.34 8 LEU B CA 1
ATOM 2870 C C . LEU B 1 8 ? 4.32 -10.305 12.344 1 36.34 8 LEU B C 1
ATOM 2872 O O . LEU B 1 8 ? 3.609 -9.32 12.148 1 36.34 8 LEU B O 1
ATOM 2876 N N . CYS B 1 9 ? 4.117 -11.312 11.445 1 38.03 9 CYS B N 1
ATOM 2877 C CA . CYS B 1 9 ? 3.205 -11.398 10.312 1 38.03 9 CYS B CA 1
ATOM 2878 C C . CYS B 1 9 ? 1.774 -11.094 10.742 1 38.03 9 CYS B C 1
ATOM 2880 O O . CYS B 1 9 ? 1.013 -10.484 9.984 1 38.03 9 CYS B O 1
ATOM 2882 N N . ASN B 1 10 ? 1.227 -11.586 11.891 1 45.25 10 ASN B N 1
ATOM 2883 C CA . ASN B 1 10 ? -0.174 -11.461 12.281 1 45.25 10 ASN B CA 1
ATOM 2884 C C . ASN B 1 10 ? -0.375 -10.359 13.312 1 45.25 10 ASN B C 1
ATOM 2886 O O . ASN B 1 10 ? -1.273 -10.438 14.148 1 45.25 10 ASN B O 1
ATOM 2890 N N . LEU B 1 11 ? 0.533 -9.469 13.148 1 46.47 11 LEU B N 1
ATOM 2891 C CA . LEU B 1 11 ? 0.5 -8.562 14.289 1 46.47 11 LEU B CA 1
ATOM 2892 C C . LEU B 1 11 ? -0.796 -7.758 14.305 1 46.47 11 LEU B C 1
ATOM 2894 O O . LEU B 1 11 ? -1.377 -7.535 15.375 1 46.47 11 LEU B O 1
ATOM 2898 N N . LEU B 1 12 ? -1.005 -7.23 13.078 1 52.84 12 LEU B N 1
ATOM 2899 C CA . LEU B 1 12 ? -2.232 -6.441 13.078 1 52.84 12 LEU B CA 1
ATOM 2900 C C . LEU B 1 12 ? -3.438 -7.312 12.734 1 52.84 12 LEU B C 1
ATOM 2902 O O . LEU B 1 12 ? -3.795 -7.441 11.562 1 52.84 12 LEU B O 1
ATOM 2906 N N . LYS B 1 13 ? -3.502 -8.609 13.305 1 46.22 13 LYS B N 1
ATOM 2907 C CA . LYS B 1 13 ? -4.688 -9.422 13.055 1 46.22 13 LYS B CA 1
ATOM 2908 C C . LYS B 1 13 ? -5.961 -8.672 13.43 1 46.22 13 LYS B C 1
A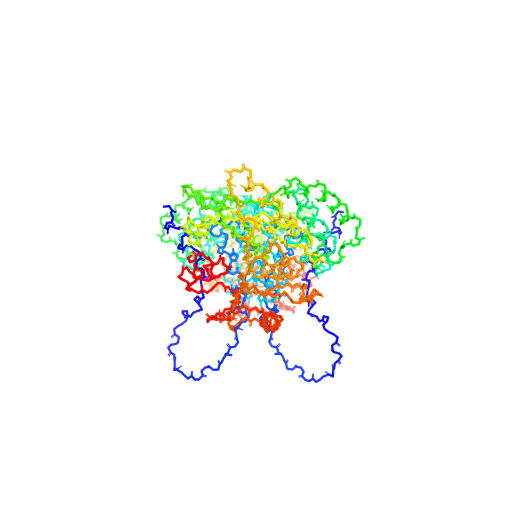TOM 2910 O O . LYS B 1 13 ? -5.906 -7.668 14.141 1 46.22 13 LYS B O 1
ATOM 2915 N N . LEU B 1 14 ? -7.184 -9.336 13.352 1 39.84 14 LEU B N 1
ATOM 2916 C CA . LEU B 1 14 ? -8.594 -8.969 13.367 1 39.84 14 LEU B CA 1
ATOM 2917 C C . LEU B 1 14 ? -8.992 -8.375 14.711 1 39.84 14 LEU B C 1
ATOM 2919 O O . LEU B 1 14 ? -10.047 -8.711 15.258 1 39.84 14 LEU B O 1
ATOM 2923 N N . GLY B 1 15 ? -8.109 -8.078 15.602 1 32.16 15 GLY B N 1
ATOM 2924 C CA . GLY B 1 15 ? -8.781 -7.84 16.859 1 32.16 15 GLY B CA 1
ATOM 2925 C C . GLY B 1 15 ? -9.695 -6.633 16.828 1 32.16 15 GLY B C 1
ATOM 2926 O O . GLY B 1 15 ? -9.227 -5.492 16.797 1 32.16 15 GLY B O 1
ATOM 2927 N N . ALA B 1 16 ? -10.891 -6.738 16.156 1 30.91 16 ALA B N 1
ATOM 2928 C CA . ALA B 1 16 ? -11.938 -5.746 16.375 1 30.91 16 ALA B CA 1
ATOM 2929 C C . ALA B 1 16 ? -12.102 -5.449 17.875 1 30.91 16 ALA B C 1
ATOM 2931 O O . ALA B 1 16 ? -12.484 -4.34 18.25 1 30.91 16 ALA B O 1
ATOM 2932 N N . GLY B 1 17 ? -12.336 -6.527 18.828 1 28.25 17 GLY B N 1
ATOM 2933 C CA . GLY B 1 17 ? -13.281 -6.406 19.922 1 28.25 17 GLY B CA 1
ATOM 2934 C C . GLY B 1 17 ? -12.734 -5.617 21.094 1 28.25 17 GLY B C 1
ATOM 2935 O O . GLY B 1 17 ? -13.305 -5.637 22.188 1 28.25 17 GLY B O 1
ATOM 2936 N N . LEU B 1 18 ? -11.664 -5.094 21.281 1 29.05 18 LEU B N 1
ATOM 2937 C CA . LEU B 1 18 ? -11.531 -4.859 22.719 1 29.05 18 LEU B CA 1
ATOM 2938 C C . LEU B 1 18 ? -12.516 -3.789 23.188 1 29.05 18 LEU B C 1
ATOM 2940 O O . LEU B 1 18 ? -12.188 -2.982 24.062 1 29.05 18 LEU B O 1
ATOM 2944 N N . GLY B 1 19 ? -13.523 -3.148 22.625 1 25.66 19 GLY B N 1
ATOM 2945 C CA . GLY B 1 19 ? -14.383 -2.459 23.562 1 25.66 19 GLY B CA 1
ATOM 2946 C C . GLY B 1 19 ? -15.031 -3.393 24.578 1 25.66 19 GLY B C 1
ATOM 2947 O O . GLY B 1 19 ? -15.172 -4.59 24.312 1 25.66 19 GLY B O 1
ATOM 2948 N N . LEU B 1 20 ? -15.375 -2.965 26.016 1 25.56 20 LEU B N 1
ATOM 2949 C CA . LEU B 1 20 ? -15.992 -3.41 27.266 1 25.56 20 LEU B CA 1
ATOM 2950 C C . LEU B 1 20 ? -17.359 -4.047 27 1 25.56 20 LEU B C 1
ATOM 2952 O O . LEU B 1 20 ? -17.969 -4.609 27.906 1 25.56 20 LEU B O 1
ATOM 2956 N N . LEU B 1 21 ? -18.406 -3.521 26.266 1 25.97 21 LEU B N 1
ATOM 2957 C CA . LEU B 1 21 ? -19.734 -3.969 26.641 1 25.97 21 LEU B CA 1
ATOM 2958 C C . LEU B 1 21 ? -19.875 -5.48 26.484 1 25.97 21 LEU B C 1
ATOM 2960 O O . LEU B 1 21 ? -19.641 -6.016 25.406 1 25.97 21 LEU B O 1
ATOM 2964 N N . CYS B 1 22 ? -19.812 -6.34 27.594 1 25.36 22 CYS B N 1
ATOM 2965 C CA . CYS B 1 22 ? -20.312 -7.672 27.906 1 25.36 22 CYS B CA 1
ATOM 2966 C C . CYS B 1 22 ? -21.703 -7.883 27.312 1 25.36 22 CYS B C 1
ATOM 2968 O O . CYS B 1 22 ? -22.391 -8.836 27.672 1 25.36 22 CYS B O 1
ATOM 2970 N N . MET B 1 23 ? -22.594 -6.875 26.984 1 24.8 23 MET B N 1
ATOM 2971 C CA . MET B 1 23 ? -23.969 -7.348 26.984 1 24.8 23 MET B CA 1
ATOM 2972 C C . MET B 1 23 ? -24.094 -8.672 26.25 1 24.8 23 MET B C 1
ATOM 2974 O O . MET B 1 23 ? -23.203 -9.039 25.469 1 24.8 23 MET B O 1
ATOM 2978 N N . SER B 1 24 ? -25.469 -9.234 26.266 1 26.06 24 SER B N 1
ATOM 2979 C CA . SER B 1 24 ? -26.297 -10.406 26 1 26.06 24 SER B CA 1
ATOM 2980 C C . SER B 1 24 ? -26.016 -10.969 24.609 1 26.06 24 SER B C 1
ATOM 2982 O O . SER B 1 24 ? -25.547 -10.242 23.719 1 26.06 24 SER B O 1
ATOM 2984 N N . GLN B 1 25 ? -25.984 -12.375 24.453 1 27.31 25 GLN B N 1
ATOM 2985 C CA . GLN B 1 25 ? -26.016 -13.469 23.484 1 27.31 25 GLN B CA 1
ATOM 2986 C C . GLN B 1 25 ? -27 -13.172 22.359 1 27.31 25 GLN B C 1
ATOM 2988 O O . GLN B 1 25 ? -27.484 -14.086 21.688 1 27.31 25 GLN B O 1
ATOM 2993 N N . LEU B 1 26 ? -27.859 -12.133 22.422 1 28.25 26 LEU B N 1
ATOM 2994 C CA . LEU B 1 26 ? -28.938 -12.242 21.453 1 28.25 26 LEU B CA 1
ATOM 2995 C C . LEU B 1 26 ? -28.391 -12.555 20.062 1 28.25 26 LEU B C 1
ATOM 2997 O O . LEU B 1 26 ? -27.219 -12.305 19.781 1 28.25 26 LEU B O 1
ATOM 3001 N N . ALA B 1 27 ? -29.375 -13.008 19.078 1 29.27 27 ALA B N 1
ATOM 3002 C CA . ALA B 1 27 ? -29.5 -13.438 17.688 1 29.27 27 ALA B CA 1
ATOM 3003 C C . ALA B 1 27 ? -28.719 -12.516 16.766 1 29.27 27 ALA B C 1
ATOM 3005 O O . ALA B 1 27 ? -29.219 -11.469 16.344 1 29.27 27 ALA B O 1
ATOM 3006 N N . GLN B 1 28 ? -27.516 -12.086 17.047 1 29.12 28 GLN B N 1
ATOM 3007 C CA . GLN B 1 28 ? -26.859 -11.109 16.188 1 29.12 28 GLN B CA 1
ATOM 3008 C C . GLN B 1 28 ? -26.875 -11.562 14.727 1 29.12 28 GLN B C 1
ATOM 3010 O O . GLN B 1 28 ? -26.312 -12.602 14.383 1 29.12 28 GLN B O 1
ATOM 3015 N N . ALA B 1 29 ? -27.828 -11.273 13.961 1 32.88 29 ALA B N 1
ATOM 3016 C CA . ALA B 1 29 ? -27.953 -11.32 12.508 1 32.88 29 ALA B CA 1
ATOM 3017 C C . ALA B 1 29 ? -26.609 -11.109 11.836 1 32.88 29 ALA B C 1
ATOM 3019 O O . ALA B 1 29 ? -25.719 -10.438 12.383 1 32.88 29 ALA B O 1
ATOM 3020 N N . ASP B 1 30 ? -26.094 -11.781 10.75 1 38.31 30 ASP B N 1
ATOM 3021 C CA . ASP B 1 30 ? -24.953 -11.711 9.844 1 38.31 30 ASP B CA 1
ATOM 3022 C C . ASP B 1 30 ? -24.484 -10.273 9.656 1 38.31 30 ASP B C 1
ATOM 3024 O O . ASP B 1 30 ? -24.906 -9.586 8.719 1 38.31 30 ASP B O 1
ATOM 3028 N N . GLU B 1 31 ? -24.531 -9.289 10.523 1 49.47 31 GLU B N 1
ATOM 3029 C CA . GLU B 1 31 ? -24.359 -7.848 10.352 1 49.47 31 GLU B CA 1
ATOM 3030 C C . GLU B 1 31 ? -23.062 -7.527 9.609 1 49.47 31 GLU B C 1
ATOM 3032 O O . GLU B 1 31 ? -22 -8 9.992 1 49.47 31 GLU B O 1
ATOM 3037 N N . GLY B 1 32 ? -23.141 -7.199 8.312 1 69.88 32 GLY B N 1
ATOM 3038 C CA . GLY B 1 32 ? -22.141 -6.859 7.312 1 69.88 32 GLY B CA 1
ATOM 3039 C C . GLY B 1 32 ? -21.031 -5.98 7.855 1 69.88 32 GLY B C 1
ATOM 3040 O O . GLY B 1 32 ? -21.219 -5.285 8.852 1 69.88 32 GLY B O 1
ATOM 3041 N N . LYS B 1 33 ? -19.734 -6.285 7.602 1 85.56 33 LYS B N 1
ATOM 3042 C CA . LYS B 1 33 ? -18.547 -5.504 7.98 1 85.56 33 LYS B CA 1
ATOM 3043 C C . LYS B 1 33 ? -18.781 -4.016 7.734 1 85.56 33 LYS B C 1
ATOM 3045 O O . LYS B 1 33 ? -19.406 -3.631 6.742 1 85.56 33 LYS B O 1
ATOM 3050 N N . THR B 1 34 ? -18.484 -3.229 8.812 1 90.5 34 THR B N 1
ATOM 3051 C CA . THR B 1 34 ? -18.516 -1.783 8.625 1 90.5 34 THR B CA 1
ATOM 3052 C C . THR B 1 34 ? -17.469 -1.352 7.602 1 90.5 34 THR B C 1
ATOM 3054 O O . THR B 1 34 ? -16.547 -2.117 7.281 1 90.5 34 THR B O 1
ATOM 3057 N N . GLU B 1 35 ? -17.641 -0.217 7.062 1 92.56 35 GLU B N 1
ATOM 3058 C CA . GLU B 1 35 ? -16.641 0.337 6.156 1 92.56 35 GLU B CA 1
ATOM 3059 C C . GLU B 1 35 ? -15.266 0.413 6.824 1 92.56 35 GLU B C 1
ATOM 3061 O O . GLU B 1 35 ? -14.25 0.094 6.207 1 92.56 35 GLU B O 1
ATOM 3066 N N . ALA B 1 36 ? -15.227 0.855 8.078 1 91.12 36 ALA B N 1
ATOM 3067 C CA . ALA B 1 36 ? -13.977 0.961 8.82 1 91.12 36 ALA B CA 1
ATOM 3068 C C . ALA B 1 36 ? -13.297 -0.399 8.945 1 91.12 36 ALA B C 1
ATOM 3070 O O . ALA B 1 36 ? -12.078 -0.508 8.797 1 91.12 36 ALA B O 1
ATOM 3071 N N . GLU B 1 37 ? -14.078 -1.33 9.227 1 91.69 37 GLU B N 1
ATOM 3072 C CA . GLU B 1 37 ? -13.539 -2.682 9.352 1 91.69 37 GLU B CA 1
ATOM 3073 C C . GLU B 1 37 ? -12.992 -3.186 8.023 1 91.69 37 GLU B C 1
ATOM 3075 O O . GLU B 1 37 ? -11.922 -3.805 7.98 1 91.69 37 GLU B O 1
ATOM 3080 N N . ILE B 1 38 ? -13.727 -2.98 6.977 1 94.69 38 ILE B N 1
ATOM 3081 C CA . ILE B 1 38 ? -13.312 -3.434 5.652 1 94.69 38 ILE B CA 1
ATOM 3082 C C . ILE B 1 38 ? -12.031 -2.705 5.238 1 94.69 38 ILE B C 1
ATOM 3084 O O . ILE B 1 38 ? -11.109 -3.316 4.703 1 94.69 38 ILE B O 1
ATOM 3088 N N . ARG B 1 39 ? -11.953 -1.402 5.504 1 95.31 39 ARG B N 1
ATOM 3089 C CA . ARG B 1 39 ? -10.75 -0.634 5.188 1 95.31 39 ARG B CA 1
ATOM 3090 C C . ARG B 1 39 ? -9.555 -1.14 5.984 1 95.31 39 ARG B C 1
ATOM 3092 O O . ARG B 1 39 ? -8.445 -1.237 5.453 1 95.31 39 ARG B O 1
ATOM 3099 N N . TRP B 1 40 ? -9.773 -1.426 7.223 1 94.19 40 TRP B N 1
ATOM 3100 C CA . TRP B 1 40 ? -8.719 -2.002 8.047 1 94.19 40 TRP B CA 1
ATOM 3101 C C . TRP B 1 40 ? -8.219 -3.314 7.457 1 94.19 40 TRP B C 1
ATOM 3103 O O . TRP B 1 40 ? -7.012 -3.523 7.324 1 94.19 40 TRP B O 1
ATOM 3113 N N . GLN B 1 41 ? -9.109 -4.16 7.043 1 94.38 41 GLN B N 1
ATOM 3114 C CA . GLN B 1 41 ? -8.758 -5.461 6.492 1 94.38 41 GLN B CA 1
ATOM 3115 C C . GLN B 1 41 ? -8.047 -5.32 5.152 1 94.38 41 GLN B C 1
ATOM 3117 O O . GLN B 1 41 ? -7.176 -6.125 4.816 1 94.38 41 GLN B O 1
ATOM 3122 N N . ALA B 1 42 ? -8.406 -4.34 4.43 1 96.25 42 ALA B N 1
ATOM 3123 C CA . ALA B 1 42 ? -7.832 -4.137 3.102 1 96.25 42 ALA B CA 1
ATOM 3124 C C . ALA B 1 42 ? -6.41 -3.584 3.193 1 96.25 42 ALA B C 1
ATOM 3126 O O . ALA B 1 42 ? -5.547 -3.938 2.387 1 96.25 42 ALA B O 1
ATOM 3127 N N . LEU B 1 43 ? -6.145 -2.74 4.254 1 97.75 43 LEU B N 1
ATOM 3128 C CA . LEU B 1 43 ? -4.887 -2 4.258 1 97.75 43 LEU B CA 1
ATOM 3129 C C . LEU B 1 43 ? -3.904 -2.605 5.254 1 97.75 43 LEU B C 1
ATOM 3131 O O . LEU B 1 43 ? -2.689 -2.457 5.105 1 97.75 43 LEU B O 1
ATOM 3135 N N . SER B 1 44 ? -4.336 -3.367 6.238 1 97.12 44 SER B N 1
ATOM 3136 C CA . SER B 1 44 ? -3.467 -3.893 7.285 1 97.12 44 SER B CA 1
ATOM 3137 C C . SER B 1 44 ? -2.439 -4.867 6.715 1 97.12 44 SER B C 1
ATOM 3139 O O . SER B 1 44 ? -1.307 -4.93 7.195 1 97.12 44 SER B O 1
ATOM 3141 N N . PRO B 1 45 ? -2.787 -5.672 5.652 1 97.44 45 PRO B N 1
ATOM 3142 C CA . PRO B 1 45 ? -1.764 -6.555 5.094 1 97.44 45 PRO B CA 1
ATOM 3143 C C . PRO B 1 45 ? -0.555 -5.793 4.559 1 97.44 45 PRO B C 1
ATOM 3145 O O . PRO B 1 45 ? 0.571 -6.297 4.613 1 97.44 45 PRO B O 1
ATOM 3148 N N . ILE B 1 46 ? -0.794 -4.582 4.043 1 98.31 46 ILE B N 1
ATOM 3149 C CA . ILE B 1 46 ? 0.315 -3.785 3.529 1 98.31 46 ILE B CA 1
ATOM 3150 C C . ILE B 1 46 ? 1.244 -3.393 4.676 1 98.31 46 ILE B C 1
ATOM 3152 O O . ILE B 1 46 ? 2.465 -3.521 4.566 1 98.31 46 ILE B O 1
ATOM 3156 N N . ALA B 1 47 ? 0.644 -2.918 5.754 1 97.88 47 ALA B N 1
ATOM 3157 C CA . ALA B 1 47 ? 1.46 -2.578 6.918 1 97.88 47 ALA B CA 1
ATOM 3158 C C . ALA B 1 47 ? 2.275 -3.781 7.383 1 97.88 47 ALA B C 1
ATOM 3160 O O . ALA B 1 47 ? 3.467 -3.654 7.68 1 97.88 47 ALA B O 1
ATOM 3161 N N . ASN B 1 48 ? 1.664 -4.945 7.406 1 97.06 48 ASN B N 1
ATOM 3162 C CA . ASN B 1 48 ? 2.344 -6.16 7.836 1 97.06 48 ASN B CA 1
ATOM 3163 C C . ASN B 1 48 ? 3.5 -6.516 6.906 1 97.06 48 ASN B C 1
ATOM 3165 O O . ASN B 1 48 ? 4.562 -6.941 7.363 1 97.06 48 ASN B O 1
ATOM 3169 N N . LEU B 1 49 ? 3.262 -6.398 5.645 1 98 49 LEU B N 1
ATOM 3170 C CA . LEU B 1 49 ? 4.309 -6.707 4.676 1 98 49 LEU B CA 1
ATOM 3171 C C . LEU B 1 49 ? 5.508 -5.789 4.863 1 98 49 LEU B C 1
ATOM 3173 O O . LEU B 1 49 ? 6.656 -6.23 4.766 1 98 49 LEU B O 1
ATOM 3177 N N . TYR B 1 50 ? 5.258 -4.512 5.141 1 97.56 50 TYR B N 1
ATOM 3178 C CA . TYR B 1 50 ? 6.352 -3.564 5.34 1 97.56 50 TYR B CA 1
ATOM 3179 C C . TYR B 1 50 ? 7.055 -3.818 6.668 1 97.56 50 TYR B C 1
ATOM 3181 O O . TYR B 1 50 ? 8.289 -3.779 6.742 1 97.56 50 TYR B O 1
ATOM 3189 N N . LEU B 1 51 ? 6.336 -4.09 7.68 1 96.19 51 LEU B N 1
ATOM 3190 C CA . LEU B 1 51 ? 6.934 -4.34 8.992 1 96.19 51 LEU B CA 1
ATOM 3191 C C . LEU B 1 51 ? 7.785 -5.602 8.969 1 96.19 51 LEU B C 1
ATOM 3193 O O . LEU B 1 51 ? 8.797 -5.68 9.664 1 96.19 51 LEU B O 1
ATOM 3197 N N . SER B 1 52 ? 7.438 -6.562 8.109 1 96 52 SER B N 1
ATOM 3198 C CA . SER B 1 52 ? 8.164 -7.832 8.062 1 96 52 SER B CA 1
ATOM 3199 C C . SER B 1 52 ? 9.234 -7.812 6.973 1 96 52 SER B C 1
ATOM 3201 O O . SER B 1 52 ? 9.898 -8.828 6.734 1 96 52 SER B O 1
ATOM 3203 N N . HIS B 1 53 ? 9.359 -6.742 6.348 1 95.94 53 HIS B N 1
ATOM 3204 C CA . HIS B 1 53 ? 10.312 -6.633 5.25 1 95.94 53 HIS B CA 1
ATOM 3205 C C . HIS B 1 53 ? 10.109 -7.75 4.23 1 95.94 53 HIS B C 1
ATOM 3207 O O . HIS B 1 53 ? 11.062 -8.43 3.85 1 95.94 53 HIS B O 1
ATOM 3213 N N . ALA B 1 54 ? 8.82 -7.961 3.854 1 96.5 54 ALA B N 1
ATOM 3214 C CA . ALA B 1 54 ? 8.438 -9.039 2.941 1 96.5 54 ALA B CA 1
ATOM 3215 C C . ALA B 1 54 ? 9.039 -8.82 1.555 1 96.5 54 ALA B C 1
ATOM 3217 O O . ALA B 1 54 ? 9.383 -7.691 1.192 1 96.5 54 ALA B O 1
ATOM 3218 N N . ASN B 1 55 ? 9.219 -9.898 0.847 1 97.31 55 ASN B N 1
ATOM 3219 C CA . ASN B 1 55 ? 9.781 -9.805 -0.497 1 97.31 55 ASN B CA 1
ATOM 3220 C C . ASN B 1 55 ? 8.695 -9.539 -1.538 1 97.31 55 ASN B C 1
ATOM 3222 O O . ASN B 1 55 ? 7.512 -9.461 -1.203 1 97.31 55 ASN B O 1
ATOM 3226 N N . ALA B 1 56 ? 9.062 -9.336 -2.77 1 98 56 ALA B N 1
ATOM 3227 C CA . ALA B 1 56 ? 8.156 -8.984 -3.854 1 98 56 ALA B CA 1
ATOM 3228 C C . ALA B 1 56 ? 7.105 -10.07 -4.066 1 98 56 ALA B C 1
ATOM 3230 O O . ALA B 1 56 ? 5.945 -9.773 -4.363 1 98 56 ALA B O 1
ATOM 3231 N N . GLU B 1 57 ? 7.496 -11.305 -3.926 1 97.38 57 GLU B N 1
ATOM 3232 C CA . GLU B 1 57 ? 6.578 -12.422 -4.141 1 97.38 57 GLU B CA 1
ATOM 3233 C C . GLU B 1 57 ? 5.41 -12.367 -3.16 1 97.38 57 GLU B C 1
ATOM 3235 O O . GLU B 1 57 ? 4.281 -12.719 -3.514 1 97.38 57 GLU B O 1
ATOM 3240 N N . ASP B 1 58 ? 5.723 -11.945 -1.961 1 98.06 58 ASP B N 1
ATOM 3241 C CA . ASP B 1 58 ? 4.672 -11.812 -0.96 1 98.06 58 ASP B CA 1
ATOM 3242 C C . ASP B 1 58 ? 3.654 -10.75 -1.372 1 98.06 58 ASP B C 1
ATOM 3244 O O . ASP B 1 58 ? 2.449 -10.93 -1.183 1 98.06 58 ASP B O 1
ATOM 3248 N N . PHE B 1 59 ? 4.109 -9.633 -1.876 1 98.56 59 PHE B N 1
ATOM 3249 C CA . PHE B 1 59 ? 3.227 -8.578 -2.354 1 98.56 59 PHE B CA 1
ATOM 3250 C C . PHE B 1 59 ? 2.389 -9.062 -3.531 1 98.56 59 PHE B C 1
ATOM 3252 O O . PHE B 1 59 ? 1.187 -8.797 -3.594 1 98.56 59 PHE B O 1
ATOM 3259 N N . ILE B 1 60 ? 3.018 -9.766 -4.453 1 98.44 60 ILE B N 1
ATOM 3260 C CA . ILE B 1 60 ? 2.307 -10.289 -5.613 1 98.44 60 ILE B CA 1
ATOM 3261 C C . ILE B 1 60 ? 1.191 -11.227 -5.16 1 98.44 60 ILE B C 1
ATOM 3263 O O . ILE B 1 60 ? 0.071 -11.156 -5.668 1 98.44 60 ILE B O 1
ATOM 3267 N N . ALA B 1 61 ? 1.514 -12.07 -4.215 1 97.69 61 ALA B N 1
ATOM 3268 C CA . ALA B 1 61 ? 0.519 -13.008 -3.701 1 97.69 61 ALA B CA 1
ATOM 3269 C C . ALA B 1 61 ? -0.694 -12.273 -3.143 1 97.69 61 ALA B C 1
ATOM 3271 O O . ALA B 1 61 ? -1.835 -12.688 -3.355 1 97.69 61 ALA B O 1
ATOM 3272 N N . LYS B 1 62 ? -0.449 -11.219 -2.434 1 98.19 62 LYS B N 1
ATOM 3273 C CA . LYS B 1 62 ? -1.554 -10.438 -1.885 1 98.19 62 LYS B CA 1
ATOM 3274 C C . LYS B 1 62 ? -2.33 -9.727 -2.992 1 98.19 62 LYS B C 1
ATOM 3276 O O . LYS B 1 62 ? -3.547 -9.562 -2.893 1 98.19 62 LYS B O 1
ATOM 3281 N N . GLY B 1 63 ? -1.634 -9.219 -3.99 1 98.31 63 GLY B N 1
ATOM 3282 C CA . GLY B 1 63 ? -2.32 -8.672 -5.148 1 98.31 63 GLY B CA 1
ATOM 3283 C C . GLY B 1 63 ? -3.238 -9.664 -5.828 1 98.31 63 GLY B C 1
ATOM 3284 O O . GLY B 1 63 ? -4.383 -9.344 -6.152 1 98.31 63 GLY B O 1
ATOM 3285 N N . ASP B 1 64 ? -2.689 -10.852 -6.004 1 97.25 64 ASP B N 1
ATOM 3286 C CA . ASP B 1 64 ? -3.5 -11.922 -6.586 1 97.25 64 ASP B CA 1
ATOM 3287 C C . ASP B 1 64 ? -4.738 -12.195 -5.734 1 97.25 64 ASP B C 1
ATOM 3289 O O . ASP B 1 64 ? -5.824 -12.445 -6.27 1 97.25 64 ASP B O 1
ATOM 3293 N N . GLU B 1 65 ? -4.582 -12.172 -4.473 1 96 65 GLU B N 1
ATOM 3294 C CA . GLU B 1 65 ? -5.707 -12.391 -3.57 1 96 65 GLU B CA 1
ATOM 3295 C C . GLU B 1 65 ? -6.785 -11.328 -3.762 1 96 65 GLU B C 1
ATOM 3297 O O . GLU B 1 65 ? -7.973 -11.648 -3.826 1 96 65 GLU B O 1
ATOM 3302 N N . GLU B 1 66 ? -6.391 -10.062 -3.861 1 96.44 66 GLU B N 1
ATOM 3303 C CA . GLU B 1 66 ? -7.348 -8.984 -4.066 1 96.44 66 GLU B CA 1
ATOM 3304 C C . GLU B 1 66 ? -8.109 -9.164 -5.375 1 96.44 66 GLU B C 1
ATOM 3306 O O . GLU B 1 66 ? -9.32 -8.922 -5.43 1 96.44 66 GLU B O 1
ATOM 3311 N N . LYS B 1 67 ? -7.402 -9.516 -6.336 1 95.88 67 LYS B N 1
ATOM 3312 C CA . LYS B 1 67 ? -8.008 -9.711 -7.652 1 95.88 67 LYS B CA 1
ATOM 3313 C C . LYS B 1 67 ? -8.922 -10.93 -7.66 1 95.88 67 LYS B C 1
ATOM 3315 O O . LYS B 1 67 ? -10.078 -10.844 -8.078 1 95.88 67 LYS B O 1
ATOM 3320 N N . ASN B 1 68 ? -8.477 -12.062 -7.164 1 93.44 68 ASN B N 1
ATOM 3321 C CA . ASN B 1 68 ? -9.188 -13.328 -7.285 1 93.44 68 ASN B CA 1
ATOM 3322 C C . ASN B 1 68 ? -10.367 -13.406 -6.316 1 93.44 68 ASN B C 1
ATOM 3324 O O . ASN B 1 68 ? -11.422 -13.938 -6.656 1 93.44 68 ASN B O 1
ATOM 3328 N N . ARG B 1 69 ? -10.203 -12.867 -5.145 1 93.94 69 ARG B N 1
ATOM 3329 C CA . ARG B 1 69 ? -11.219 -13.008 -4.109 1 93.94 69 ARG B CA 1
ATOM 3330 C C . ARG B 1 69 ? -12.234 -11.883 -4.18 1 93.94 69 ARG B C 1
ATOM 3332 O O . ARG B 1 69 ? -13.422 -12.086 -3.9 1 93.94 69 ARG B O 1
ATOM 3339 N N . TYR B 1 70 ? -11.742 -10.734 -4.633 1 93.56 70 TYR B N 1
ATOM 3340 C CA . TYR B 1 70 ? -12.625 -9.586 -4.492 1 93.56 70 TYR B CA 1
ATOM 3341 C C . TYR B 1 70 ? -12.82 -8.883 -5.832 1 93.56 70 TYR B C 1
ATOM 3343 O O . TYR B 1 70 ? -13.5 -7.855 -5.906 1 93.56 70 TYR B O 1
ATOM 3351 N N . ASP B 1 71 ? -12.234 -9.391 -6.863 1 94.56 71 ASP B N 1
ATOM 3352 C CA . ASP B 1 71 ? -12.273 -8.734 -8.164 1 94.56 71 ASP B CA 1
ATOM 3353 C C . ASP B 1 71 ? -11.773 -7.297 -8.07 1 94.56 71 ASP B C 1
ATOM 3355 O O . ASP B 1 71 ? -12.312 -6.398 -8.719 1 94.56 71 ASP B O 1
ATOM 3359 N N . ASN B 1 72 ? -10.93 -7.023 -7.156 1 96.12 72 ASN B N 1
ATOM 3360 C CA . ASN B 1 72 ? -10.391 -5.691 -6.895 1 96.12 72 ASN B CA 1
ATOM 3361 C C . ASN B 1 72 ? -9.102 -5.445 -7.672 1 96.12 72 ASN B C 1
ATOM 3363 O O . ASN B 1 72 ? -8.008 -5.523 -7.109 1 96.12 72 ASN B O 1
ATOM 3367 N N . TYR B 1 73 ? -9.242 -4.988 -8.906 1 96.62 73 TYR B N 1
ATOM 3368 C CA . TYR B 1 73 ? -8.102 -4.785 -9.781 1 96.62 73 TYR B CA 1
ATOM 3369 C C . TYR B 1 73 ? -7.254 -3.604 -9.312 1 96.62 73 TYR B C 1
ATOM 3371 O O . TYR B 1 73 ? -6.031 -3.607 -9.469 1 96.62 73 TYR B O 1
ATOM 3379 N N . ALA B 1 74 ? -7.863 -2.631 -8.758 1 96.06 74 ALA B N 1
ATOM 3380 C CA . ALA B 1 74 ? -7.09 -1.5 -8.25 1 96.06 74 ALA B CA 1
ATOM 3381 C C . ALA B 1 74 ? -6.195 -1.926 -7.09 1 96.06 74 ALA B C 1
ATOM 3383 O O . ALA B 1 74 ? -5.039 -1.504 -7 1 96.06 74 ALA B O 1
ATOM 3384 N N . GLY B 1 75 ? -6.797 -2.711 -6.238 1 97.75 75 GLY B N 1
ATOM 3385 C CA . GLY B 1 75 ? -6.004 -3.248 -5.145 1 97.75 75 GLY B CA 1
ATOM 3386 C C . GLY B 1 75 ? -4.867 -4.137 -5.613 1 97.75 75 GLY B C 1
ATOM 3387 O O . GLY B 1 75 ? -3.748 -4.043 -5.102 1 97.75 75 GLY B O 1
ATOM 3388 N N . ALA B 1 76 ? -5.152 -4.98 -6.555 1 98.56 76 ALA B N 1
ATOM 3389 C CA . ALA B 1 76 ? -4.105 -5.82 -7.129 1 98.56 76 ALA B CA 1
ATOM 3390 C C . ALA B 1 76 ? -2.973 -4.973 -7.703 1 98.56 76 ALA B C 1
ATOM 3392 O O . ALA B 1 76 ? -1.796 -5.254 -7.461 1 98.56 76 ALA B O 1
ATOM 3393 N N . LEU B 1 77 ? -3.408 -3.961 -8.438 1 98.69 77 LEU B N 1
ATOM 3394 C CA . LEU B 1 77 ? -2.426 -3.08 -9.055 1 98.69 77 LEU B CA 1
ATOM 3395 C C . LEU B 1 77 ? -1.526 -2.439 -8.008 1 98.69 77 LEU B C 1
ATOM 3397 O O . LEU B 1 77 ? -0.311 -2.348 -8.195 1 98.69 77 LEU B O 1
ATOM 3401 N N . ALA B 1 78 ? -2.117 -1.992 -6.918 1 98.69 78 ALA B N 1
ATOM 3402 C CA . ALA B 1 78 ? -1.328 -1.398 -5.844 1 98.69 78 ALA B CA 1
ATOM 3403 C C . ALA B 1 78 ? -0.231 -2.352 -5.379 1 98.69 78 ALA B C 1
ATOM 3405 O O . ALA B 1 78 ? 0.936 -1.964 -5.281 1 98.69 78 ALA B O 1
ATOM 3406 N N . TYR B 1 79 ? -0.56 -3.59 -5.133 1 98.81 79 TYR B N 1
ATOM 3407 C CA . TYR B 1 79 ? 0.393 -4.59 -4.668 1 98.81 79 TYR B CA 1
ATOM 3408 C C . TYR B 1 79 ? 1.459 -4.863 -5.723 1 98.81 79 TYR B C 1
ATOM 3410 O O . TYR B 1 79 ? 2.641 -5 -5.398 1 98.81 79 TYR B O 1
ATOM 3418 N N . TYR B 1 80 ? 1.046 -4.953 -6.957 1 98.81 80 TYR B N 1
ATOM 3419 C CA . TYR B 1 80 ? 2 -5.246 -8.023 1 98.81 80 TYR B CA 1
ATOM 3420 C C . TYR B 1 80 ? 2.992 -4.102 -8.195 1 98.81 80 TYR B C 1
ATOM 3422 O O . TYR B 1 80 ? 4.176 -4.332 -8.445 1 98.81 80 TYR B O 1
ATOM 3430 N N . LEU B 1 81 ? 2.492 -2.879 -8.086 1 98.75 81 LEU B N 1
ATOM 3431 C CA . LEU B 1 81 ? 3.385 -1.731 -8.203 1 98.75 81 LEU B CA 1
ATOM 3432 C C . LEU B 1 81 ? 4.348 -1.669 -7.027 1 98.75 81 LEU B C 1
ATOM 3434 O O . LEU B 1 81 ? 5.535 -1.385 -7.203 1 98.75 81 LEU B O 1
ATOM 3438 N N . MET B 1 82 ? 3.816 -1.93 -5.848 1 98.56 82 MET B N 1
ATOM 3439 C CA . MET B 1 82 ? 4.703 -2.002 -4.688 1 98.56 82 MET B CA 1
ATOM 3440 C C . MET B 1 82 ? 5.762 -3.08 -4.879 1 98.56 82 MET B C 1
ATOM 3442 O O . MET B 1 82 ? 6.941 -2.854 -4.602 1 98.56 82 MET B O 1
ATOM 3446 N N . ALA B 1 83 ? 5.383 -4.27 -5.383 1 98.69 83 ALA B N 1
ATOM 3447 C CA . ALA B 1 83 ? 6.309 -5.371 -5.641 1 98.69 83 ALA B CA 1
ATOM 3448 C C . ALA B 1 83 ? 7.348 -4.98 -6.684 1 98.69 83 ALA B C 1
ATOM 3450 O O . ALA B 1 83 ? 8.516 -5.355 -6.574 1 98.69 83 ALA B O 1
ATOM 3451 N N . THR B 1 84 ? 6.891 -4.25 -7.68 1 98.56 84 THR B N 1
ATOM 3452 C CA . THR B 1 84 ? 7.77 -3.816 -8.766 1 98.56 84 THR B CA 1
ATOM 3453 C C . THR B 1 84 ? 8.898 -2.943 -8.227 1 98.56 84 THR B C 1
ATOM 3455 O O . THR B 1 84 ? 10.055 -3.078 -8.648 1 98.56 84 THR B O 1
ATOM 3458 N N . GLU B 1 85 ? 8.617 -2.08 -7.324 1 96.81 85 GLU B N 1
ATOM 3459 C CA . GLU B 1 85 ? 9.633 -1.209 -6.734 1 96.81 85 GLU B CA 1
ATOM 3460 C C . GLU B 1 85 ? 10.5 -1.97 -5.738 1 96.81 85 GLU B C 1
ATOM 3462 O O . GLU B 1 85 ? 11.672 -1.646 -5.559 1 96.81 85 GLU B O 1
ATOM 3467 N N . ARG B 1 86 ? 9.984 -2.988 -5.164 1 96.75 86 ARG B N 1
ATOM 3468 C CA . ARG B 1 86 ? 10.648 -3.729 -4.098 1 96.75 86 ARG B CA 1
ATOM 3469 C C . ARG B 1 86 ? 11.812 -4.555 -4.645 1 96.75 86 ARG B C 1
ATOM 3471 O O . ARG B 1 86 ? 12.812 -4.762 -3.957 1 96.75 86 ARG B O 1
ATOM 3478 N N . ASP B 1 87 ? 11.672 -5.074 -5.789 1 97.56 87 ASP B N 1
ATOM 3479 C CA . ASP B 1 87 ? 12.672 -5.922 -6.434 1 97.56 87 ASP B CA 1
ATOM 3480 C C . ASP B 1 87 ? 12.836 -5.562 -7.906 1 97.56 87 ASP B C 1
ATOM 3482 O O . ASP B 1 87 ? 11.992 -5.926 -8.734 1 97.56 87 ASP B O 1
ATOM 3486 N N . SER B 1 88 ? 13.961 -4.965 -8.219 1 97.19 88 SER B N 1
ATOM 3487 C CA . SER B 1 88 ? 14.18 -4.441 -9.562 1 97.19 88 SER B CA 1
ATOM 3488 C C . SER B 1 88 ? 14.453 -5.562 -10.555 1 97.19 88 SER B C 1
ATOM 3490 O O . SER B 1 88 ? 14.438 -5.34 -11.766 1 97.19 88 SER B O 1
ATOM 3492 N N . SER B 1 89 ? 14.578 -6.73 -10.062 1 97.5 89 SER B N 1
ATOM 3493 C CA . SER B 1 89 ? 14.859 -7.852 -10.953 1 97.5 89 SER B CA 1
ATOM 3494 C C . SER B 1 89 ? 13.617 -8.695 -11.195 1 97.5 89 SER B C 1
ATOM 3496 O O . SER B 1 89 ? 13.609 -9.57 -12.062 1 97.5 89 SER B O 1
ATOM 3498 N N . ASN B 1 90 ? 12.602 -8.375 -10.414 1 97.69 90 ASN B N 1
ATOM 3499 C CA . ASN B 1 90 ? 11.383 -9.18 -10.531 1 97.69 90 ASN B CA 1
ATOM 3500 C C . ASN B 1 90 ? 10.672 -8.922 -11.859 1 97.69 90 ASN B C 1
ATOM 3502 O O . ASN B 1 90 ? 10.344 -7.781 -12.18 1 97.69 90 ASN B O 1
ATOM 3506 N N . ILE B 1 91 ? 10.414 -9.992 -12.617 1 97.81 91 ILE B N 1
ATOM 3507 C CA . ILE B 1 91 ? 9.789 -9.898 -13.93 1 97.81 91 ILE B CA 1
ATOM 3508 C C . ILE B 1 91 ? 8.273 -9.898 -13.781 1 97.81 91 ILE B C 1
ATOM 3510 O O . ILE B 1 91 ? 7.57 -9.211 -14.523 1 97.81 91 ILE B O 1
ATOM 3514 N N . TRP B 1 92 ? 7.812 -10.578 -12.797 1 97.44 92 TRP B N 1
ATOM 3515 C CA . TRP B 1 92 ? 6.398 -10.922 -12.711 1 97.44 92 TRP B CA 1
ATOM 3516 C C . TRP B 1 92 ? 5.574 -9.734 -12.211 1 97.44 92 TRP B C 1
ATOM 3518 O O . TRP B 1 92 ? 4.43 -9.547 -12.633 1 97.44 92 TRP B O 1
ATOM 3528 N N . ALA B 1 93 ? 6.18 -8.961 -11.32 1 98.56 93 ALA B N 1
ATOM 3529 C CA . ALA B 1 93 ? 5.445 -7.84 -10.742 1 98.56 93 ALA B CA 1
ATOM 3530 C C . ALA B 1 93 ? 5.02 -6.852 -11.82 1 98.56 93 ALA B C 1
ATOM 3532 O O . ALA B 1 93 ? 3.826 -6.59 -11.992 1 98.56 93 ALA B O 1
ATOM 3533 N N . PRO B 1 94 ? 5.926 -6.344 -12.617 1 98.81 94 PRO B N 1
ATOM 3534 C CA . PRO B 1 94 ? 5.48 -5.426 -13.672 1 98.81 94 PRO B CA 1
ATOM 3535 C C . PRO B 1 94 ? 4.633 -6.117 -14.734 1 98.81 94 PRO B C 1
ATOM 3537 O O . PRO B 1 94 ? 3.748 -5.496 -15.328 1 98.81 94 PRO B O 1
ATOM 3540 N N . TYR B 1 95 ? 4.816 -7.383 -15.016 1 98.81 95 TYR B N 1
ATOM 3541 C CA . TYR B 1 95 ? 3.984 -8.117 -15.961 1 98.81 95 TYR B CA 1
ATOM 3542 C C . TYR B 1 95 ? 2.535 -8.156 -15.5 1 98.81 95 TYR B C 1
ATOM 3544 O O . TYR B 1 95 ? 1.618 -7.883 -16.281 1 98.81 95 TYR B O 1
ATOM 3552 N N . GLN B 1 96 ? 2.361 -8.562 -14.188 1 98.69 96 GLN B N 1
ATOM 3553 C CA . GLN B 1 96 ? 1.018 -8.578 -13.617 1 98.69 96 GLN B CA 1
ATOM 3554 C C . GLN B 1 96 ? 0.405 -7.18 -13.617 1 98.69 96 GLN B C 1
ATOM 3556 O O . GLN B 1 96 ? -0.79 -7.02 -13.875 1 98.69 96 GLN B O 1
ATOM 3561 N N . ALA B 1 97 ? 1.261 -6.168 -13.305 1 98.81 97 ALA B N 1
ATOM 3562 C CA . ALA B 1 97 ? 0.777 -4.789 -13.352 1 98.81 97 ALA B CA 1
ATOM 3563 C C . ALA B 1 97 ? 0.294 -4.418 -14.75 1 98.81 97 ALA B C 1
ATOM 3565 O O . ALA B 1 97 ? -0.738 -3.762 -14.898 1 98.81 97 ALA B O 1
ATOM 3566 N N . ALA B 1 98 ? 1.001 -4.824 -15.789 1 98.88 98 ALA B N 1
ATOM 3567 C CA . ALA B 1 98 ? 0.616 -4.547 -17.172 1 98.88 98 ALA B CA 1
ATOM 3568 C C . ALA B 1 98 ? -0.762 -5.121 -17.484 1 98.88 98 ALA B C 1
ATOM 3570 O O . ALA B 1 98 ? -1.624 -4.426 -18.031 1 98.88 98 ALA B O 1
ATOM 3571 N N . GLY B 1 99 ? -0.894 -6.414 -17.125 1 98.69 99 GLY B N 1
ATOM 3572 C CA . GLY B 1 99 ? -2.193 -7.027 -17.344 1 98.69 99 GLY B CA 1
ATOM 3573 C C . GLY B 1 99 ? -3.32 -6.312 -16.625 1 98.69 99 GLY B C 1
ATOM 3574 O O . GLY B 1 99 ? -4.379 -6.062 -17.203 1 98.69 99 GLY B O 1
ATOM 3575 N N . THR B 1 100 ? -3.07 -5.977 -15.414 1 98.44 100 THR B N 1
ATOM 3576 C CA . THR B 1 100 ? -4.074 -5.301 -14.594 1 98.44 100 THR B CA 1
ATOM 3577 C C . THR B 1 100 ? -4.395 -3.924 -15.164 1 98.44 100 THR B C 1
ATOM 3579 O O . THR B 1 100 ? -5.562 -3.537 -15.25 1 98.44 100 THR B O 1
ATOM 3582 N N . LEU B 1 101 ? -3.404 -3.146 -15.555 1 98.5 101 LEU B N 1
ATOM 3583 C CA . LEU B 1 101 ? -3.576 -1.826 -16.141 1 98.5 101 LEU B CA 1
ATOM 3584 C C . LEU B 1 101 ? -4.359 -1.917 -17.453 1 98.5 101 LEU B C 1
ATOM 3586 O O . LEU B 1 101 ? -5.219 -1.078 -17.719 1 98.5 101 LEU B O 1
ATOM 3590 N N . ALA B 1 102 ? -4.062 -2.9 -18.219 1 98.19 102 ALA B N 1
ATOM 3591 C CA . ALA B 1 102 ? -4.801 -3.098 -19.469 1 98.19 102 ALA B CA 1
ATOM 3592 C C . ALA B 1 102 ? -6.277 -3.365 -19.188 1 98.19 102 ALA B C 1
ATOM 3594 O O . ALA B 1 102 ? -7.148 -2.818 -19.875 1 98.19 102 ALA B O 1
ATOM 3595 N N . MET B 1 103 ? -6.539 -4.219 -18.188 1 97.12 103 MET B N 1
ATOM 3596 C CA . MET B 1 103 ? -7.914 -4.512 -17.812 1 97.12 103 MET B CA 1
ATOM 3597 C C . MET B 1 103 ? -8.633 -3.248 -17.344 1 97.12 103 MET B C 1
ATOM 3599 O O . MET B 1 103 ? -9.844 -3.107 -17.531 1 97.12 103 MET B O 1
ATOM 3603 N N . LEU B 1 104 ? -7.855 -2.336 -16.797 1 95.5 104 LEU B N 1
ATOM 3604 C CA . LEU B 1 104 ? -8.398 -1.071 -16.312 1 95.5 104 LEU B CA 1
ATOM 3605 C C . LEU B 1 104 ? -8.414 -0.029 -17.422 1 95.5 104 LEU B C 1
ATOM 3607 O O . LEU B 1 104 ? -8.711 1.144 -17.188 1 95.5 104 LEU B O 1
ATOM 3611 N N . GLU B 1 105 ? -7.996 -0.349 -18.609 1 95.56 105 GLU B N 1
ATOM 3612 C CA . GLU B 1 105 ? -8.016 0.473 -19.828 1 95.56 105 GLU B CA 1
ATOM 3613 C C . GLU B 1 105 ? -7.031 1.633 -19.719 1 95.56 105 GLU B C 1
ATOM 3615 O O . GLU B 1 105 ? -7.27 2.709 -20.266 1 95.56 105 GLU B O 1
ATOM 3620 N N . LEU B 1 106 ? -6.059 1.442 -18.891 1 96.44 106 LEU B N 1
ATOM 3621 C CA . LEU B 1 106 ? -4.922 2.354 -18.844 1 96.44 106 LEU B CA 1
ATOM 3622 C C . LEU B 1 106 ? -3.789 1.852 -19.734 1 96.44 106 LEU B C 1
ATOM 3624 O O . LEU B 1 106 ? -2.75 1.412 -19.234 1 96.44 106 LEU B O 1
ATOM 3628 N N . LYS B 1 107 ? -3.975 2.035 -21.016 1 97.44 107 LYS B N 1
ATOM 3629 C CA . LYS B 1 107 ? -3.209 1.328 -22.031 1 97.44 107 LYS B CA 1
ATOM 3630 C C . LYS B 1 107 ? -1.759 1.8 -22.062 1 97.44 107 LYS B C 1
ATOM 3632 O O . LYS B 1 107 ? -0.838 0.987 -22.172 1 97.44 107 LYS B O 1
ATOM 3637 N N . ASP B 1 108 ? -1.59 3.107 -21.906 1 97.75 108 ASP B N 1
ATOM 3638 C CA . ASP B 1 108 ? -0.226 3.627 -21.953 1 97.75 108 ASP B CA 1
ATOM 3639 C C . ASP B 1 108 ? 0.597 3.105 -20.781 1 97.75 108 ASP B C 1
ATOM 3641 O O . ASP B 1 108 ? 1.749 2.701 -20.953 1 97.75 108 ASP B O 1
ATOM 3645 N N . GLN B 1 109 ? 0.009 3.107 -19.641 1 98 109 GLN B N 1
ATOM 3646 C CA . GLN B 1 109 ? 0.692 2.611 -18.438 1 98 109 GLN B CA 1
ATOM 3647 C C . GLN B 1 109 ? 0.905 1.103 -18.516 1 98 109 GLN B C 1
ATOM 3649 O O . GLN B 1 109 ? 1.915 0.586 -18.031 1 98 109 GLN B O 1
ATOM 3654 N N . ALA B 1 110 ? -0.077 0.401 -19.094 1 98.62 110 ALA B N 1
ATOM 3655 C CA . ALA B 1 110 ? 0.058 -1.039 -19.297 1 98.62 110 ALA B CA 1
ATOM 3656 C C . ALA B 1 110 ? 1.271 -1.359 -20.172 1 98.62 110 ALA B C 1
ATOM 3658 O O . ALA B 1 110 ? 2.062 -2.246 -19.844 1 98.62 110 ALA B O 1
ATOM 3659 N N . ILE B 1 111 ? 1.396 -0.596 -21.203 1 98.75 111 ILE B N 1
ATOM 3660 C CA . ILE B 1 111 ? 2.504 -0.788 -22.141 1 98.75 111 ILE B CA 1
ATOM 3661 C C . ILE B 1 111 ? 3.826 -0.491 -21.438 1 98.75 111 ILE B C 1
ATOM 3663 O O . ILE B 1 111 ? 4.801 -1.233 -21.594 1 98.75 111 ILE B O 1
ATOM 3667 N N . GLU B 1 112 ? 3.854 0.543 -20.625 1 98.62 112 GLU B N 1
ATOM 3668 C CA . GLU B 1 112 ? 5.059 0.886 -19.875 1 98.62 112 GLU B CA 1
ATOM 3669 C C . GLU B 1 112 ? 5.477 -0.256 -18.969 1 98.62 112 GLU B C 1
ATOM 3671 O O . GLU B 1 112 ? 6.66 -0.604 -18.891 1 98.62 112 GLU B O 1
ATOM 3676 N N . MET B 1 113 ? 4.512 -0.814 -18.281 1 98.88 113 MET B N 1
ATOM 3677 C CA . MET B 1 113 ? 4.812 -1.896 -17.344 1 98.88 113 MET B CA 1
ATOM 3678 C C . MET B 1 113 ? 5.234 -3.156 -18.094 1 98.88 113 MET B C 1
ATOM 3680 O O . MET B 1 113 ? 6.113 -3.891 -17.641 1 98.88 113 MET B O 1
ATOM 3684 N N . LEU B 1 114 ? 4.605 -3.422 -19.25 1 98.88 114 LEU B N 1
ATOM 3685 C CA . LEU B 1 114 ? 5.004 -4.574 -20.047 1 98.88 114 LEU B CA 1
ATOM 3686 C C . LEU B 1 114 ? 6.434 -4.418 -20.547 1 98.88 114 LEU B C 1
ATOM 3688 O O . LEU B 1 114 ? 7.211 -5.375 -20.531 1 98.88 114 LEU B O 1
ATOM 3692 N N . GLN B 1 115 ? 6.754 -3.197 -20.969 1 98.88 115 GLN B N 1
ATOM 3693 C CA . GLN B 1 115 ? 8.109 -2.916 -21.422 1 98.88 115 GLN B CA 1
ATOM 3694 C C . GLN B 1 115 ? 9.117 -3.045 -20.281 1 98.88 115 GLN B C 1
ATOM 3696 O O . GLN B 1 115 ? 10.25 -3.477 -20.5 1 98.88 115 GLN B O 1
ATOM 3701 N N . LEU B 1 116 ? 8.664 -2.689 -19.094 1 98.81 116 LEU B N 1
ATOM 3702 C CA . LEU B 1 116 ? 9.531 -2.873 -17.938 1 98.81 116 LEU B CA 1
ATOM 3703 C C . LEU B 1 116 ? 9.781 -4.355 -17.672 1 98.81 116 LEU B C 1
ATOM 3705 O O . LEU B 1 116 ? 10.914 -4.762 -17.406 1 98.81 116 LEU B O 1
ATOM 3709 N N . ALA B 1 117 ? 8.766 -5.184 -17.75 1 98.81 117 ALA B N 1
ATOM 3710 C CA . ALA B 1 117 ? 8.938 -6.625 -17.609 1 98.81 117 ALA B CA 1
ATOM 3711 C C . ALA B 1 117 ? 9.906 -7.164 -18.656 1 98.81 117 ALA B C 1
ATOM 3713 O O . ALA B 1 117 ? 10.766 -7.996 -18.359 1 98.81 117 ALA B O 1
ATOM 3714 N N . ASP B 1 118 ? 9.82 -6.648 -19.859 1 98.81 118 ASP B N 1
ATOM 3715 C CA . ASP B 1 118 ? 10.711 -7.023 -20.953 1 98.81 118 ASP B CA 1
ATOM 3716 C C . ASP B 1 118 ? 12.156 -6.68 -20.625 1 98.81 118 ASP B C 1
ATOM 3718 O O . ASP B 1 118 ? 13.055 -7.504 -20.812 1 98.81 118 ASP B O 1
ATOM 3722 N N . SER B 1 119 ? 12.297 -5.496 -20.141 1 98.75 119 SER B N 1
ATOM 3723 C CA . SER B 1 119 ? 13.648 -5.047 -19.812 1 98.75 119 SER B CA 1
ATOM 3724 C C . SER B 1 119 ? 14.266 -5.891 -18.703 1 98.75 119 SER B C 1
ATOM 3726 O O . SER B 1 119 ? 15.484 -5.969 -18.578 1 98.75 119 SER B O 1
ATOM 3728 N N . ARG B 1 120 ? 13.367 -6.551 -17.953 1 98.5 120 ARG B N 1
ATOM 3729 C CA . ARG B 1 120 ? 13.844 -7.363 -16.828 1 98.5 120 ARG B CA 1
ATOM 3730 C C . ARG B 1 120 ? 14 -8.828 -17.25 1 98.5 120 ARG B C 1
ATOM 3732 O O . ARG B 1 120 ? 14.344 -9.672 -16.422 1 98.5 120 ARG B O 1
ATOM 3739 N N . GLY B 1 121 ? 13.719 -9.148 -18.531 1 98.38 121 GLY B N 1
ATOM 3740 C CA . GLY B 1 121 ? 14.055 -10.469 -19.047 1 98.38 121 GLY B CA 1
ATOM 3741 C C . GLY B 1 121 ? 12.844 -11.359 -19.25 1 98.38 121 GLY B C 1
ATOM 3742 O O . GLY B 1 121 ? 12.953 -12.586 -19.203 1 98.38 121 GLY B O 1
ATOM 3743 N N . LEU B 1 122 ? 11.703 -10.758 -19.438 1 98.62 122 LEU B N 1
ATOM 3744 C CA . LEU B 1 122 ? 10.5 -11.531 -19.734 1 98.62 122 LEU B CA 1
ATOM 3745 C C . LEU B 1 122 ? 10.75 -12.508 -20.875 1 98.62 122 LEU B C 1
ATOM 3747 O O . LEU B 1 122 ? 11.242 -12.117 -21.938 1 98.62 122 LEU B O 1
ATOM 3751 N N . TRP B 1 123 ? 10.43 -13.836 -20.641 1 98.5 123 TRP B N 1
ATOM 3752 C CA . TRP B 1 123 ? 10.703 -14.844 -21.672 1 98.5 123 TRP B CA 1
ATOM 3753 C C . TRP B 1 123 ? 9.5 -15.766 -21.859 1 98.5 123 TRP B C 1
ATOM 3755 O O . TRP B 1 123 ? 9.5 -16.625 -22.734 1 98.5 123 TRP B O 1
ATOM 3765 N N . GLN B 1 124 ? 8.516 -15.562 -21.094 1 98.12 124 GLN B N 1
ATOM 3766 C CA . GLN B 1 124 ? 7.355 -16.453 -21.047 1 98.12 124 GLN B CA 1
ATOM 3767 C C . GLN B 1 124 ? 6.438 -16.219 -22.25 1 98.12 124 GLN B C 1
ATOM 3769 O O . GLN B 1 124 ? 5.328 -15.695 -22.094 1 98.12 124 GLN B O 1
ATOM 3774 N N . GLN B 1 125 ? 6.848 -16.734 -23.375 1 98.06 125 GLN B N 1
ATOM 3775 C CA . GLN B 1 125 ? 6.191 -16.484 -24.656 1 98.06 125 GLN B CA 1
ATOM 3776 C C . GLN B 1 125 ? 4.73 -16.938 -24.625 1 98.06 125 GLN B C 1
ATOM 3778 O O . GLN B 1 125 ? 3.836 -16.172 -25 1 98.06 125 GLN B O 1
ATOM 3783 N N . ILE B 1 126 ? 4.477 -18.141 -24.172 1 97.25 126 ILE B N 1
ATOM 3784 C CA . ILE B 1 126 ? 3.15 -18.734 -24.219 1 97.25 126 ILE B CA 1
ATOM 3785 C C . ILE B 1 126 ? 2.201 -17.969 -23.297 1 97.25 126 ILE B C 1
ATOM 3787 O O . ILE B 1 126 ? 1.079 -17.641 -23.703 1 97.25 126 ILE B O 1
ATOM 3791 N N . MET B 1 127 ? 2.658 -17.656 -22.141 1 96.94 127 MET B N 1
ATOM 3792 C CA . MET B 1 127 ? 1.842 -16.875 -21.219 1 96.94 127 MET B CA 1
ATOM 3793 C C . MET B 1 127 ? 1.523 -15.5 -21.797 1 96.94 127 MET B C 1
ATOM 3795 O O . MET B 1 127 ? 0.39 -15.023 -21.688 1 96.94 127 MET B O 1
ATOM 3799 N N . LEU B 1 128 ? 2.521 -14.844 -22.328 1 98.31 128 LEU B N 1
ATOM 3800 C CA . LEU B 1 128 ? 2.33 -13.523 -22.906 1 98.31 128 LEU B CA 1
ATOM 3801 C C . LEU B 1 128 ? 1.313 -13.57 -24.047 1 98.31 128 LEU B C 1
ATOM 3803 O O . LEU B 1 128 ? 0.384 -12.766 -24.094 1 98.31 128 LEU B O 1
ATOM 3807 N N . GLU B 1 129 ? 1.45 -14.523 -24.922 1 97.44 129 GLU B N 1
ATOM 3808 C CA . GLU B 1 129 ? 0.606 -14.633 -26.109 1 97.44 129 GLU B CA 1
ATOM 3809 C C . GLU B 1 129 ? -0.837 -14.953 -25.734 1 97.44 129 GLU B C 1
ATOM 3811 O O . GLU B 1 129 ? -1.772 -14.492 -26.391 1 97.44 129 GLU B O 1
ATOM 3816 N N . GLU B 1 130 ? -0.968 -15.695 -24.688 1 96.31 130 GLU B N 1
ATOM 3817 C CA . GLU B 1 130 ? -2.295 -16.219 -24.375 1 96.31 130 GLU B CA 1
ATOM 3818 C C . GLU B 1 130 ? -2.938 -15.461 -23.219 1 96.31 130 GLU B C 1
ATOM 3820 O O . GLU B 1 130 ? -4.016 -15.836 -22.75 1 96.31 130 GLU B O 1
ATOM 3825 N N . ASP B 1 131 ? -2.332 -14.391 -22.781 1 97.19 131 ASP B N 1
ATOM 3826 C CA . ASP B 1 131 ? -2.842 -13.648 -21.625 1 97.19 131 ASP B CA 1
ATOM 3827 C C . ASP B 1 131 ? -4.016 -12.758 -22.016 1 97.19 131 ASP B C 1
ATOM 3829 O O . ASP B 1 131 ? -3.824 -11.703 -22.625 1 97.19 131 ASP B O 1
ATOM 3833 N N . ASP B 1 132 ? -5.199 -13.148 -21.578 1 96.75 132 ASP B N 1
ATOM 3834 C CA . ASP B 1 132 ? -6.406 -12.406 -21.922 1 96.75 132 ASP B CA 1
ATOM 3835 C C . ASP B 1 132 ? -6.426 -11.039 -21.25 1 96.75 132 ASP B C 1
ATOM 3837 O O . ASP B 1 132 ? -7.09 -10.117 -21.719 1 96.75 132 ASP B O 1
ATOM 3841 N N . GLU B 1 133 ? -5.73 -10.914 -20.141 1 97.19 133 GLU B N 1
ATOM 3842 C CA . GLU B 1 133 ? -5.73 -9.633 -19.438 1 97.19 133 GLU B CA 1
ATOM 3843 C C . GLU B 1 133 ? -5.012 -8.555 -20.25 1 97.19 133 GLU B C 1
ATOM 3845 O O . GLU B 1 133 ? -5.215 -7.363 -20.031 1 97.19 133 GLU B O 1
ATOM 3850 N N . LEU B 1 134 ? -4.219 -8.961 -21.203 1 98.44 134 LEU B N 1
ATOM 3851 C CA . LEU B 1 134 ? -3.459 -8.016 -22 1 98.44 134 LEU B CA 1
ATOM 3852 C C . LEU B 1 134 ? -4.18 -7.723 -23.312 1 98.44 134 LEU B C 1
ATOM 3854 O O . LEU B 1 134 ? -3.641 -7.031 -24.188 1 98.44 134 LEU B O 1
ATOM 3858 N N . ALA B 1 135 ? -5.391 -8.203 -23.5 1 97.69 135 ALA B N 1
ATOM 3859 C CA . ALA B 1 135 ? -6.133 -8.109 -24.75 1 97.69 135 ALA B CA 1
ATOM 3860 C C . ALA B 1 135 ? -6.219 -6.664 -25.234 1 97.69 135 ALA B C 1
ATOM 3862 O O . ALA B 1 135 ? -6.145 -6.398 -26.438 1 97.69 135 ALA B O 1
ATOM 3863 N N . GLY B 1 136 ? -6.316 -5.762 -24.312 1 97.38 136 GLY B N 1
ATOM 3864 C CA . GLY B 1 136 ? -6.523 -4.363 -24.656 1 97.38 136 GLY B CA 1
ATOM 3865 C C . GLY B 1 136 ? -5.309 -3.713 -25.297 1 97.38 136 GLY B C 1
ATOM 3866 O O . GLY B 1 136 ? -5.414 -2.639 -25.891 1 97.38 136 GLY B O 1
ATOM 3867 N N . ILE B 1 137 ? -4.168 -4.383 -25.188 1 98.25 137 ILE B N 1
ATOM 3868 C CA . ILE B 1 137 ? -2.979 -3.729 -25.719 1 98.25 137 ILE B CA 1
ATOM 3869 C C . ILE B 1 137 ? -2.324 -4.617 -26.766 1 98.25 137 ILE B C 1
ATOM 3871 O O . ILE B 1 137 ? -1.288 -4.262 -27.328 1 98.25 137 ILE B O 1
ATOM 3875 N N . LYS B 1 138 ? -2.861 -5.715 -27.172 1 97.75 138 LYS B N 1
ATOM 3876 C CA . LYS B 1 138 ? -2.246 -6.684 -28.078 1 97.75 138 LYS B CA 1
ATOM 3877 C C . LYS B 1 138 ? -2.082 -6.102 -29.484 1 97.75 138 LYS B C 1
ATOM 3879 O O . LYS B 1 138 ? -1.212 -6.531 -30.234 1 97.75 138 LYS B O 1
ATOM 3884 N N . ASP B 1 139 ? -2.871 -5.098 -29.781 1 96.94 139 ASP B N 1
ATOM 3885 C CA . ASP B 1 139 ? -2.828 -4.535 -31.125 1 96.94 139 ASP B CA 1
ATOM 3886 C C . ASP B 1 139 ? -1.799 -3.412 -31.219 1 96.94 139 ASP B C 1
ATOM 3888 O O . ASP B 1 139 ? -1.556 -2.873 -32.312 1 96.94 139 ASP B O 1
ATOM 3892 N N . SER B 1 140 ? -1.196 -3.07 -30.141 1 97.88 140 SER B N 1
ATOM 3893 C CA . SER B 1 140 ? -0.219 -1.986 -30.156 1 97.88 140 SER B CA 1
ATOM 3894 C C . SER B 1 140 ? 1.111 -2.445 -30.734 1 97.88 140 SER B C 1
ATOM 3896 O O . SER B 1 140 ? 1.461 -3.625 -30.656 1 97.88 140 SER B O 1
ATOM 3898 N N . ASP B 1 141 ? 1.825 -1.485 -31.312 1 98.5 141 ASP B N 1
ATOM 3899 C CA . ASP B 1 141 ? 3.162 -1.766 -31.828 1 98.5 141 ASP B CA 1
ATOM 3900 C C . ASP B 1 141 ? 4.117 -2.15 -30.703 1 98.5 141 ASP B C 1
ATOM 3902 O O . ASP B 1 141 ? 5 -2.992 -30.891 1 98.5 141 ASP B O 1
ATOM 3906 N N . GLU B 1 142 ? 3.922 -1.537 -29.594 1 98.69 142 GLU B N 1
ATOM 3907 C CA . GLU B 1 142 ? 4.789 -1.791 -28.438 1 98.69 142 GLU B CA 1
ATOM 3908 C C . GLU B 1 142 ? 4.633 -3.223 -27.938 1 98.69 142 GLU B C 1
ATOM 3910 O O . GLU B 1 142 ? 5.621 -3.889 -27.625 1 98.69 142 GLU B O 1
ATOM 3915 N N . TYR B 1 143 ? 3.385 -3.693 -27.922 1 98.69 143 TYR B N 1
ATOM 3916 C CA . TYR B 1 143 ? 3.15 -5.078 -27.531 1 98.69 143 TYR B CA 1
ATOM 3917 C C . TYR B 1 143 ? 3.838 -6.039 -28.484 1 98.69 143 TYR B C 1
ATOM 3919 O O . TYR B 1 143 ? 4.512 -6.98 -28.062 1 98.69 143 TYR B O 1
ATOM 3927 N N . ARG B 1 144 ? 3.707 -5.801 -29.75 1 98.5 144 ARG B N 1
ATOM 3928 C CA . ARG B 1 144 ? 4.289 -6.668 -30.766 1 98.5 144 ARG B CA 1
ATOM 3929 C C . ARG B 1 144 ? 5.812 -6.68 -30.672 1 98.5 144 ARG B C 1
ATOM 3931 O O . ARG B 1 144 ? 6.441 -7.723 -30.859 1 98.5 144 ARG B O 1
ATOM 3938 N N . ALA B 1 145 ? 6.328 -5.508 -30.359 1 98.75 145 ALA B N 1
ATOM 3939 C CA . ALA B 1 145 ? 7.777 -5.426 -30.203 1 98.75 145 ALA B CA 1
ATOM 3940 C C . ALA B 1 145 ? 8.25 -6.262 -29.016 1 98.75 145 ALA B C 1
ATOM 3942 O O . ALA B 1 145 ? 9.273 -6.953 -29.109 1 98.75 145 ALA B O 1
ATOM 3943 N N . VAL B 1 146 ? 7.504 -6.199 -27.922 1 98.88 146 VAL B N 1
ATOM 3944 C CA . VAL B 1 146 ? 7.844 -6.992 -26.75 1 98.88 146 VAL B CA 1
ATOM 3945 C C . VAL B 1 146 ? 7.703 -8.477 -27.078 1 98.88 146 VAL B C 1
ATOM 3947 O O . VAL B 1 146 ? 8.578 -9.281 -26.734 1 98.88 146 VAL B O 1
ATOM 3950 N N . LEU B 1 147 ? 6.672 -8.859 -27.766 1 98.75 147 LEU B N 1
ATOM 3951 C CA . LEU B 1 147 ? 6.434 -10.258 -28.125 1 98.75 147 LEU B CA 1
ATOM 3952 C C . LEU B 1 147 ? 7.562 -10.797 -29 1 98.75 147 LEU B C 1
ATOM 3954 O O . LEU B 1 147 ? 8.008 -11.93 -28.812 1 98.75 147 LEU B O 1
ATOM 3958 N N . ASP B 1 148 ? 8.055 -9.969 -29.906 1 98.56 148 ASP B N 1
ATOM 3959 C CA . ASP B 1 148 ? 9.156 -10.383 -30.766 1 98.56 148 ASP B CA 1
ATOM 3960 C C . ASP B 1 148 ? 10.414 -10.688 -29.969 1 98.56 148 ASP B C 1
ATOM 3962 O O . ASP B 1 148 ? 11.109 -11.672 -30.234 1 98.56 148 ASP B O 1
ATOM 3966 N N . LYS B 1 149 ? 10.688 -9.836 -29.031 1 98.75 149 LYS B N 1
ATOM 3967 C CA . LYS B 1 149 ? 11.859 -10.047 -28.188 1 98.75 149 LYS B CA 1
ATOM 3968 C C . LYS B 1 149 ? 11.695 -11.289 -27.328 1 98.75 149 LYS B C 1
ATOM 3970 O O . LYS B 1 149 ? 12.641 -12.062 -27.156 1 98.75 149 LYS B O 1
ATOM 3975 N N . VAL B 1 150 ? 10.539 -11.477 -26.828 1 98.75 150 VAL B N 1
ATOM 3976 C CA . VAL B 1 150 ? 10.242 -12.625 -25.969 1 98.75 150 VAL B CA 1
ATOM 3977 C C . VAL B 1 150 ? 10.375 -13.914 -26.781 1 98.75 150 VAL B C 1
ATOM 3979 O O . VAL B 1 150 ? 10.93 -14.906 -26.297 1 98.75 150 VAL B O 1
ATOM 3982 N N . LYS B 1 151 ? 9.914 -13.898 -28.047 1 98.38 151 LYS B N 1
ATOM 3983 C CA . LYS B 1 151 ? 10.023 -15.062 -28.922 1 98.38 151 LYS B CA 1
ATOM 3984 C C . LYS B 1 151 ? 11.484 -15.438 -29.172 1 98.38 151 LYS B C 1
ATOM 3986 O O . LYS B 1 151 ? 11.812 -16.609 -29.297 1 98.38 151 LYS B O 1
ATOM 3991 N N . ARG B 1 152 ? 12.32 -14.469 -29.156 1 98.31 152 ARG B N 1
ATOM 3992 C CA . ARG B 1 152 ? 13.742 -14.719 -29.375 1 98.31 152 ARG B CA 1
ATOM 3993 C C . ARG B 1 152 ? 14.391 -15.305 -28.125 1 98.31 152 ARG B C 1
ATOM 3995 O O . ARG B 1 152 ? 15.312 -16.109 -28.219 1 98.31 152 ARG B O 1
ATOM 4002 N N . ARG B 1 153 ? 13.875 -14.992 -26.922 1 98.38 153 ARG B N 1
ATOM 4003 C CA . ARG B 1 153 ? 14.445 -15.453 -25.656 1 98.38 153 ARG B CA 1
ATOM 4004 C C . ARG B 1 153 ? 13.922 -16.828 -25.297 1 98.38 153 ARG B C 1
ATOM 4006 O O . ARG B 1 153 ? 14.617 -17.609 -24.641 1 98.38 153 ARG B O 1
ATOM 4013 N N . TYR B 1 154 ? 12.781 -17.172 -25.719 1 98.44 154 TYR B N 1
ATOM 4014 C CA . TYR B 1 154 ? 12.016 -18.328 -25.266 1 98.44 154 TYR B CA 1
ATOM 4015 C C . TYR B 1 154 ? 12.789 -19.625 -25.469 1 98.44 154 TYR B C 1
ATOM 4017 O O . TYR B 1 154 ? 12.922 -20.438 -24.547 1 98.44 154 TYR B O 1
ATOM 4025 N N . PRO B 1 155 ? 13.453 -19.844 -26.672 1 97.94 155 PRO B N 1
ATOM 4026 C CA . PRO B 1 155 ? 14.102 -21.141 -26.906 1 97.94 155 PRO B CA 1
ATOM 4027 C C . PRO B 1 155 ? 15.211 -21.438 -25.906 1 97.94 155 PRO B C 1
ATOM 4029 O O . PRO B 1 155 ? 15.406 -22.578 -25.516 1 97.94 155 PRO B O 1
ATOM 4032 N N . GLN B 1 156 ? 15.859 -20.422 -25.484 1 97.69 156 GLN B N 1
ATOM 4033 C CA . GLN B 1 156 ? 16.953 -20.625 -24.531 1 97.69 156 GLN B CA 1
ATOM 4034 C C . GLN B 1 156 ? 16.422 -21.062 -23.188 1 97.69 156 GLN B C 1
ATOM 4036 O O . GLN B 1 156 ? 17.078 -21.828 -22.469 1 97.69 156 GLN B O 1
ATOM 4041 N N . HIS B 1 157 ? 15.219 -20.656 -22.859 1 97.81 157 HIS B N 1
ATOM 4042 C CA . HIS B 1 157 ? 14.625 -20.984 -21.562 1 97.81 157 HIS B CA 1
ATOM 4043 C C . HIS B 1 157 ? 13.828 -22.281 -21.641 1 97.81 157 HIS B C 1
ATOM 4045 O O . HIS B 1 157 ? 13.5 -22.859 -20.609 1 97.81 157 HIS B O 1
ATOM 4051 N N . ALA B 1 158 ? 13.508 -22.75 -22.797 1 97.94 158 ALA B N 1
ATOM 4052 C CA . ALA B 1 158 ? 12.586 -23.875 -22.953 1 97.94 158 ALA B CA 1
ATOM 4053 C C . ALA B 1 158 ? 13.32 -25.125 -23.422 1 97.94 158 ALA B C 1
ATOM 4055 O O . ALA B 1 158 ? 12.711 -26.047 -23.953 1 97.94 158 ALA B O 1
ATOM 4056 N N . LYS B 1 159 ? 14.648 -25.203 -23.203 1 97.44 159 LYS B N 1
ATOM 4057 C CA . LYS B 1 159 ? 15.461 -26.328 -23.641 1 97.44 159 LYS B CA 1
ATOM 4058 C C . LYS B 1 159 ? 15.031 -27.625 -22.953 1 97.44 159 LYS B C 1
ATOM 4060 O O . LYS B 1 159 ? 15.25 -28.719 -23.484 1 97.44 159 LYS B O 1
ATOM 4065 N N . ASP B 1 160 ? 14.422 -27.469 -21.844 1 97.62 160 ASP B N 1
ATOM 4066 C CA . ASP B 1 160 ? 14.062 -28.641 -21.062 1 97.62 160 ASP B CA 1
ATOM 4067 C C . ASP B 1 160 ? 12.617 -29.062 -21.328 1 97.62 160 ASP B C 1
ATOM 4069 O O . ASP B 1 160 ? 12.109 -30 -20.703 1 97.62 160 ASP B O 1
ATOM 4073 N N . ALA B 1 161 ? 11.93 -28.422 -22.25 1 97.94 161 ALA B N 1
ATOM 4074 C CA . ALA B 1 161 ? 10.609 -28.875 -22.688 1 97.94 161 ALA B CA 1
ATOM 4075 C C . ALA B 1 161 ? 10.711 -30.234 -23.391 1 97.94 161 ALA B C 1
ATOM 4077 O O . ALA B 1 161 ? 11.609 -30.438 -24.219 1 97.94 161 ALA B O 1
ATOM 4078 N N . GLY B 1 162 ? 9.859 -31.109 -23.062 1 97.56 162 GLY B N 1
ATOM 4079 C CA . GLY B 1 162 ? 9.844 -32.438 -23.672 1 97.56 162 GLY B CA 1
ATOM 4080 C C . GLY B 1 162 ? 10.969 -33.312 -23.203 1 97.56 162 GLY B C 1
ATOM 4081 O O . GLY B 1 162 ? 11.141 -34.438 -23.688 1 97.56 162 GLY B O 1
ATOM 4082 N N . THR B 1 163 ? 11.711 -32.875 -22.25 1 97.38 163 THR B N 1
ATOM 4083 C CA . THR B 1 163 ? 12.867 -33.625 -21.781 1 97.38 163 THR B CA 1
ATOM 4084 C C . THR B 1 163 ? 12.438 -34.75 -20.859 1 97.38 163 THR B C 1
ATOM 4086 O O . THR B 1 163 ? 11.555 -34.562 -20.016 1 97.38 163 THR B O 1
ATOM 4089 N N . ALA B 1 164 ? 13.156 -35.875 -20.984 1 97.75 164 ALA B N 1
ATOM 4090 C CA . ALA B 1 164 ? 12.852 -37.062 -20.203 1 97.75 164 ALA B CA 1
ATOM 4091 C C . ALA B 1 164 ? 13.836 -37.25 -19.047 1 97.75 164 ALA B C 1
ATOM 4093 O O . ALA B 1 164 ? 15.031 -36.969 -19.203 1 97.75 164 ALA B O 1
ATOM 4094 N N . TYR B 1 165 ? 13.305 -37.625 -17.984 1 97.69 165 TYR B N 1
ATOM 4095 C CA . TYR B 1 165 ? 14.07 -38 -16.797 1 97.69 165 TYR B CA 1
ATOM 4096 C C . TYR B 1 165 ? 13.852 -39.5 -16.484 1 97.69 165 TYR B C 1
ATOM 4098 O O . TYR B 1 165 ? 12.742 -39.906 -16.109 1 97.69 165 TYR B O 1
ATOM 4106 N N . ILE B 1 166 ? 14.945 -40.25 -16.547 1 97.38 166 ILE B N 1
ATOM 4107 C CA . ILE B 1 166 ? 14.836 -41.688 -16.578 1 97.38 166 ILE B CA 1
ATOM 4108 C C . ILE B 1 166 ? 15.383 -42.281 -15.273 1 97.38 166 ILE B C 1
ATOM 4110 O O . ILE B 1 166 ? 16.5 -41.969 -14.875 1 97.38 166 ILE B O 1
ATOM 4114 N N . TYR B 1 167 ? 14.562 -43.062 -14.648 1 96.38 167 TYR B N 1
ATOM 4115 C CA . TYR B 1 167 ? 14.93 -43.781 -13.445 1 96.38 167 TYR B CA 1
ATOM 4116 C C . TYR B 1 167 ? 14.938 -45.281 -13.703 1 96.38 167 TYR B C 1
ATOM 4118 O O . TYR B 1 167 ? 13.898 -45.875 -14.031 1 96.38 167 TYR B O 1
ATOM 4126 N N . ARG B 1 168 ? 16.094 -45.906 -13.453 1 94.62 168 ARG B N 1
ATOM 4127 C CA . ARG B 1 168 ? 16.297 -47.312 -13.82 1 94.62 168 ARG B CA 1
ATOM 4128 C C . ARG B 1 168 ? 16.406 -48.188 -12.578 1 94.62 168 ARG B C 1
ATOM 4130 O O . ARG B 1 168 ? 16.984 -47.781 -11.57 1 94.62 168 ARG B O 1
ATOM 4137 N N . PRO B 1 169 ? 15.82 -49.438 -12.766 1 91.62 169 PRO B N 1
ATOM 4138 C CA . PRO B 1 169 ? 16.062 -50.406 -11.68 1 91.62 169 PRO B CA 1
ATOM 4139 C C . PRO B 1 169 ? 17.531 -50.812 -11.562 1 91.62 169 PRO B C 1
ATOM 4141 O O . PRO B 1 169 ? 18.297 -50.656 -12.516 1 91.62 169 PRO B O 1
ATOM 4144 N N . GLN B 1 170 ? 17.688 -51.219 -10.281 1 86.5 170 GLN B N 1
ATOM 4145 C CA . GLN B 1 170 ? 19.016 -51.812 -10.062 1 86.5 170 GLN B CA 1
ATOM 4146 C C . GLN B 1 170 ? 19.016 -53.281 -10.375 1 86.5 170 GLN B C 1
ATOM 4148 O O . GLN B 1 170 ? 17.984 -53.969 -10.289 1 86.5 170 GLN B O 1
ATOM 4153 N N . GLY B 1 171 ? 20.062 -53.812 -10.992 1 84.12 171 GLY B N 1
ATOM 4154 C CA . GLY B 1 171 ? 20.172 -55.219 -11.219 1 84.12 171 GLY B CA 1
ATOM 4155 C C . GLY B 1 171 ? 20.047 -55.625 -12.68 1 84.12 171 GLY B C 1
ATOM 4156 O O . GLY B 1 171 ? 20.141 -54.75 -13.562 1 84.12 171 GLY B O 1
ATOM 4157 N N . ALA B 1 172 ? 19.859 -56.938 -12.844 1 88.88 172 ALA B N 1
ATOM 4158 C CA . ALA B 1 172 ? 19.766 -57.469 -14.211 1 88.88 172 ALA B CA 1
ATOM 4159 C C . ALA B 1 172 ? 18.344 -57.344 -14.75 1 88.88 172 ALA B C 1
ATOM 4161 O O . ALA B 1 172 ? 17.375 -57.594 -14.023 1 88.88 172 ALA B O 1
ATOM 4162 N N . ALA B 1 173 ? 18.234 -56.938 -15.93 1 91.19 173 ALA B N 1
ATOM 4163 C CA . ALA B 1 173 ? 16.938 -56.812 -16.578 1 91.19 173 ALA B CA 1
ATOM 4164 C C . ALA B 1 173 ? 16.281 -58.156 -16.766 1 91.19 173 ALA B C 1
ATOM 4166 O O . ALA B 1 173 ? 16.984 -59.156 -16.969 1 91.19 173 ALA B O 1
ATOM 4167 N N . PRO B 1 174 ? 14.961 -58.281 -16.719 1 91.12 174 PRO B N 1
ATOM 4168 C CA . PRO B 1 174 ? 14.273 -59.5 -17.078 1 91.12 174 PRO B CA 1
ATOM 4169 C C . PRO B 1 174 ? 14.453 -59.875 -18.547 1 91.12 174 PRO B C 1
ATOM 4171 O O . PRO B 1 174 ? 14.961 -59.094 -19.328 1 91.12 174 PRO B O 1
ATOM 4174 N N . GLU B 1 175 ? 14.031 -61.094 -18.75 1 89.5 175 GLU B N 1
ATOM 4175 C CA . GLU B 1 175 ? 14.07 -61.531 -20.156 1 89.5 175 GLU B CA 1
ATOM 4176 C C . GLU B 1 175 ? 13.203 -60.625 -21.031 1 89.5 175 GLU B C 1
ATOM 4178 O O . GLU B 1 175 ? 12.062 -60.344 -20.688 1 89.5 175 GLU B O 1
ATOM 4183 N N . GLY B 1 176 ? 13.68 -60.062 -22.047 1 92.12 176 GLY B N 1
ATOM 4184 C CA . GLY B 1 176 ? 12.953 -59.188 -22.953 1 92.12 176 GLY B CA 1
ATOM 4185 C C . GLY B 1 176 ? 13.148 -57.719 -22.672 1 92.12 176 GLY B C 1
ATOM 4186 O O . GLY B 1 176 ? 12.734 -56.875 -23.469 1 92.12 176 GLY B O 1
ATOM 4187 N N . GLY B 1 177 ? 13.703 -57.5 -21.484 1 95.56 177 GLY B N 1
ATOM 4188 C CA . GLY B 1 177 ? 13.961 -56.125 -21.125 1 95.56 177 GLY B CA 1
ATOM 4189 C C . GLY B 1 177 ? 13.039 -55.594 -20.047 1 95.56 177 GLY B C 1
ATOM 4190 O O . GLY B 1 177 ? 12.078 -56.281 -19.656 1 95.56 177 GLY B O 1
ATOM 4191 N N . TRP B 1 178 ? 13.352 -54.438 -19.516 1 96.44 178 TRP B N 1
ATOM 4192 C CA . TRP B 1 178 ? 12.562 -53.844 -18.453 1 96.44 178 TRP B CA 1
ATOM 4193 C C . TRP B 1 178 ? 11.234 -53.312 -19 1 96.44 178 TRP B C 1
ATOM 4195 O O . TRP B 1 178 ? 11.211 -52.625 -20.031 1 96.44 178 TRP B O 1
ATOM 4205 N N . PRO B 1 179 ? 10.094 -53.562 -18.328 1 97.12 179 PRO B N 1
ATOM 4206 C CA . PRO B 1 179 ? 8.906 -52.75 -18.594 1 97.12 179 PRO B CA 1
ATOM 4207 C C . PRO B 1 179 ? 9.133 -51.281 -18.312 1 97.12 179 PRO B C 1
ATOM 4209 O O . PRO B 1 179 ? 10.078 -50.906 -17.594 1 97.12 179 PRO B O 1
ATOM 4212 N N . VAL B 1 180 ? 8.289 -50.438 -18.922 1 98.06 180 VAL B N 1
ATOM 4213 C CA . VAL B 1 180 ? 8.508 -49 -18.766 1 98.06 180 VAL B CA 1
ATOM 4214 C C . VAL B 1 180 ? 7.195 -48.312 -18.375 1 98.06 180 VAL B C 1
ATOM 4216 O O . VAL B 1 180 ? 6.145 -48.594 -18.953 1 98.06 180 VAL B O 1
ATOM 4219 N N . LEU B 1 181 ? 7.262 -47.531 -17.344 1 98.44 181 LEU B N 1
ATOM 4220 C CA . LEU B 1 181 ? 6.188 -46.594 -16.984 1 98.44 181 LEU B CA 1
ATOM 4221 C C . LEU B 1 181 ? 6.555 -45.156 -17.375 1 98.44 181 LEU B C 1
ATOM 4223 O O . LEU B 1 181 ? 7.559 -44.625 -16.891 1 98.44 181 LEU B O 1
ATOM 4227 N N . VAL B 1 182 ? 5.754 -44.594 -18.234 1 98.75 182 VAL B N 1
ATOM 4228 C CA . VAL B 1 182 ? 6.004 -43.219 -18.672 1 98.75 182 VAL B CA 1
ATOM 4229 C C . VAL B 1 182 ? 5.012 -42.25 -17.984 1 98.75 182 VAL B C 1
ATOM 4231 O O . VAL B 1 182 ? 3.799 -42.406 -18.141 1 98.75 182 VAL B O 1
ATOM 4234 N N . TRP B 1 183 ? 5.562 -41.281 -17.281 1 98.62 183 TRP B N 1
ATOM 4235 C CA . TRP B 1 183 ? 4.785 -40.312 -16.547 1 98.62 183 TRP B CA 1
ATOM 4236 C C . TRP B 1 183 ? 4.629 -39 -17.344 1 98.62 183 TRP B C 1
ATOM 4238 O O . TRP B 1 183 ? 5.617 -38.375 -17.688 1 98.62 183 TRP B O 1
ATOM 4248 N N . LEU B 1 184 ? 3.365 -38.656 -17.656 1 98.62 184 LEU B N 1
ATOM 4249 C CA . LEU B 1 184 ? 3.012 -37.375 -18.266 1 98.62 184 LEU B CA 1
ATOM 4250 C C . LEU B 1 184 ? 2.387 -36.438 -17.234 1 98.62 184 LEU B C 1
ATOM 4252 O O . LEU B 1 184 ? 1.234 -36.625 -16.844 1 98.62 184 LEU B O 1
ATOM 4256 N N . SER B 1 185 ? 3.109 -35.406 -16.953 1 96.62 185 SER B N 1
ATOM 4257 C CA . SER B 1 185 ? 2.738 -34.5 -15.875 1 96.62 185 SER B CA 1
ATOM 4258 C C . SER B 1 185 ? 1.544 -33.625 -16.266 1 96.62 185 SER B C 1
ATOM 4260 O O . SER B 1 185 ? 1.179 -33.562 -17.438 1 96.62 185 SER B O 1
ATOM 4262 N N . GLY B 1 186 ? 0.982 -33.031 -15.219 1 96.62 186 GLY B N 1
ATOM 4263 C CA . GLY B 1 186 ? -0.163 -32.156 -15.43 1 96.62 186 GLY B CA 1
ATOM 4264 C C . GLY B 1 186 ? 0.222 -30.781 -15.898 1 96.62 186 GLY B C 1
ATOM 4265 O O . GLY B 1 186 ? 1.391 -30.391 -15.82 1 96.62 186 GLY B O 1
ATOM 4266 N N . TYR B 1 187 ? -0.844 -30.062 -16.359 1 96.75 187 TYR B N 1
ATOM 4267 C CA . TYR B 1 187 ? -0.681 -28.672 -16.75 1 96.75 187 TYR B CA 1
ATOM 4268 C C . TYR B 1 187 ? -0.047 -27.859 -15.625 1 96.75 187 TYR B C 1
ATOM 4270 O O . TYR B 1 187 ? -0.488 -27.922 -14.477 1 96.75 187 TYR B O 1
ATOM 4278 N N . GLY B 1 188 ? 1.029 -27.156 -16 1 96.44 188 GLY B N 1
ATOM 4279 C CA . GLY B 1 188 ? 1.636 -26.234 -15.047 1 96.44 188 GLY B CA 1
ATOM 4280 C C . GLY B 1 188 ? 2.621 -26.922 -14.109 1 96.44 188 GLY B C 1
ATOM 4281 O O . GLY B 1 188 ? 3.16 -26.281 -13.203 1 96.44 188 GLY B O 1
ATOM 4282 N N . THR B 1 189 ? 2.838 -28.156 -14.234 1 96.31 189 THR B N 1
ATOM 4283 C CA . THR B 1 189 ? 3.803 -28.891 -13.422 1 96.31 189 THR B CA 1
ATOM 4284 C C . THR B 1 189 ? 4.941 -29.422 -14.289 1 96.31 189 THR B C 1
ATOM 4286 O O . THR B 1 189 ? 5.133 -28.969 -15.414 1 96.31 189 THR B O 1
ATOM 4289 N N . GLU B 1 190 ? 5.793 -30.312 -13.641 1 97 190 GLU B N 1
ATOM 4290 C CA . GLU B 1 190 ? 6.961 -30.812 -14.352 1 97 190 GLU B CA 1
ATOM 4291 C C . GLU B 1 190 ? 7.133 -32.312 -14.141 1 97 190 GLU B C 1
ATOM 4293 O O . GLU B 1 190 ? 6.688 -32.875 -13.125 1 97 190 GLU B O 1
ATOM 4298 N N . GLY B 1 191 ? 7.699 -32.969 -15.148 1 96.94 191 GLY B N 1
ATOM 4299 C CA . GLY B 1 191 ? 7.992 -34.375 -15.055 1 96.94 191 GLY B CA 1
ATOM 4300 C C . GLY B 1 191 ? 9.336 -34.656 -14.422 1 96.94 191 GLY B C 1
ATOM 4301 O O . GLY B 1 191 ? 9.609 -35.812 -14.023 1 96.94 191 GLY B O 1
ATOM 4302 N N . SER B 1 192 ? 10.133 -33.625 -14.352 1 95.12 192 SER B N 1
ATOM 4303 C CA . SER B 1 192 ? 11.5 -33.781 -13.867 1 95.12 192 SER B CA 1
ATOM 4304 C C . SER B 1 192 ? 11.531 -34.094 -12.375 1 95.12 192 SER B C 1
ATOM 4306 O O . SER B 1 192 ? 12.461 -34.75 -11.883 1 95.12 192 SER B O 1
ATOM 4308 N N . ASP B 1 193 ? 10.656 -33.656 -11.648 1 91.19 193 ASP B N 1
ATOM 4309 C CA . ASP B 1 193 ? 10.602 -33.844 -10.203 1 91.19 193 ASP B CA 1
ATOM 4310 C C . ASP B 1 193 ? 9.797 -35.125 -9.867 1 91.19 193 ASP B C 1
ATOM 4312 O O . ASP B 1 193 ? 8.75 -35.031 -9.227 1 91.19 193 ASP B O 1
ATOM 4316 N N . SER B 1 194 ? 10.406 -36.312 -10.305 1 93.75 194 SER B N 1
ATOM 4317 C CA . SER B 1 194 ? 9.602 -37.531 -10.18 1 93.75 194 SER B CA 1
ATOM 4318 C C . SER B 1 194 ? 10.375 -38.656 -9.477 1 93.75 194 SER B C 1
ATOM 4320 O O . SER B 1 194 ? 9.977 -39.812 -9.523 1 93.75 194 SER B O 1
ATOM 4322 N N . ALA B 1 195 ? 11.445 -38.312 -8.797 1 93.5 195 ALA B N 1
ATOM 4323 C CA . ALA B 1 195 ? 12.297 -39.344 -8.195 1 93.5 195 ALA B CA 1
ATOM 4324 C C . ALA B 1 195 ? 11.539 -40.156 -7.145 1 93.5 195 ALA B C 1
ATOM 4326 O O . ALA B 1 195 ? 11.602 -41.375 -7.129 1 93.5 195 ALA B O 1
ATOM 4327 N N . HIS B 1 196 ? 10.875 -39.406 -6.293 1 94.75 196 HIS B N 1
ATOM 4328 C CA . HIS B 1 196 ? 10.125 -40.094 -5.234 1 94.75 196 HIS B CA 1
ATOM 4329 C C . HIS B 1 196 ? 9.031 -40.969 -5.816 1 94.75 196 HIS B C 1
ATOM 4331 O O . HIS B 1 196 ? 8.859 -42.125 -5.379 1 94.75 196 HIS B O 1
ATOM 4337 N N . MET B 1 197 ? 8.305 -40.469 -6.758 1 95.19 197 MET B N 1
ATOM 4338 C CA . MET B 1 197 ? 7.254 -41.219 -7.426 1 95.19 197 MET B CA 1
ATOM 4339 C C . MET B 1 197 ? 7.832 -42.469 -8.125 1 95.19 197 MET B C 1
ATOM 4341 O O . MET B 1 197 ? 7.258 -43.562 -8.047 1 95.19 197 MET B O 1
ATOM 4345 N N . ALA B 1 198 ? 8.938 -42.281 -8.773 1 95.88 198 ALA B N 1
ATOM 4346 C CA . ALA B 1 198 ? 9.602 -43.344 -9.492 1 95.88 198 ALA B CA 1
ATOM 4347 C C . ALA B 1 198 ? 9.961 -44.5 -8.539 1 95.88 198 ALA B C 1
ATOM 4349 O O . ALA B 1 198 ? 9.68 -45.656 -8.828 1 95.88 198 ALA B O 1
ATOM 4350 N N . LYS B 1 199 ? 10.547 -44.125 -7.449 1 94.31 199 LYS B N 1
ATOM 4351 C CA . LYS B 1 199 ? 10.969 -45.125 -6.465 1 94.31 199 LYS B CA 1
ATOM 4352 C C . LYS B 1 199 ? 9.766 -45.875 -5.914 1 94.31 199 LYS B C 1
ATOM 4354 O O . LYS B 1 199 ? 9.805 -47.125 -5.801 1 94.31 199 LYS B O 1
ATOM 4359 N N . LEU B 1 200 ? 8.781 -45.188 -5.648 1 94.81 200 LEU B N 1
ATOM 4360 C CA . LEU B 1 200 ? 7.613 -45.781 -4.996 1 94.81 200 LEU B CA 1
ATOM 4361 C C . LEU B 1 200 ? 6.832 -46.656 -5.973 1 94.81 200 LEU B C 1
ATOM 4363 O O . LEU B 1 200 ? 6.379 -47.75 -5.617 1 94.81 200 LEU B O 1
ATOM 4367 N N . LEU B 1 201 ? 6.645 -46.281 -7.195 1 95.31 201 LEU B N 1
ATOM 4368 C CA . LEU B 1 201 ? 5.703 -46.906 -8.117 1 95.31 201 LEU B CA 1
ATOM 4369 C C . LEU B 1 201 ? 6.352 -48.094 -8.82 1 95.31 201 LEU B C 1
ATOM 4371 O O . LEU B 1 201 ? 5.672 -49.062 -9.156 1 95.31 201 LEU B O 1
ATOM 4375 N N . THR B 1 202 ? 7.543 -48.031 -9.102 1 88.94 202 THR B N 1
ATOM 4376 C CA . THR B 1 202 ? 8.148 -49.094 -9.891 1 88.94 202 THR B CA 1
ATOM 4377 C C . THR B 1 202 ? 8.969 -50.031 -9.008 1 88.94 202 THR B C 1
ATOM 4379 O O . THR B 1 202 ? 9.203 -51.188 -9.367 1 88.94 202 THR B O 1
ATOM 4382 N N . SER B 1 203 ? 9.312 -49.688 -7.855 1 79.5 203 SER B N 1
ATOM 4383 C CA . SER B 1 203 ? 10 -50.531 -6.879 1 79.5 203 SER B CA 1
ATOM 4384 C C . SER B 1 203 ? 11.07 -51.406 -7.543 1 79.5 203 SER B C 1
ATOM 4386 O O . SER B 1 203 ? 11.125 -52.625 -7.32 1 79.5 203 SER B O 1
ATOM 4388 N N . GLU B 1 204 ? 11.82 -50.938 -8.492 1 81.88 204 GLU B N 1
ATOM 4389 C CA . GLU B 1 204 ? 12.93 -51.594 -9.172 1 81.88 204 GLU B CA 1
ATOM 4390 C C . GLU B 1 204 ? 12.43 -52.719 -10.078 1 81.88 204 GLU B C 1
ATOM 4392 O O . GLU B 1 204 ? 13.141 -53.688 -10.305 1 81.88 204 GLU B O 1
ATOM 4397 N N . ARG B 1 205 ? 11.219 -52.562 -10.531 1 92.31 205 ARG B N 1
ATOM 4398 C CA . ARG B 1 205 ? 10.68 -53.625 -11.391 1 92.31 205 ARG B CA 1
ATOM 4399 C C . ARG B 1 205 ? 10.414 -53.094 -12.797 1 92.31 205 ARG B C 1
ATOM 4401 O O . ARG B 1 205 ? 10.039 -53.844 -13.695 1 92.31 205 ARG B O 1
ATOM 4408 N N . ALA B 1 206 ? 10.609 -51.844 -12.906 1 96.38 206 ALA B N 1
ATOM 4409 C CA . ALA B 1 206 ? 10.383 -51.219 -14.203 1 96.38 206 ALA B CA 1
ATOM 4410 C C . ALA B 1 206 ? 11.172 -49.906 -14.312 1 96.38 206 ALA B C 1
ATOM 4412 O O . ALA B 1 206 ? 11.57 -49.312 -13.305 1 96.38 206 ALA B O 1
ATOM 4413 N N . ILE B 1 207 ? 11.406 -49.5 -15.508 1 97 207 ILE B N 1
ATOM 4414 C CA . ILE B 1 207 ? 11.953 -48.188 -15.766 1 97 207 ILE B CA 1
ATOM 4415 C C . ILE B 1 207 ? 10.844 -47.125 -15.633 1 97 207 ILE B C 1
ATOM 4417 O O . ILE B 1 207 ? 9.727 -47.344 -16.109 1 97 207 ILE B O 1
ATOM 4421 N N . PHE B 1 208 ? 11.148 -46.062 -14.844 1 97.81 208 PHE B N 1
ATOM 4422 C CA . PHE B 1 208 ? 10.25 -44.906 -14.75 1 97.81 208 PHE B CA 1
ATOM 4423 C C . PHE B 1 208 ? 10.789 -43.75 -15.562 1 97.81 208 PHE B C 1
ATOM 4425 O O . PHE B 1 208 ? 11.953 -43.375 -15.438 1 97.81 208 PHE B O 1
ATOM 4432 N N . ILE B 1 209 ? 9.914 -43.188 -16.438 1 98.31 209 ILE B N 1
ATOM 4433 C CA . ILE B 1 209 ? 10.328 -42.031 -17.219 1 98.31 209 ILE B CA 1
ATOM 4434 C C . ILE B 1 209 ? 9.359 -40.875 -16.969 1 98.31 209 ILE B C 1
ATOM 4436 O O . ILE B 1 209 ? 8.18 -40.969 -17.312 1 98.31 209 ILE B O 1
ATOM 4440 N N . GLY B 1 210 ? 9.836 -39.844 -16.312 1 98.38 210 GLY B N 1
ATOM 4441 C CA . GLY B 1 210 ? 9.094 -38.594 -16.266 1 98.38 210 GLY B CA 1
ATOM 4442 C C . GLY B 1 210 ? 9.43 -37.656 -17.406 1 98.38 210 GLY B C 1
ATOM 4443 O O . GLY B 1 210 ? 10.602 -37.469 -17.734 1 98.38 210 GLY B O 1
ATOM 4444 N N . ILE B 1 211 ? 8.383 -37.062 -18.031 1 98.5 211 ILE B N 1
ATOM 4445 C CA . ILE B 1 211 ? 8.641 -36.188 -19.156 1 98.5 211 ILE B CA 1
ATOM 4446 C C . ILE B 1 211 ? 8.055 -34.781 -18.859 1 98.5 211 ILE B C 1
ATOM 4448 O O . ILE B 1 211 ? 6.91 -34.688 -18.422 1 98.5 211 ILE B O 1
ATOM 4452 N N . ASN B 1 212 ? 8.875 -33.75 -19.016 1 98.5 212 ASN B N 1
ATOM 4453 C CA . ASN B 1 212 ? 8.312 -32.406 -19.031 1 98.5 212 ASN B CA 1
ATOM 4454 C C . ASN B 1 212 ? 7.352 -32.219 -20.203 1 98.5 212 ASN B C 1
ATOM 4456 O O . ASN B 1 212 ? 7.566 -32.781 -21.281 1 98.5 212 ASN B O 1
ATOM 4460 N N . GLY B 1 213 ? 6.262 -31.406 -19.953 1 98.31 213 GLY B N 1
ATOM 4461 C CA . GLY B 1 213 ? 5.426 -31.031 -21.078 1 98.31 213 GLY B CA 1
ATOM 4462 C C . GLY B 1 213 ? 6.215 -30.438 -22.234 1 98.31 213 GLY B C 1
ATOM 4463 O O . GLY B 1 213 ? 7.297 -29.875 -22.031 1 98.31 213 GLY B O 1
ATOM 4464 N N . THR B 1 214 ? 5.645 -30.484 -23.438 1 98.12 214 THR B N 1
ATOM 4465 C CA . THR B 1 214 ? 6.379 -30.109 -24.641 1 98.12 214 THR B CA 1
ATOM 4466 C C . THR B 1 214 ? 6.391 -28.594 -24.812 1 98.12 214 THR B C 1
ATOM 4468 O O . THR B 1 214 ? 7.117 -28.062 -25.641 1 98.12 214 THR B O 1
ATOM 4471 N N . GLU B 1 215 ? 5.621 -27.891 -23.953 1 97.94 215 GLU B N 1
ATOM 4472 C CA . GLU B 1 215 ? 5.602 -26.422 -23.953 1 97.94 215 GLU B CA 1
ATOM 4473 C C . GLU B 1 215 ? 5.895 -25.875 -22.562 1 97.94 215 GLU B C 1
ATOM 4475 O O . GLU B 1 215 ? 5.176 -26.172 -21.594 1 97.94 215 GLU B O 1
ATOM 4480 N N . LYS B 1 216 ? 6.934 -25.047 -22.469 1 98.38 216 LYS B N 1
ATOM 4481 C CA . LYS B 1 216 ? 7.289 -24.484 -21.172 1 98.38 216 LYS B CA 1
ATOM 4482 C C . LYS B 1 216 ? 6.543 -23.172 -20.906 1 98.38 216 LYS B C 1
ATOM 4484 O O . LYS B 1 216 ? 6.512 -22.297 -21.766 1 98.38 216 LYS B O 1
ATOM 4489 N N . LEU B 1 217 ? 5.922 -23.125 -19.797 1 97.56 217 LEU B N 1
ATOM 4490 C CA . LEU B 1 217 ? 5.152 -21.953 -19.422 1 97.56 217 LEU B CA 1
ATOM 4491 C C . LEU B 1 217 ? 6 -21 -18.578 1 97.56 217 LEU B C 1
ATOM 4493 O O . LEU B 1 217 ? 5.98 -19.781 -18.797 1 97.56 217 LEU B O 1
ATOM 4497 N N . ASN B 1 218 ? 6.648 -21.438 -17.594 1 96.62 218 ASN B N 1
ATOM 4498 C CA . ASN B 1 218 ? 7.504 -20.766 -16.609 1 96.62 218 ASN B CA 1
ATOM 4499 C C . ASN B 1 218 ? 8.531 -21.734 -16.031 1 96.62 218 ASN B C 1
ATOM 4501 O O . ASN B 1 218 ? 8.57 -22.906 -16.391 1 96.62 218 ASN B O 1
ATOM 4505 N N . GLU B 1 219 ? 9.43 -21.156 -15.18 1 95.19 219 GLU B N 1
ATOM 4506 C CA . GLU B 1 219 ? 10.352 -22.062 -14.508 1 95.19 219 GLU B CA 1
ATOM 4507 C C . GLU B 1 219 ? 9.602 -23.172 -13.781 1 95.19 219 GLU B C 1
ATOM 4509 O O . GLU B 1 219 ? 8.695 -22.906 -12.992 1 95.19 219 GLU B O 1
ATOM 4514 N N . HIS B 1 220 ? 9.875 -24.422 -14.156 1 95.88 220 HIS B N 1
ATOM 4515 C CA . HIS B 1 220 ? 9.336 -25.625 -13.539 1 95.88 220 HIS B CA 1
ATOM 4516 C C . HIS B 1 220 ? 7.852 -25.781 -13.859 1 95.88 220 HIS B C 1
ATOM 4518 O O . HIS B 1 220 ? 7.117 -26.438 -13.117 1 95.88 220 HIS B O 1
ATOM 4524 N N . SER B 1 221 ? 7.414 -25.156 -14.859 1 97.31 221 SER B N 1
ATOM 4525 C CA . SER B 1 221 ? 6.016 -25.203 -15.273 1 97.31 221 SER B CA 1
ATOM 4526 C C . SER B 1 221 ? 5.895 -25.469 -16.766 1 97.31 221 SER B C 1
ATOM 4528 O O . SER B 1 221 ? 6.438 -24.719 -17.594 1 97.31 221 SER B O 1
ATOM 4530 N N . PHE B 1 222 ? 5.184 -26.547 -17.078 1 98.06 222 PHE B N 1
ATOM 4531 C CA . PHE B 1 222 ? 5.062 -26.984 -18.469 1 98.06 222 PHE B CA 1
ATOM 4532 C C . PHE B 1 222 ? 3.623 -27.375 -18.781 1 98.06 222 PHE B C 1
ATOM 4534 O O . PHE B 1 222 ? 2.799 -27.531 -17.875 1 98.06 222 PHE B O 1
ATOM 4541 N N . ARG B 1 223 ? 3.363 -27.469 -20.047 1 97.94 223 ARG B N 1
ATOM 4542 C CA . ARG B 1 223 ? 2.115 -28.062 -20.531 1 97.94 223 ARG B CA 1
ATOM 4543 C C . ARG B 1 223 ? 2.344 -28.875 -21.781 1 97.94 223 ARG B C 1
ATOM 4545 O O . ARG B 1 223 ? 3.416 -28.812 -22.391 1 97.94 223 ARG B O 1
ATOM 4552 N N . TRP B 1 224 ? 1.393 -29.719 -22.016 1 97.81 224 TRP B N 1
ATOM 4553 C CA . TRP B 1 224 ? 1.354 -30.406 -23.297 1 97.81 224 TRP B CA 1
ATOM 4554 C C . TRP B 1 224 ? 0.608 -29.578 -24.344 1 97.81 224 TRP B C 1
ATOM 4556 O O . TRP B 1 224 ? -0.169 -28.688 -24 1 97.81 224 TRP B O 1
ATOM 4566 N N . ALA B 1 225 ? 0.89 -29.891 -25.672 1 95.5 225 ALA B N 1
ATOM 4567 C CA . ALA B 1 225 ? 0.286 -29.109 -26.75 1 95.5 225 ALA B CA 1
ATOM 4568 C C . ALA B 1 225 ? -1.234 -29.078 -26.609 1 95.5 225 ALA B C 1
ATOM 4570 O O . ALA B 1 225 ? -1.854 -30.078 -26.234 1 95.5 225 ALA B O 1
ATOM 4571 N N . ARG B 1 226 ? -1.809 -27.906 -27.031 1 91.81 226 ARG B N 1
ATOM 4572 C CA . ARG B 1 226 ? -3.234 -27.703 -26.797 1 91.81 226 ARG B CA 1
ATOM 4573 C C . ARG B 1 226 ? -4.059 -28.25 -27.953 1 91.81 226 ARG B C 1
ATOM 4575 O O . ARG B 1 226 ? -5.246 -28.547 -27.797 1 91.81 226 ARG B O 1
ATOM 4582 N N . THR B 1 227 ? -3.461 -28.438 -29.109 1 91.38 227 THR B N 1
ATOM 4583 C CA . THR B 1 227 ? -4.266 -28.703 -30.297 1 91.38 227 THR B CA 1
ATOM 4584 C C . THR B 1 227 ? -3.932 -30.062 -30.891 1 91.38 227 THR B C 1
ATOM 4586 O O . THR B 1 227 ? -4.59 -30.516 -31.828 1 91.38 227 THR B O 1
ATOM 4589 N N . GLU B 1 228 ? -2.922 -30.625 -30.391 1 93.44 228 GLU B N 1
ATOM 4590 C CA . GLU B 1 228 ? -2.496 -31.922 -30.922 1 93.44 228 GLU B CA 1
ATOM 4591 C C . GLU B 1 228 ? -1.834 -32.781 -29.844 1 93.44 228 GLU B C 1
ATOM 4593 O O . GLU B 1 228 ? -1.512 -32.25 -28.766 1 93.44 228 GLU B O 1
ATOM 4598 N N . THR B 1 229 ? -1.707 -34.094 -30.109 1 96.12 229 THR B N 1
ATOM 4599 C CA . THR B 1 229 ? -1.056 -34.969 -29.156 1 96.12 229 THR B CA 1
ATOM 4600 C C . THR B 1 229 ? 0.156 -35.656 -29.797 1 96.12 229 THR B C 1
ATOM 4602 O O . THR B 1 229 ? 0.821 -36.469 -29.156 1 96.12 229 THR B O 1
ATOM 4605 N N . ASP B 1 230 ? 0.481 -35.312 -31.062 1 96.75 230 ASP B N 1
ATOM 4606 C CA . ASP B 1 230 ? 1.605 -35.938 -31.766 1 96.75 230 ASP B CA 1
ATOM 4607 C C . ASP B 1 230 ? 2.93 -35.594 -31.078 1 96.75 230 ASP B C 1
ATOM 4609 O O . ASP B 1 230 ? 3.828 -36.438 -31 1 96.75 230 ASP B O 1
ATOM 4613 N N . SER B 1 231 ? 3.031 -34.375 -30.688 1 97.38 231 SER B N 1
ATOM 4614 C CA . SER B 1 231 ? 4.266 -33.969 -30.031 1 97.38 231 SER B CA 1
ATOM 4615 C C . SER B 1 231 ? 4.473 -34.719 -28.719 1 97.38 231 SER B C 1
ATOM 4617 O O . SER B 1 231 ? 5.609 -35 -28.344 1 97.38 231 SER B O 1
ATOM 4619 N N . SER B 1 232 ? 3.42 -35 -28 1 97.94 232 SER B N 1
ATOM 4620 C CA . SER B 1 232 ? 3.51 -35.781 -26.797 1 97.94 232 SER B CA 1
ATOM 4621 C C . SER B 1 232 ? 3.984 -37.219 -27.109 1 97.94 232 SER B C 1
ATOM 4623 O O . SER B 1 232 ? 4.832 -37.75 -26.406 1 97.94 232 SER B O 1
ATOM 4625 N N . HIS B 1 233 ? 3.434 -37.812 -28.156 1 98.38 233 HIS B N 1
ATOM 4626 C CA . HIS B 1 233 ? 3.844 -39.125 -28.562 1 98.38 233 HIS B CA 1
ATOM 4627 C C . HIS B 1 233 ? 5.32 -39.156 -28.953 1 98.38 233 HIS B C 1
ATOM 4629 O O . HIS B 1 233 ? 6.043 -40.094 -28.578 1 98.38 233 HIS B O 1
ATOM 4635 N N . GLN B 1 234 ? 5.691 -38.156 -29.688 1 98.25 234 GLN B N 1
ATOM 4636 C CA . GLN B 1 234 ? 7.09 -38.094 -30.094 1 98.25 234 GLN B CA 1
ATOM 4637 C C . GLN B 1 234 ? 8.008 -38 -28.891 1 98.25 234 GLN B C 1
ATOM 4639 O O . GLN B 1 234 ? 9.07 -38.625 -28.844 1 98.25 234 GLN B O 1
ATOM 4644 N N . ALA B 1 235 ? 7.59 -37.219 -27.953 1 98.38 235 ALA B N 1
ATOM 4645 C CA . ALA B 1 235 ? 8.391 -37.062 -26.734 1 98.38 235 ALA B CA 1
ATOM 4646 C C . ALA B 1 235 ? 8.531 -38.406 -26.016 1 98.38 235 ALA B C 1
ATOM 4648 O O . ALA B 1 235 ? 9.609 -38.75 -25.547 1 98.38 235 ALA B O 1
ATOM 4649 N N . VAL B 1 236 ? 7.465 -39.219 -25.953 1 98.62 236 VAL B N 1
ATOM 4650 C CA . VAL B 1 236 ? 7.48 -40.5 -25.312 1 98.62 236 VAL B CA 1
ATOM 4651 C C . VAL B 1 236 ? 8.406 -41.469 -26.078 1 98.62 236 VAL B C 1
ATOM 4653 O O . VAL B 1 236 ? 9.242 -42.125 -25.469 1 98.62 236 VAL B O 1
ATOM 4656 N N . GLN B 1 237 ? 8.281 -41.469 -27.359 1 98.44 237 GLN B N 1
ATOM 4657 C CA . GLN B 1 237 ? 9.094 -42.344 -28.172 1 98.44 237 GLN B CA 1
ATOM 4658 C C . GLN B 1 237 ? 10.578 -42 -28.062 1 98.44 237 GLN B C 1
ATOM 4660 O O . GLN B 1 237 ? 11.43 -42.906 -27.984 1 98.44 237 GLN B O 1
ATOM 4665 N N . GLN B 1 238 ? 10.828 -40.75 -28.047 1 97.94 238 GLN B N 1
ATOM 4666 C CA . GLN B 1 238 ? 12.211 -40.344 -27.875 1 97.94 238 GLN B CA 1
ATOM 4667 C C . GLN B 1 238 ? 12.742 -40.75 -26.5 1 97.94 238 GLN B C 1
ATOM 4669 O O . GLN B 1 238 ? 13.898 -41.156 -26.375 1 97.94 238 GLN B O 1
ATOM 4674 N N . ALA B 1 239 ? 11.945 -40.594 -25.516 1 98.12 239 ALA B N 1
ATOM 4675 C CA . ALA B 1 239 ? 12.328 -41 -24.156 1 98.12 239 ALA B CA 1
ATOM 4676 C C . ALA B 1 239 ? 12.633 -42.469 -24.094 1 98.12 239 ALA B C 1
ATOM 4678 O O . ALA B 1 239 ? 13.609 -42.906 -23.469 1 98.12 239 ALA B O 1
ATOM 4679 N N . LEU B 1 240 ? 11.836 -43.312 -24.719 1 98.06 240 LEU B N 1
ATOM 4680 C CA . LEU B 1 240 ? 12.023 -44.75 -24.75 1 98.06 240 LEU B CA 1
ATOM 4681 C C . LEU B 1 240 ? 13.32 -45.125 -25.469 1 98.06 240 LEU B C 1
ATOM 4683 O O . LEU B 1 240 ? 14.062 -46 -25.016 1 98.06 240 LEU B O 1
ATOM 4687 N N . ALA B 1 241 ? 13.531 -44.406 -26.547 1 97.81 241 ALA B N 1
ATOM 4688 C CA . ALA B 1 241 ? 14.773 -44.625 -27.281 1 97.81 241 ALA B CA 1
ATOM 4689 C C . ALA B 1 241 ? 15.992 -44.312 -26.422 1 97.81 241 ALA B C 1
ATOM 4691 O O . ALA B 1 241 ? 16.984 -45.031 -26.438 1 97.81 241 ALA B O 1
ATOM 4692 N N . LYS B 1 242 ? 15.875 -43.219 -25.75 1 97.19 242 LYS B N 1
ATOM 4693 C CA . LYS B 1 242 ? 16.953 -42.812 -24.859 1 97.19 242 LYS B CA 1
ATOM 4694 C C . LYS B 1 242 ? 17.156 -43.844 -23.75 1 97.19 242 LYS B C 1
ATOM 4696 O O . LYS B 1 242 ? 18.297 -44.188 -23.422 1 97.19 242 LYS B O 1
ATOM 4701 N N . ALA B 1 243 ? 16.094 -44.312 -23.188 1 97.12 243 ALA B N 1
ATOM 4702 C CA . ALA B 1 243 ? 16.172 -45.312 -22.141 1 97.12 243 ALA B CA 1
ATOM 4703 C C . ALA B 1 243 ? 16.828 -46.594 -22.656 1 97.12 243 ALA B C 1
ATOM 4705 O O . ALA B 1 243 ? 17.625 -47.219 -21.969 1 97.12 243 ALA B O 1
ATOM 4706 N N . ALA B 1 244 ? 16.547 -46.938 -23.859 1 96.06 244 ALA B N 1
ATOM 4707 C CA . ALA B 1 244 ? 17 -48.188 -24.453 1 96.06 244 ALA B CA 1
ATOM 4708 C C . ALA B 1 244 ? 18.5 -48.156 -24.719 1 96.06 244 ALA B C 1
ATOM 4710 O O . ALA B 1 244 ? 19.125 -49.188 -24.922 1 96.06 244 ALA B O 1
ATOM 4711 N N . LYS B 1 245 ? 19.031 -47.031 -24.797 1 94.88 245 LYS B N 1
ATOM 4712 C CA . LYS B 1 245 ? 20.469 -46.906 -25.031 1 94.88 245 LYS B CA 1
ATOM 4713 C C . LYS B 1 245 ? 21.266 -47.406 -23.828 1 94.88 245 LYS B C 1
ATOM 4715 O O . LYS B 1 245 ? 22.375 -47.906 -23.984 1 94.88 245 LYS B O 1
ATOM 4720 N N . ASN B 1 246 ? 20.719 -47.375 -22.672 1 91.38 246 ASN B N 1
ATOM 4721 C CA . ASN B 1 246 ? 21.5 -47.688 -21.484 1 91.38 246 ASN B CA 1
ATOM 4722 C C . ASN B 1 246 ? 20.984 -48.906 -20.766 1 91.38 246 ASN B C 1
ATOM 4724 O O . ASN B 1 246 ? 21.641 -49.469 -19.875 1 91.38 246 ASN B O 1
ATOM 4728 N N . SER B 1 247 ? 19.812 -49.312 -21.078 1 91.44 247 SER B N 1
ATOM 4729 C CA . SER B 1 247 ? 19.203 -50.469 -20.469 1 91.44 247 SER B CA 1
ATOM 4730 C C . SER B 1 247 ? 18.266 -51.188 -21.438 1 91.44 247 SER B C 1
ATOM 4732 O O . SER B 1 247 ? 17.609 -50.531 -22.266 1 91.44 247 SER B O 1
ATOM 4734 N N . PRO B 1 248 ? 18.25 -52.469 -21.344 1 94.31 248 PRO B N 1
ATOM 4735 C CA . PRO B 1 248 ? 17.266 -53.156 -22.188 1 94.31 248 PRO B CA 1
ATOM 4736 C C . PRO B 1 248 ? 15.828 -52.75 -21.828 1 94.31 248 PRO B C 1
ATOM 4738 O O . PRO B 1 248 ? 15.43 -52.844 -20.656 1 94.31 248 PRO B O 1
ATOM 4741 N N . VAL B 1 249 ? 15.148 -52.344 -22.781 1 96.38 249 VAL B N 1
ATOM 4742 C CA . VAL B 1 249 ? 13.758 -51.906 -22.609 1 96.38 249 VAL B CA 1
ATOM 4743 C C . VAL B 1 249 ? 12.828 -52.906 -23.297 1 96.38 249 VAL B C 1
ATOM 4745 O O . VAL B 1 249 ? 13.094 -53.344 -24.422 1 96.38 249 VAL B O 1
ATOM 4748 N N . ASN B 1 250 ? 11.844 -53.312 -22.594 1 96.44 250 ASN B N 1
ATOM 4749 C CA . ASN B 1 250 ? 10.789 -54.094 -23.219 1 96.44 250 ASN B CA 1
ATOM 4750 C C . ASN B 1 250 ? 9.758 -53.188 -23.906 1 96.44 250 ASN B C 1
ATOM 4752 O O . ASN B 1 250 ? 8.836 -52.688 -23.25 1 96.44 250 ASN B O 1
ATOM 4756 N N . LYS B 1 251 ? 9.844 -53.062 -25.156 1 93.94 251 LYS B N 1
ATOM 4757 C CA . LYS B 1 251 ? 9 -52.125 -25.922 1 93.94 251 LYS B CA 1
ATOM 4758 C C . LYS B 1 251 ? 7.559 -52.625 -25.969 1 93.94 251 LYS B C 1
ATOM 4760 O O . LYS B 1 251 ? 6.645 -51.875 -26.312 1 93.94 251 LYS B O 1
ATOM 4765 N N . GLN B 1 252 ? 7.402 -53.844 -25.672 1 94.5 252 GLN B N 1
ATOM 4766 C CA . GLN B 1 252 ? 6.066 -54.438 -25.688 1 94.5 252 GLN B CA 1
ATOM 4767 C C . GLN B 1 252 ? 5.375 -54.281 -24.344 1 94.5 252 GLN B C 1
ATOM 4769 O O . GLN B 1 252 ? 4.203 -54.656 -24.188 1 94.5 252 GLN B O 1
ATOM 4774 N N . LYS B 1 253 ? 6.051 -53.75 -23.406 1 96.56 253 LYS B N 1
ATOM 4775 C CA . LYS B 1 253 ? 5.484 -53.562 -22.062 1 96.56 253 LYS B CA 1
ATOM 4776 C C . LYS B 1 253 ? 5.691 -52.125 -21.594 1 96.56 253 LYS B C 1
ATOM 4778 O O . LYS B 1 253 ? 6.32 -51.875 -20.562 1 96.56 253 LYS B O 1
ATOM 4783 N N . VAL B 1 254 ? 5.152 -51.188 -22.312 1 98.38 254 VAL B N 1
ATOM 4784 C CA . VAL B 1 254 ? 5.184 -49.781 -21.984 1 98.38 254 VAL B CA 1
ATOM 4785 C C . VAL B 1 254 ? 3.783 -49.312 -21.594 1 98.38 254 VAL B C 1
ATOM 4787 O O . VAL B 1 254 ? 2.824 -49.5 -22.344 1 98.38 254 VAL B O 1
ATOM 4790 N N . ALA B 1 255 ? 3.637 -48.75 -20.406 1 98.62 255 ALA B N 1
ATOM 4791 C CA . ALA B 1 255 ? 2.373 -48.156 -19.969 1 98.62 255 ALA B CA 1
ATOM 4792 C C . ALA B 1 255 ? 2.523 -46.656 -19.719 1 98.62 255 ALA B C 1
ATOM 4794 O O . ALA B 1 255 ? 3.623 -46.188 -19.453 1 98.62 255 ALA B O 1
ATOM 4795 N N . LEU B 1 256 ? 1.374 -45.938 -19.875 1 98.75 256 LEU B N 1
ATOM 4796 C CA . LEU B 1 256 ? 1.333 -44.5 -19.641 1 98.75 256 LEU B CA 1
ATOM 4797 C C . LEU B 1 256 ? 0.641 -44.188 -18.312 1 98.75 256 LEU B C 1
ATOM 4799 O O . LEU B 1 256 ? -0.335 -44.844 -17.953 1 98.75 256 LEU B O 1
ATOM 4803 N N . MET B 1 257 ? 1.208 -43.25 -17.609 1 98.69 257 MET B N 1
ATOM 4804 C CA . MET B 1 257 ? 0.58 -42.656 -16.438 1 98.69 257 MET B CA 1
ATOM 4805 C C . MET B 1 257 ? 0.538 -41.125 -16.562 1 98.69 257 MET B C 1
ATOM 4807 O O . MET B 1 257 ? 1.533 -40.5 -16.922 1 98.69 257 MET B O 1
ATOM 4811 N N . GLY B 1 258 ? -0.597 -40.562 -16.297 1 98.56 258 GLY B N 1
ATOM 4812 C CA . GLY B 1 258 ? -0.688 -39.125 -16.406 1 98.56 258 GLY B CA 1
ATOM 4813 C C . GLY B 1 258 ? -1.657 -38.5 -15.422 1 98.56 258 GLY B C 1
ATOM 4814 O O . GLY B 1 258 ? -2.564 -39.188 -14.93 1 98.56 25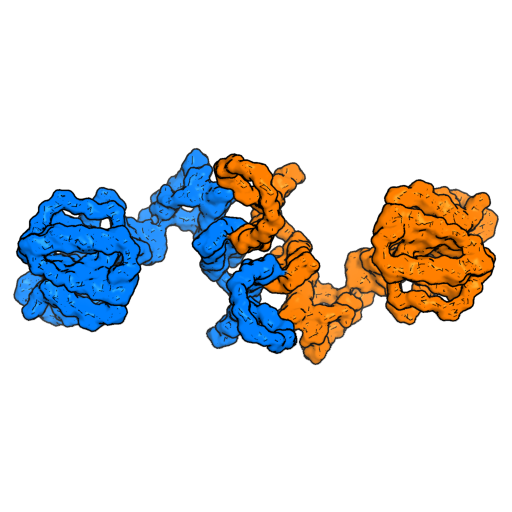8 GLY B O 1
ATOM 4815 N N . PHE B 1 259 ? -1.415 -37.312 -15.156 1 97.69 259 PHE B N 1
ATOM 4816 C CA . PHE B 1 259 ? -2.314 -36.531 -14.32 1 97.69 259 PHE B CA 1
ATOM 4817 C C . PHE B 1 259 ? -2.898 -35.375 -15.102 1 97.69 259 PHE B C 1
ATOM 4819 O O . PHE B 1 259 ? -2.166 -34.656 -15.773 1 97.69 259 PHE B O 1
ATOM 4826 N N . SER B 1 260 ? -4.223 -35.094 -14.891 1 97.56 260 SER B N 1
ATOM 4827 C CA . SER B 1 260 ? -4.898 -33.969 -15.484 1 97.56 260 SER B CA 1
ATOM 4828 C C . SER B 1 260 ? -4.637 -33.875 -16.984 1 97.56 260 SER B C 1
ATOM 4830 O O . SER B 1 260 ? -4.953 -34.812 -17.734 1 97.56 260 SER B O 1
ATOM 4832 N N . GLN B 1 261 ? -3.959 -32.906 -17.5 1 97.81 261 GLN B N 1
ATOM 4833 C CA . GLN B 1 261 ? -3.656 -32.812 -18.922 1 97.81 261 GLN B CA 1
ATOM 4834 C C . GLN B 1 261 ? -2.844 -34.031 -19.375 1 97.81 261 GLN B C 1
ATOM 4836 O O . GLN B 1 261 ? -3.037 -34.531 -20.484 1 97.81 261 GLN B O 1
ATOM 4841 N N . GLY B 1 262 ? -1.946 -34.469 -18.531 1 98.38 262 GLY B N 1
ATOM 4842 C CA . GLY B 1 262 ? -1.162 -35.656 -18.844 1 98.38 262 GLY B CA 1
ATOM 4843 C C . GLY B 1 262 ? -2.006 -36.906 -18.984 1 98.38 262 GLY B C 1
ATOM 4844 O O . GLY B 1 262 ? -1.72 -37.75 -19.828 1 98.38 262 GLY B O 1
ATOM 4845 N N . ALA B 1 263 ? -2.982 -37 -18.172 1 98.5 263 ALA B N 1
ATOM 4846 C CA . ALA B 1 263 ? -3.896 -38.156 -18.25 1 98.5 263 ALA B CA 1
ATOM 4847 C C . ALA B 1 263 ? -4.668 -38.125 -19.562 1 98.5 263 ALA B C 1
ATOM 4849 O O . ALA B 1 263 ? -4.832 -39.188 -20.203 1 98.5 263 ALA B O 1
ATOM 4850 N N . LEU B 1 264 ? -5.129 -37 -19.922 1 98.06 264 LEU B N 1
ATOM 4851 C CA . LEU B 1 264 ? -5.859 -36.875 -21.172 1 98.06 264 LEU B CA 1
ATOM 4852 C C . LEU B 1 264 ? -4.961 -37.219 -22.359 1 98.06 264 LEU B C 1
ATOM 4854 O O . LEU B 1 264 ? -5.383 -37.938 -23.281 1 98.06 264 LEU B O 1
ATOM 4858 N N . HIS B 1 265 ? -3.779 -36.75 -22.328 1 98.44 265 HIS B N 1
ATOM 4859 C CA . HIS B 1 265 ? -2.846 -37.094 -23.406 1 98.44 265 HIS B CA 1
ATOM 4860 C C . HIS B 1 265 ? -2.514 -38.562 -23.391 1 98.44 265 HIS B C 1
ATOM 4862 O O . HIS B 1 265 ? -2.379 -39.188 -24.453 1 98.44 265 HIS B O 1
ATOM 4868 N N . SER B 1 266 ? -2.344 -39.156 -22.266 1 98.62 266 SER B N 1
ATOM 4869 C CA . SER B 1 266 ? -2.125 -40.594 -22.156 1 98.62 266 SER B CA 1
ATOM 4870 C C . SER B 1 266 ? -3.264 -41.375 -22.812 1 98.62 266 SER B C 1
ATOM 4872 O O . SER B 1 266 ? -3.029 -42.344 -23.516 1 98.62 266 SER B O 1
ATOM 4874 N N . ALA B 1 267 ? -4.457 -40.906 -22.547 1 98.38 267 ALA B N 1
ATOM 4875 C CA . ALA B 1 267 ? -5.629 -41.531 -23.141 1 98.38 267 ALA B CA 1
ATOM 4876 C C . ALA B 1 267 ? -5.578 -41.438 -24.672 1 98.38 267 ALA B C 1
ATOM 4878 O O . ALA B 1 267 ? -5.805 -42.438 -25.359 1 98.38 267 ALA B O 1
ATOM 4879 N N . HIS B 1 268 ? -5.285 -40.312 -25.156 1 98.19 268 HIS B N 1
ATOM 4880 C CA . HIS B 1 268 ? -5.176 -40.125 -26.609 1 98.19 268 HIS B CA 1
ATOM 4881 C C . HIS B 1 268 ? -4.102 -41 -27.203 1 98.19 268 HIS B C 1
ATOM 4883 O O . HIS B 1 268 ? -4.312 -41.625 -28.25 1 98.19 268 HIS B O 1
ATOM 4889 N N . LEU B 1 269 ? -2.943 -41.062 -26.562 1 98.38 269 LEU B N 1
ATOM 4890 C CA . LEU B 1 269 ? -1.826 -41.844 -27.078 1 98.38 269 LEU B CA 1
ATOM 4891 C C . LEU B 1 269 ? -2.162 -43.312 -27.109 1 98.38 269 LEU B C 1
ATOM 4893 O O . LEU B 1 269 ? -1.857 -44 -28.078 1 98.38 269 LEU B O 1
ATOM 4897 N N . LEU B 1 270 ? -2.791 -43.781 -26.047 1 98.25 270 LEU B N 1
ATOM 4898 C CA . LEU B 1 270 ? -3.184 -45.188 -26 1 98.25 270 LEU B CA 1
ATOM 4899 C C . LEU B 1 270 ? -4.164 -45.531 -27.125 1 98.25 270 LEU B C 1
ATOM 4901 O O . LEU B 1 270 ? -4.055 -46.562 -27.75 1 98.25 270 LEU B O 1
ATOM 4905 N N . ALA B 1 271 ? -5.082 -44.656 -27.375 1 97.62 271 ALA B N 1
ATOM 4906 C CA . ALA B 1 271 ? -6.098 -44.875 -28.406 1 97.62 271 ALA B CA 1
ATOM 4907 C C . ALA B 1 271 ? -5.484 -44.781 -29.797 1 97.62 271 ALA B C 1
ATOM 4909 O O . ALA B 1 271 ? -5.777 -45.625 -30.656 1 97.62 271 ALA B O 1
ATOM 4910 N N . LYS B 1 272 ? -4.621 -43.844 -30.016 1 97.31 272 LYS B N 1
ATOM 4911 C CA . LYS B 1 272 ? -4.066 -43.562 -31.344 1 97.31 272 LYS B CA 1
ATOM 4912 C C . LYS B 1 272 ? -2.941 -44.562 -31.688 1 97.31 272 LYS B C 1
ATOM 4914 O O . LYS B 1 272 ? -2.697 -44.844 -32.844 1 97.31 272 LYS B O 1
ATOM 4919 N N . HIS B 1 273 ? -2.271 -45 -30.688 1 97.31 273 HIS B N 1
ATOM 4920 C CA . HIS B 1 273 ? -1.121 -45.875 -30.875 1 97.31 273 HIS B CA 1
ATOM 4921 C C . HIS B 1 273 ? -1.231 -47.125 -29.984 1 97.31 273 HIS B C 1
ATOM 4923 O O . HIS B 1 273 ? -0.337 -47.406 -29.188 1 97.31 273 HIS B O 1
ATOM 4929 N N . PRO B 1 274 ? -2.207 -47.938 -30.188 1 96.94 274 PRO B N 1
ATOM 4930 C CA . PRO B 1 274 ? -2.463 -49.062 -29.297 1 96.94 274 PRO B CA 1
ATOM 4931 C C . PRO B 1 274 ? -1.342 -50.094 -29.328 1 96.94 274 PRO B C 1
ATOM 4933 O O . PRO B 1 274 ? -1.157 -50.844 -28.359 1 96.94 274 PRO B O 1
ATOM 4936 N N . ASN B 1 275 ? -0.554 -50.094 -30.375 1 97.19 275 ASN B N 1
ATOM 4937 C CA . ASN B 1 275 ? 0.51 -51.094 -30.469 1 97.19 275 ASN B CA 1
ATOM 4938 C C . ASN B 1 275 ? 1.745 -50.656 -29.672 1 97.19 275 ASN B C 1
ATOM 4940 O O . ASN B 1 275 ? 2.627 -51.5 -29.406 1 97.19 275 ASN B O 1
ATOM 4944 N N . ASP B 1 276 ? 1.734 -49.438 -29.281 1 97.69 276 ASP B N 1
ATOM 4945 C CA . ASP B 1 276 ? 2.922 -48.906 -28.594 1 97.69 276 ASP B CA 1
ATOM 4946 C C . ASP B 1 276 ? 2.783 -49.031 -27.078 1 97.69 276 ASP B C 1
ATOM 4948 O O . ASP B 1 276 ? 3.773 -48.906 -26.359 1 97.69 276 ASP B O 1
ATOM 4952 N N . TYR B 1 277 ? 1.537 -49.219 -26.609 1 98.25 277 TYR B N 1
ATOM 4953 C CA . TYR B 1 277 ? 1.305 -49.156 -25.172 1 98.25 277 TYR B CA 1
ATOM 4954 C C . TYR B 1 277 ? 0.41 -50.312 -24.719 1 98.25 277 TYR B C 1
ATOM 4956 O O . TYR B 1 277 ? -0.546 -50.688 -25.406 1 98.25 277 TYR B O 1
ATOM 4964 N N . VAL B 1 278 ? 0.7 -50.844 -23.516 1 97.81 278 VAL B N 1
ATOM 4965 C CA . VAL B 1 278 ? -0.047 -52 -23.016 1 97.81 278 VAL B CA 1
ATOM 4966 C C . VAL B 1 278 ? -1.179 -51.531 -22.109 1 97.81 278 VAL B C 1
ATOM 4968 O O . VAL B 1 278 ? -2.107 -52.281 -21.828 1 97.81 278 VAL B O 1
ATOM 4971 N N . GLY B 1 279 ? -1.093 -50.312 -21.641 1 98 279 GLY B N 1
ATOM 4972 C CA . GLY B 1 279 ? -2.092 -49.812 -20.703 1 98 279 GLY B CA 1
ATOM 4973 C C . GLY B 1 279 ? -1.831 -48.375 -20.266 1 98 279 GLY B C 1
ATOM 4974 O O . GLY B 1 279 ? -0.917 -47.719 -20.781 1 98 279 GLY B O 1
ATOM 4975 N N . ALA B 1 280 ? -2.75 -47.906 -19.344 1 98.69 280 ALA B N 1
ATOM 4976 C CA . ALA B 1 280 ? -2.607 -46.531 -18.859 1 98.69 280 ALA B CA 1
ATOM 4977 C C . ALA B 1 280 ? -3.248 -46.375 -17.484 1 98.69 280 ALA B C 1
ATOM 4979 O O . ALA B 1 280 ? -4.258 -47 -17.188 1 98.69 280 ALA B O 1
ATOM 4980 N N . LEU B 1 281 ? -2.596 -45.625 -16.703 1 98.75 281 LEU B N 1
ATOM 4981 C CA . LEU B 1 281 ? -3.16 -45.094 -15.477 1 98.75 281 LEU B CA 1
ATOM 4982 C C . LEU B 1 281 ? -3.529 -43.625 -15.641 1 98.75 281 LEU B C 1
ATOM 4984 O O . LEU B 1 281 ? -2.65 -42.75 -15.703 1 98.75 281 LEU B O 1
ATOM 4988 N N . LEU B 1 282 ? -4.801 -43.344 -15.695 1 98.69 282 LEU B N 1
ATOM 4989 C CA . LEU B 1 282 ? -5.316 -42 -15.93 1 98.69 282 LEU B CA 1
ATOM 4990 C C . LEU B 1 282 ? -5.801 -41.375 -14.633 1 98.69 282 LEU B C 1
ATOM 4992 O O . LEU B 1 282 ? -6.832 -41.781 -14.086 1 98.69 282 LEU B O 1
ATOM 4996 N N . LEU B 1 283 ? -5.035 -40.375 -14.195 1 98.5 283 LEU B N 1
ATOM 4997 C CA . LEU B 1 283 ? -5.324 -39.75 -12.922 1 98.5 283 LEU B CA 1
ATOM 4998 C C . LEU B 1 283 ? -5.961 -38.375 -13.148 1 98.5 283 LEU B C 1
ATOM 5000 O O . LEU B 1 283 ? -5.305 -37.438 -13.648 1 98.5 283 LEU B O 1
ATOM 5004 N N . SER B 1 284 ? -7.242 -38.188 -12.766 1 97.88 284 SER B N 1
ATOM 5005 C CA . SER B 1 284 ? -7.953 -36.938 -12.828 1 97.88 284 SER B CA 1
ATOM 5006 C C . SER B 1 284 ? -7.766 -36.25 -14.18 1 97.88 284 SER B C 1
ATOM 5008 O O . SER B 1 284 ? -7.281 -35.125 -14.258 1 97.88 284 SER B O 1
ATOM 5010 N N . ALA B 1 285 ? -8.242 -36.906 -15.203 1 97.5 285 ALA B N 1
ATOM 5011 C CA . ALA B 1 285 ? -8.055 -36.406 -16.562 1 97.5 285 ALA B CA 1
ATOM 5012 C C . ALA B 1 285 ? -8.703 -35.031 -16.719 1 97.5 285 ALA B C 1
ATOM 5014 O O . ALA B 1 285 ? -9.773 -34.75 -16.172 1 97.5 285 ALA B O 1
ATOM 5015 N N . GLY B 1 286 ? -7.984 -34.188 -17.406 1 95.06 286 GLY B N 1
ATOM 5016 C CA . GLY B 1 286 ? -8.461 -32.844 -17.703 1 95.06 286 GLY B CA 1
ATOM 5017 C C . GLY B 1 286 ? -7.75 -32.188 -18.875 1 95.06 286 GLY B C 1
ATOM 5018 O O . GLY B 1 286 ? -6.656 -32.625 -19.25 1 95.06 286 GLY B O 1
ATOM 5019 N N . GLY B 1 287 ? -8.414 -31.203 -19.562 1 90.88 287 GLY B N 1
ATOM 5020 C CA . GLY B 1 287 ? -7.824 -30.484 -20.688 1 90.88 287 GLY B CA 1
ATOM 5021 C C . GLY B 1 287 ? -8.836 -30.109 -21.75 1 90.88 287 GLY B C 1
ATOM 5022 O O . GLY B 1 287 ? -10.039 -30.312 -21.562 1 90.88 287 GLY B O 1
ATOM 5023 N N . MET B 1 288 ? -8.297 -29.578 -22.828 1 87.19 288 MET B N 1
ATOM 5024 C CA . MET B 1 288 ? -9.18 -29.016 -23.844 1 87.19 288 MET B CA 1
ATOM 5025 C C . MET B 1 288 ? -9.484 -30.047 -24.938 1 87.19 288 MET B C 1
ATOM 5027 O O . MET B 1 288 ? -10.523 -29.984 -25.594 1 87.19 288 MET B O 1
ATOM 5031 N N . GLN B 1 289 ? -8.609 -30.953 -25.125 1 88.25 289 GLN B N 1
ATOM 5032 C CA . GLN B 1 289 ? -8.797 -31.953 -26.188 1 88.25 289 GLN B CA 1
ATOM 5033 C C . GLN B 1 289 ? -9.633 -33.125 -25.672 1 88.25 289 GLN B C 1
ATOM 5035 O O . GLN B 1 289 ? -9.164 -34.25 -25.656 1 88.25 289 GLN B O 1
ATOM 5040 N N . THR B 1 290 ? -10.906 -32.906 -25.516 1 86.94 290 THR B N 1
ATOM 5041 C CA . THR B 1 290 ? -11.727 -33.906 -24.797 1 86.94 290 THR B CA 1
ATOM 5042 C C . THR B 1 290 ? -12.273 -34.938 -25.766 1 86.94 290 THR B C 1
ATOM 5044 O O . THR B 1 290 ? -12.695 -36.031 -25.344 1 86.94 290 THR B O 1
ATOM 5047 N N . GLU B 1 291 ? -12.258 -34.688 -26.969 1 89.56 291 GLU B N 1
ATOM 5048 C CA . GLU B 1 291 ? -12.773 -35.656 -27.938 1 89.56 291 GLU B CA 1
ATOM 5049 C C . GLU B 1 291 ? -11.664 -36.562 -28.438 1 89.56 291 GLU B C 1
ATOM 5051 O O . GLU B 1 291 ? -10.625 -36.125 -28.922 1 89.56 291 GLU B O 1
ATOM 5056 N N . ILE B 1 292 ? -11.891 -37.875 -28.328 1 91.31 292 ILE B N 1
ATOM 5057 C CA . ILE B 1 292 ? -10.977 -38.844 -28.875 1 91.31 292 ILE B CA 1
ATOM 5058 C C . ILE B 1 292 ? -11.516 -39.375 -30.203 1 91.31 292 ILE B C 1
ATOM 5060 O O . ILE B 1 292 ? -12.578 -40 -30.25 1 91.31 292 ILE B O 1
ATOM 5064 N N . LYS B 1 293 ? -10.766 -39.125 -31.234 1 89.75 293 LYS B N 1
ATOM 5065 C CA . LYS B 1 293 ? -11.227 -39.438 -32.594 1 89.75 293 LYS B CA 1
ATOM 5066 C C . LYS B 1 293 ? -10.852 -40.875 -32.969 1 89.75 293 LYS B C 1
ATOM 5068 O O . LYS B 1 293 ? -11.508 -41.5 -33.812 1 89.75 293 LYS B O 1
ATOM 5073 N N . ALA B 1 294 ? -9.883 -41.406 -32.312 1 89 294 ALA B N 1
ATOM 5074 C CA . ALA B 1 294 ? -9.445 -42.781 -32.594 1 89 294 ALA B CA 1
ATOM 5075 C C . ALA B 1 294 ? -10.453 -43.812 -32.094 1 89 294 ALA B C 1
ATOM 5077 O O . ALA B 1 294 ? -11.297 -43.5 -31.234 1 89 294 ALA B O 1
ATOM 5078 N N . SER B 1 295 ? -10.32 -45 -32.625 1 89.06 295 SER B N 1
ATOM 5079 C CA . SER B 1 295 ? -11.133 -46.125 -32.125 1 89.06 295 SER B CA 1
ATOM 5080 C C . SER B 1 295 ? -10.57 -46.656 -30.797 1 89.06 295 SER B C 1
ATOM 5082 O O . SER B 1 295 ? -9.359 -46.625 -30.578 1 89.06 295 SER B O 1
ATOM 5084 N N . ALA B 1 296 ? -11.5 -47.156 -30.109 1 90.12 296 ALA B N 1
ATOM 5085 C CA . ALA B 1 296 ? -11.062 -47.75 -28.844 1 90.12 296 ALA B CA 1
ATOM 5086 C C . ALA B 1 296 ? -10.203 -49 -29.078 1 90.12 296 ALA B C 1
ATOM 5088 O O . ALA B 1 296 ? -10.57 -49.875 -29.875 1 90.12 296 ALA B O 1
ATOM 5089 N N . PRO B 1 297 ? -9.102 -48.969 -28.406 1 95.75 297 PRO B N 1
ATOM 5090 C CA . PRO B 1 297 ? -8.289 -50.188 -28.5 1 95.75 297 PRO B CA 1
ATOM 5091 C C . PRO B 1 297 ? -8.891 -51.344 -27.734 1 95.75 297 PRO B C 1
ATOM 5093 O O . PRO B 1 297 ? -9.906 -51.188 -27.047 1 95.75 297 PRO B O 1
ATOM 5096 N N . ALA B 1 298 ? -8.219 -52.5 -27.922 1 96.19 298 ALA B N 1
ATOM 5097 C CA . ALA B 1 298 ? -8.648 -53.688 -27.188 1 96.19 298 ALA B CA 1
ATOM 5098 C C . ALA B 1 298 ? -7.465 -54.406 -26.531 1 96.19 298 ALA B C 1
ATOM 5100 O O . ALA B 1 298 ? -6.32 -54.219 -26.953 1 96.19 298 ALA B O 1
ATOM 5101 N N . GLY B 1 299 ? -7.836 -55.062 -25.484 1 96.88 299 GLY B N 1
ATOM 5102 C CA . GLY B 1 299 ? -6.84 -55.906 -24.828 1 96.88 299 GLY B CA 1
ATOM 5103 C C . GLY B 1 299 ? -5.883 -55.094 -23.953 1 96.88 299 GLY B C 1
ATOM 5104 O O . GLY B 1 299 ? -4.766 -55.562 -23.688 1 96.88 299 GLY B O 1
ATOM 5105 N N . LYS B 1 300 ? -6.32 -53.938 -23.578 1 97.81 300 LYS B N 1
ATOM 5106 C CA . LYS B 1 300 ? -5.477 -53.094 -22.766 1 97.81 300 LYS B CA 1
ATOM 5107 C C . LYS B 1 300 ? -5.898 -53.125 -21.297 1 97.81 300 LYS B C 1
ATOM 5109 O O . LYS B 1 300 ? -6.992 -53.594 -20.969 1 97.81 300 LYS B O 1
ATOM 5114 N N . ARG B 1 301 ? -5 -52.781 -20.438 1 98.06 301 ARG B N 1
ATOM 5115 C CA . ARG B 1 301 ? -5.277 -52.625 -19 1 98.06 301 ARG B CA 1
ATOM 5116 C C . ARG B 1 301 ? -5.25 -51.156 -18.578 1 98.06 301 ARG B C 1
ATOM 5118 O O . ARG B 1 301 ? -4.246 -50.469 -18.781 1 98.06 301 ARG B O 1
ATOM 5125 N N . LEU B 1 302 ? -6.34 -50.719 -18.016 1 98.5 302 LEU B N 1
ATOM 5126 C CA . LEU B 1 302 ? -6.445 -49.312 -17.641 1 98.5 302 LEU B CA 1
ATOM 5127 C C . LEU B 1 302 ? -6.961 -49.156 -16.219 1 98.5 302 LEU B C 1
ATOM 5129 O O . LEU B 1 302 ? -7.773 -49.969 -15.75 1 98.5 302 LEU B O 1
ATOM 5133 N N . VAL B 1 303 ? -6.449 -48.188 -15.578 1 98.69 303 VAL B N 1
ATOM 5134 C CA . VAL B 1 303 ? -7.039 -47.688 -14.344 1 98.69 303 VAL B CA 1
ATOM 5135 C C . VAL B 1 303 ? -7.402 -46.219 -14.508 1 98.69 303 VAL B C 1
ATOM 5137 O O . VAL B 1 303 ? -6.586 -45.406 -14.984 1 98.69 303 VAL B O 1
ATOM 5140 N N . ILE B 1 304 ? -8.617 -45.844 -14.227 1 98.62 304 ILE B N 1
ATOM 5141 C CA . ILE B 1 304 ? -9.047 -44.469 -14.156 1 98.62 304 ILE B CA 1
ATOM 5142 C C . ILE B 1 304 ? -9.336 -44.094 -12.703 1 98.62 304 ILE B C 1
ATOM 5144 O O . ILE B 1 304 ? -10.164 -44.719 -12.039 1 98.62 304 ILE B O 1
ATOM 5148 N N . SER B 1 305 ? -8.562 -43.188 -12.219 1 98.5 305 SER B N 1
ATOM 5149 C CA . SER B 1 305 ? -8.742 -42.688 -10.852 1 98.5 305 SER B CA 1
ATOM 5150 C C . SER B 1 305 ? -8.984 -41.188 -10.82 1 98.5 305 SER B C 1
ATOM 5152 O O . SER B 1 305 ? -8.273 -40.438 -11.477 1 98.5 305 SER B O 1
ATOM 5154 N N . TYR B 1 306 ? -10.055 -40.688 -10.109 1 98 306 TYR B N 1
ATOM 5155 C CA . TYR B 1 306 ? -10.398 -39.281 -10.031 1 98 306 TYR B CA 1
ATOM 5156 C C . TYR B 1 306 ? -11.102 -38.969 -8.719 1 98 306 TYR B C 1
ATOM 5158 O O . TYR B 1 306 ? -11.617 -39.844 -8.047 1 98 306 TYR B O 1
ATOM 5166 N N . GLY B 1 307 ? -11.031 -37.719 -8.328 1 97.44 307 GLY B N 1
ATOM 5167 C CA . GLY B 1 307 ? -11.773 -37.312 -7.156 1 97.44 307 GLY B CA 1
ATOM 5168 C C . GLY B 1 307 ? -13.258 -37.125 -7.422 1 97.44 307 GLY B C 1
ATOM 5169 O O . GLY B 1 307 ? -13.641 -36.469 -8.406 1 97.44 307 GLY B O 1
ATOM 5170 N N . GLU B 1 308 ? -13.992 -37.531 -6.539 1 96.5 308 GLU B N 1
ATOM 5171 C CA . GLU B 1 308 ? -15.438 -37.5 -6.703 1 96.5 308 GLU B CA 1
ATOM 5172 C C . GLU B 1 308 ? -15.969 -36.094 -6.574 1 96.5 308 GLU B C 1
ATOM 5174 O O . GLU B 1 308 ? -17.094 -35.781 -6.98 1 96.5 308 GLU B O 1
ATOM 5179 N N . GLN B 1 309 ? -15.18 -35.219 -6.031 1 96.56 309 GLN B N 1
ATOM 5180 C CA . GLN B 1 309 ? -15.602 -33.844 -5.816 1 96.56 309 GLN B CA 1
ATOM 5181 C C . GLN B 1 309 ? -14.992 -32.906 -6.855 1 96.56 309 GLN B C 1
ATOM 5183 O O . GLN B 1 309 ? -14.922 -31.688 -6.648 1 96.56 309 GLN B O 1
ATOM 5188 N N . GLU B 1 310 ? -14.5 -33.406 -7.902 1 95.94 310 GLU B N 1
ATOM 5189 C CA . GLU B 1 310 ? -13.977 -32.594 -8.977 1 95.94 310 GLU B CA 1
ATOM 5190 C C . GLU B 1 310 ? -15.086 -31.812 -9.672 1 95.94 310 GLU B C 1
ATOM 5192 O O . GLU B 1 310 ? -16.266 -32.094 -9.477 1 95.94 310 GLU B O 1
ATOM 5197 N N . HIS B 1 311 ? -14.688 -30.797 -10.375 1 93.56 311 HIS B N 1
ATOM 5198 C CA . HIS B 1 311 ? -15.648 -30.031 -11.18 1 93.56 311 HIS B CA 1
ATOM 5199 C C . HIS B 1 311 ? -16.422 -30.953 -12.117 1 93.56 311 HIS B C 1
ATOM 5201 O O . HIS B 1 311 ? -15.891 -31.953 -12.594 1 93.56 311 HIS B O 1
ATOM 5207 N N . SER B 1 312 ? -17.578 -30.578 -12.438 1 94.06 312 SER B N 1
ATOM 5208 C CA . SER B 1 312 ? -18.469 -31.391 -13.25 1 94.06 312 SER B CA 1
ATOM 5209 C C . SER B 1 312 ? -17.859 -31.703 -14.609 1 94.06 312 SER B C 1
ATOM 5211 O O . SER B 1 312 ? -18.062 -32.781 -15.164 1 94.06 312 SER B O 1
ATOM 5213 N N . SER B 1 313 ? -17.125 -30.734 -15.148 1 93.5 313 SER B N 1
ATOM 5214 C CA . SER B 1 313 ? -16.516 -30.938 -16.469 1 93.5 313 SER B CA 1
ATOM 5215 C C . SER B 1 313 ? -15.469 -32.062 -16.422 1 93.5 313 SER B C 1
ATOM 5217 O O . SER B 1 313 ? -15.359 -32.844 -17.359 1 93.5 313 SER B O 1
ATOM 5219 N N . ASN B 1 314 ? -14.727 -32.094 -15.375 1 95.06 314 ASN B N 1
ATOM 5220 C CA . ASN B 1 314 ? -13.742 -33.156 -15.211 1 95.06 314 ASN B CA 1
ATOM 5221 C C . ASN B 1 314 ? -14.398 -34.5 -14.992 1 95.06 314 ASN B C 1
ATOM 5223 O O . ASN B 1 314 ? -13.961 -35.5 -15.547 1 95.06 314 ASN B O 1
ATOM 5227 N N . LEU B 1 315 ? -15.414 -34.531 -14.227 1 95.62 315 LEU B N 1
ATOM 5228 C CA . LEU B 1 315 ? -16.141 -35.75 -13.977 1 95.62 315 LEU B CA 1
ATOM 5229 C C . LEU B 1 315 ? -16.75 -36.312 -15.266 1 95.62 315 LEU B C 1
ATOM 5231 O O . LEU B 1 315 ? -16.766 -37.5 -15.5 1 95.62 315 LEU B O 1
ATOM 5235 N N . ALA B 1 316 ? -17.281 -35.406 -16.031 1 96.12 316 ALA B N 1
ATOM 5236 C CA . ALA B 1 316 ? -17.844 -35.812 -17.312 1 96.12 316 ALA B CA 1
ATOM 5237 C C . ALA B 1 316 ? -16.781 -36.438 -18.203 1 96.12 316 ALA B C 1
ATOM 5239 O O . ALA B 1 316 ? -17.047 -37.406 -18.922 1 96.12 316 ALA B O 1
ATOM 5240 N N . LEU B 1 317 ? -15.633 -35.844 -18.188 1 96.62 317 LEU B N 1
ATOM 5241 C CA . LEU B 1 317 ? -14.539 -36.375 -18.984 1 96.62 317 LEU B CA 1
ATOM 5242 C C . LEU B 1 317 ? -14.125 -37.781 -18.516 1 96.62 317 LEU B C 1
ATOM 5244 O O . LEU B 1 317 ? -13.898 -38.656 -19.312 1 96.62 317 LEU B O 1
ATOM 5248 N N . ASP B 1 318 ? -13.992 -38 -17.234 1 96.06 318 ASP B N 1
ATOM 5249 C CA . ASP B 1 318 ? -13.648 -39.312 -16.688 1 96.06 318 ASP B CA 1
ATOM 5250 C C . ASP B 1 318 ? -14.688 -40.344 -17.109 1 96.06 318 ASP B C 1
ATOM 5252 O O . ASP B 1 318 ? -14.328 -41.469 -17.453 1 96.06 318 ASP B O 1
ATOM 5256 N N . LYS B 1 319 ? -15.891 -39.969 -17.016 1 96.06 319 LYS B N 1
ATOM 5257 C CA . LYS B 1 319 ? -16.953 -40.875 -17.422 1 96.06 319 LYS B CA 1
ATOM 5258 C C . LYS B 1 319 ? -16.875 -41.219 -18.906 1 96.06 319 LYS B C 1
ATOM 5260 O O . LYS B 1 319 ? -17.094 -42.344 -19.312 1 96.06 319 LYS B O 1
ATOM 5265 N N . GLN B 1 320 ? -16.625 -40.219 -19.641 1 97.25 320 GLN B N 1
ATOM 5266 C CA . GLN B 1 320 ? -16.453 -40.438 -21.078 1 97.25 320 GLN B CA 1
ATOM 5267 C C . GLN B 1 320 ? -15.305 -41.406 -21.359 1 97.25 320 GLN B C 1
ATOM 5269 O O . GLN B 1 320 ? -15.438 -42.281 -22.219 1 97.25 320 GLN B O 1
ATOM 5274 N N . LEU B 1 321 ? -14.227 -41.25 -20.719 1 97.69 321 LEU B N 1
ATOM 5275 C CA . LEU B 1 321 ? -13.07 -42.125 -20.906 1 97.69 321 LEU B CA 1
ATOM 5276 C C . LEU B 1 321 ? -13.391 -43.531 -20.469 1 97.69 321 LEU B C 1
ATOM 5278 O O . LEU B 1 321 ? -12.977 -44.5 -21.125 1 97.69 321 LEU B O 1
ATOM 5282 N N . GLU B 1 322 ? -14.086 -43.656 -19.391 1 97.38 322 GLU B N 1
ATOM 5283 C CA . GLU B 1 322 ? -14.539 -44.969 -18.938 1 97.38 322 GLU B CA 1
ATOM 5284 C C . GLU B 1 322 ? -15.367 -45.656 -20.016 1 97.38 322 GLU B C 1
ATOM 5286 O O . GLU B 1 322 ? -15.125 -46.812 -20.344 1 97.38 322 GLU B O 1
ATOM 5291 N N . GLN B 1 323 ? -16.328 -44.969 -20.516 1 96.88 323 GLN B N 1
ATOM 5292 C CA . GLN B 1 323 ? -17.203 -45.531 -21.531 1 96.88 323 GLN B CA 1
ATOM 5293 C C . GLN B 1 323 ? -16.438 -45.906 -22.797 1 96.88 323 GLN B C 1
ATOM 5295 O O . GLN B 1 323 ? -16.734 -46.906 -23.453 1 96.88 323 GLN B O 1
ATOM 5300 N N . PHE B 1 324 ? -15.523 -45.062 -23.109 1 97.56 324 PHE B N 1
ATOM 5301 C CA . PHE B 1 324 ? -14.734 -45.25 -24.328 1 97.56 324 PHE B CA 1
ATOM 5302 C C . PHE B 1 324 ? -13.859 -46.5 -24.219 1 97.56 324 PHE B C 1
ATOM 5304 O O . PHE B 1 324 ? -13.75 -47.281 -25.172 1 97.56 324 PHE B O 1
ATOM 5311 N N . PHE B 1 325 ? -13.242 -46.719 -23.062 1 97.56 325 PHE B N 1
ATOM 5312 C CA . PHE B 1 325 ? -12.211 -47.75 -22.953 1 97.56 325 PHE B CA 1
ATOM 5313 C C . PHE B 1 325 ? -12.797 -49.062 -22.391 1 97.56 325 PHE B C 1
ATOM 5315 O O . PHE B 1 325 ? -12.18 -50.125 -22.5 1 97.56 325 PHE B O 1
ATOM 5322 N N . SER B 1 326 ? -13.922 -49 -21.781 1 96 326 SER B N 1
ATOM 5323 C CA . SER B 1 326 ? -14.492 -50.156 -21.094 1 96 326 SER B CA 1
ATOM 5324 C C . SER B 1 326 ? -14.688 -51.312 -22.062 1 96 326 SER B C 1
ATOM 5326 O O . SER B 1 326 ? -14.344 -52.469 -21.734 1 96 326 SER B O 1
ATOM 5328 N N . PRO B 1 327 ? -15.164 -51.031 -23.234 1 95 327 PRO B N 1
ATOM 5329 C CA . PRO B 1 327 ? -15.352 -52.156 -24.141 1 95 327 PRO B CA 1
ATOM 5330 C C . PRO B 1 327 ? -14.031 -52.781 -24.609 1 95 327 PRO B C 1
ATOM 5332 O O . PRO B 1 327 ? -13.18 -52.062 -25.141 1 95 327 PRO B O 1
ATOM 5335 N N . GLY B 1 328 ? -13.836 -53.938 -24.359 1 95.56 328 GLY B N 1
ATOM 5336 C CA . GLY B 1 328 ? -12.719 -54.656 -24.938 1 95.56 328 GLY B CA 1
ATOM 5337 C C . GLY B 1 328 ? -11.453 -54.562 -24.125 1 95.56 328 GLY B C 1
ATOM 5338 O O . GLY B 1 328 ? -10.422 -55.125 -24.484 1 95.56 328 GLY B O 1
ATOM 5339 N N . ASN B 1 329 ? -11.516 -53.812 -23.047 1 97.75 329 ASN B N 1
ATOM 5340 C CA . ASN B 1 329 ? -10.328 -53.625 -22.203 1 97.75 329 ASN B CA 1
ATOM 5341 C C . ASN B 1 329 ? -10.609 -54.031 -20.75 1 97.75 329 ASN B C 1
ATOM 5343 O O . ASN B 1 329 ? -11.766 -54.188 -20.359 1 97.75 329 ASN B O 1
ATOM 5347 N N . GLN B 1 330 ? -9.562 -54.406 -20 1 97.69 330 GLN B N 1
ATOM 5348 C CA . GLN B 1 330 ? -9.664 -54.531 -18.547 1 97.69 330 GLN B CA 1
ATOM 5349 C C . GLN B 1 330 ? -9.516 -53.188 -17.859 1 97.69 330 GLN B C 1
ATOM 5351 O O . GLN B 1 330 ? -8.406 -52.656 -17.734 1 97.69 330 GLN B O 1
ATOM 5356 N N . LEU B 1 331 ? -10.68 -52.656 -17.453 1 98.25 331 LEU B N 1
ATOM 5357 C CA . LEU B 1 331 ? -10.695 -51.312 -16.906 1 98.25 331 LEU B CA 1
ATOM 5358 C C . LEU B 1 331 ? -11.109 -51.344 -15.438 1 98.25 331 LEU B C 1
ATOM 5360 O O . LEU B 1 331 ? -12.109 -51.969 -15.078 1 98.25 331 LEU B O 1
ATOM 5364 N N . GLN B 1 332 ? -10.281 -50.75 -14.609 1 98.25 332 GLN B N 1
ATOM 5365 C CA . GLN B 1 332 ? -10.625 -50.531 -13.211 1 98.25 332 GLN B CA 1
ATOM 5366 C C . GLN B 1 332 ? -10.93 -49.062 -12.945 1 98.25 332 GLN B C 1
ATOM 5368 O O . GLN B 1 332 ? -10.148 -48.188 -13.32 1 98.25 332 GLN B O 1
ATOM 5373 N N . LEU B 1 333 ? -12.102 -48.875 -12.398 1 98 333 LEU B N 1
ATOM 5374 C CA . LEU B 1 333 ? -12.469 -47.531 -11.953 1 98 333 LEU B CA 1
ATOM 5375 C C . LEU B 1 333 ? -12.188 -47.344 -10.469 1 98 333 LEU B C 1
ATOM 5377 O O . LEU B 1 333 ? -12.695 -48.094 -9.641 1 98 333 LEU B O 1
ATOM 5381 N N . LYS B 1 334 ? -11.32 -46.344 -10.164 1 97.94 334 LYS B N 1
ATOM 5382 C CA . LYS B 1 334 ? -10.875 -46.156 -8.789 1 97.94 334 LYS B CA 1
ATOM 5383 C C . LYS B 1 334 ? -11.078 -44.719 -8.336 1 97.94 334 LYS B C 1
ATOM 5385 O O . LYS B 1 334 ? -10.102 -44 -8.078 1 97.94 334 LYS B O 1
ATOM 5390 N N . PRO B 1 335 ? -12.359 -44.281 -8.141 1 97.38 335 PRO B N 1
ATOM 5391 C CA . PRO B 1 335 ? -12.578 -42.938 -7.621 1 97.38 335 PRO B CA 1
ATOM 5392 C C . PRO B 1 335 ? -12.125 -42.781 -6.168 1 97.38 335 PRO B C 1
ATOM 5394 O O . PRO B 1 335 ? -11.938 -43.781 -5.469 1 97.38 335 PRO B O 1
ATOM 5397 N N . HIS B 1 336 ? -11.773 -41.656 -5.742 1 96.94 336 HIS B N 1
ATOM 5398 C CA . HIS B 1 336 ? -11.438 -41.375 -4.352 1 96.94 336 HIS B CA 1
ATOM 5399 C C . HIS B 1 336 ? -12.211 -40.156 -3.832 1 96.94 336 HIS B C 1
ATOM 5401 O O . HIS B 1 336 ? -12.789 -39.406 -4.613 1 96.94 336 HIS B O 1
ATOM 5407 N N . GLN B 1 337 ? -12.102 -40.062 -2.434 1 94.69 337 GLN B N 1
ATOM 5408 C CA . GLN B 1 337 ? -12.797 -38.938 -1.796 1 94.69 337 GLN B CA 1
ATOM 5409 C C . GLN B 1 337 ? -11.961 -37.656 -1.861 1 94.69 337 GLN B C 1
ATOM 5411 O O . GLN B 1 337 ? -10.922 -37.562 -1.207 1 94.69 337 GLN B O 1
ATOM 5416 N N . GLY B 1 338 ? -12.203 -36.875 -2.861 1 95.88 338 GLY B N 1
ATOM 5417 C CA . GLY B 1 338 ? -11.469 -35.625 -2.994 1 95.88 338 GLY B CA 1
ATOM 5418 C C . GLY B 1 338 ? -11.766 -34.906 -4.293 1 95.88 338 GLY B C 1
ATOM 5419 O O . GLY B 1 338 ? -12.75 -35.188 -4.969 1 95.88 338 GLY B O 1
ATOM 5420 N N . GLY B 1 339 ? -10.922 -33.844 -4.512 1 95.56 339 GLY B N 1
ATOM 5421 C CA . GLY B 1 339 ? -11.07 -33.031 -5.711 1 95.56 339 GLY B CA 1
ATOM 5422 C C . GLY B 1 339 ? -10.047 -33.375 -6.785 1 95.56 339 GLY B C 1
ATOM 5423 O O . GLY B 1 339 ? -9.758 -34.562 -7.027 1 95.56 339 GLY B O 1
ATOM 5424 N N . HIS B 1 340 ? -9.602 -32.344 -7.492 1 95.31 340 HIS B N 1
ATOM 5425 C CA . HIS B 1 340 ? -8.695 -32.5 -8.625 1 95.31 340 HIS B CA 1
ATOM 5426 C C . HIS B 1 340 ? -7.25 -32.656 -8.148 1 95.31 340 HIS B C 1
ATOM 5428 O O . HIS B 1 340 ? -6.398 -31.812 -8.453 1 95.31 340 HIS B O 1
ATOM 5434 N N . PHE B 1 341 ? -7.035 -33.656 -7.363 1 94.12 341 PHE B N 1
ATOM 5435 C CA . PHE B 1 341 ? -5.719 -33.969 -6.832 1 94.12 341 PHE B CA 1
ATOM 5436 C C . PHE B 1 341 ? -5.582 -35.469 -6.617 1 94.12 341 PHE B C 1
ATOM 5438 O O . PHE B 1 341 ? -6.535 -36.219 -6.828 1 94.12 341 PHE B O 1
ATOM 5445 N N . PHE B 1 342 ? -4.359 -35.969 -6.27 1 93.81 342 PHE B N 1
ATOM 5446 C CA . PHE B 1 342 ? -4.082 -37.375 -5.98 1 93.81 342 PHE B CA 1
ATOM 5447 C C . PHE B 1 342 ? -4.902 -37.844 -4.789 1 93.81 342 PHE B C 1
ATOM 5449 O O . PHE B 1 342 ? -5.176 -37.094 -3.867 1 93.81 342 PHE B O 1
ATOM 5456 N N . ASP B 1 343 ? -5.188 -39.156 -4.879 1 93.94 343 ASP B N 1
ATOM 5457 C CA . ASP B 1 343 ? -5.754 -39.781 -3.699 1 93.94 343 ASP B CA 1
ATOM 5458 C C . ASP B 1 343 ? -4.859 -39.594 -2.479 1 93.94 343 ASP B C 1
ATOM 5460 O O . ASP B 1 343 ? -3.633 -39.688 -2.578 1 93.94 343 ASP B O 1
ATOM 5464 N N . ASP B 1 344 ? -5.527 -39.312 -1.318 1 93.94 344 ASP B N 1
ATOM 5465 C CA . ASP B 1 344 ? -4.758 -39.156 -0.088 1 93.94 344 ASP B CA 1
ATOM 5466 C C . ASP B 1 344 ? -3.916 -40.375 0.197 1 93.94 344 ASP B C 1
ATOM 5468 O O . ASP B 1 344 ? -2.836 -40.281 0.785 1 93.94 344 ASP B O 1
ATOM 5472 N N . ALA B 1 345 ? -4.406 -41.5 -0.23 1 95.5 345 ALA B N 1
ATOM 5473 C CA . ALA B 1 345 ? -3.717 -42.781 -0.002 1 95.5 345 ALA B CA 1
ATOM 5474 C C . ALA B 1 345 ? -2.979 -43.219 -1.257 1 95.5 345 ALA B C 1
ATOM 5476 O O . ALA B 1 345 ? -2.812 -44.438 -1.485 1 95.5 345 ALA B O 1
ATOM 5477 N N . TRP B 1 346 ? -2.547 -42.312 -2.053 1 96.12 346 TRP B N 1
ATOM 5478 C CA . TRP B 1 346 ? -1.995 -42.656 -3.355 1 96.12 346 TRP B CA 1
ATOM 5479 C C . TRP B 1 346 ? -0.727 -43.5 -3.199 1 96.12 346 TRP B C 1
ATOM 5481 O O . TRP B 1 346 ? -0.466 -44.406 -3.998 1 96.12 346 TRP B O 1
ATOM 5491 N N . GLN B 1 347 ? 0.097 -43.25 -2.166 1 95.56 347 GLN B N 1
ATOM 5492 C CA . GLN B 1 347 ? 1.351 -43.969 -1.963 1 95.56 347 GLN B CA 1
ATOM 5493 C C . GLN B 1 347 ? 1.101 -45.438 -1.733 1 95.56 347 GLN B C 1
ATOM 5495 O O . GLN B 1 347 ? 1.929 -46.281 -2.098 1 95.56 347 GLN B O 1
ATOM 5500 N N . GLN B 1 348 ? -0.011 -45.75 -1.211 1 95.31 348 GLN B N 1
ATOM 5501 C CA . GLN B 1 348 ? -0.37 -47.125 -0.941 1 95.31 348 GLN B CA 1
ATOM 5502 C C . GLN B 1 348 ? -1.11 -47.75 -2.125 1 95.31 348 GLN B C 1
ATOM 5504 O O . GLN B 1 348 ? -0.929 -48.906 -2.43 1 95.31 348 GLN B O 1
ATOM 5509 N N . LYS B 1 349 ? -1.863 -47 -2.816 1 97 349 LYS B N 1
ATOM 5510 C CA . LYS B 1 349 ? -2.793 -47.531 -3.805 1 97 349 LYS B CA 1
ATOM 5511 C C . LYS B 1 349 ? -2.162 -47.562 -5.195 1 97 349 LYS B C 1
ATOM 5513 O O . LYS B 1 349 ? -2.361 -48.5 -5.949 1 97 349 LYS B O 1
ATOM 5518 N N . TYR B 1 350 ? -1.419 -46.562 -5.539 1 97.12 350 TYR B N 1
ATOM 5519 C CA . TYR B 1 350 ? -1.001 -46.375 -6.926 1 97.12 350 TYR B CA 1
ATOM 5520 C C . TYR B 1 350 ? 0.018 -47.438 -7.336 1 97.12 350 TYR B C 1
ATOM 5522 O O . TYR B 1 350 ? 0.085 -47.812 -8.5 1 97.12 350 TYR B O 1
ATOM 5530 N N . PRO B 1 351 ? 0.857 -47.969 -6.398 1 96.31 351 PRO B N 1
ATOM 5531 C CA . PRO B 1 351 ? 1.722 -49.062 -6.789 1 96.31 351 PRO B CA 1
ATOM 5532 C C . PRO B 1 351 ? 0.938 -50.25 -7.336 1 96.31 351 PRO B C 1
ATOM 5534 O O . PRO B 1 351 ? 1.357 -50.875 -8.32 1 96.31 351 PRO B O 1
ATOM 5537 N N . ASP B 1 352 ? -0.177 -50.5 -6.766 1 96.06 352 ASP B N 1
ATOM 5538 C CA . ASP B 1 352 ? -1.015 -51.594 -7.242 1 96.06 352 ASP B CA 1
ATOM 5539 C C . ASP B 1 352 ? -1.599 -51.281 -8.617 1 96.06 352 ASP B C 1
ATOM 5541 O O . ASP B 1 352 ? -1.745 -52.188 -9.453 1 96.06 352 ASP B O 1
ATOM 5545 N N . TYR B 1 353 ? -1.992 -50.062 -8.789 1 97.62 353 TYR B N 1
ATOM 5546 C CA . TYR B 1 353 ? -2.508 -49.656 -10.094 1 97.62 353 TYR B CA 1
ATOM 5547 C C . TYR B 1 353 ? -1.453 -49.844 -11.18 1 97.62 353 TYR B C 1
ATOM 5549 O O . TYR B 1 353 ? -1.757 -50.344 -12.273 1 97.62 353 TYR B O 1
ATOM 5557 N N . VAL B 1 354 ? -0.235 -49.469 -10.82 1 97.5 354 VAL B N 1
ATOM 5558 C CA . VAL B 1 354 ? 0.874 -49.562 -11.758 1 97.5 354 VAL B CA 1
ATOM 5559 C C . VAL B 1 354 ? 1.161 -51.031 -12.055 1 97.5 354 VAL B C 1
ATOM 5561 O O . VAL B 1 354 ? 1.388 -51.406 -13.211 1 97.5 354 VAL B O 1
ATOM 5564 N N . ASN B 1 355 ? 1.116 -51.875 -11.07 1 95.69 355 ASN B N 1
ATOM 5565 C CA . ASN B 1 355 ? 1.291 -53.312 -11.273 1 95.69 355 ASN B CA 1
ATOM 5566 C C . ASN B 1 355 ? 0.249 -53.875 -12.234 1 95.69 355 ASN B C 1
ATOM 5568 O O . ASN B 1 355 ? 0.569 -54.688 -13.094 1 95.69 355 ASN B O 1
ATOM 5572 N N . PHE B 1 356 ? -0.867 -53.438 -12.07 1 96.94 356 PHE B N 1
ATOM 5573 C CA . PHE B 1 356 ? -1.964 -53.906 -12.914 1 96.94 356 PHE B CA 1
ATOM 5574 C C . PHE B 1 356 ? -1.757 -53.5 -14.359 1 96.94 356 PHE B C 1
ATOM 5576 O O . PHE B 1 356 ? -1.82 -54.312 -15.266 1 96.94 356 PHE B O 1
ATOM 5583 N N . VAL B 1 357 ? -1.427 -52.188 -14.562 1 97.5 357 VAL B N 1
ATOM 5584 C CA . VAL B 1 357 ? -1.413 -51.688 -15.93 1 97.5 357 VAL B CA 1
ATOM 5585 C C . VAL B 1 357 ? -0.174 -52.188 -16.656 1 97.5 357 VAL B C 1
ATOM 5587 O O . VAL B 1 357 ? -0.186 -52.344 -17.875 1 97.5 357 VAL B O 1
ATOM 5590 N N . LEU B 1 358 ? 0.856 -52.531 -15.898 1 95.69 358 LEU B N 1
ATOM 5591 C CA . LEU B 1 358 ? 2.088 -53.031 -16.5 1 95.69 358 LEU B CA 1
ATOM 5592 C C . LEU B 1 358 ? 2.156 -54.531 -16.422 1 95.69 358 LEU B C 1
ATOM 5594 O O . LEU B 1 358 ? 3.066 -55.156 -16.984 1 95.69 358 LEU B O 1
ATOM 5598 N N . GLU B 1 359 ? 1.268 -55.125 -15.781 1 89.94 359 GLU B N 1
ATOM 5599 C CA . GLU B 1 359 ? 1.286 -56.562 -15.539 1 89.94 359 GLU B CA 1
ATOM 5600 C C . GLU B 1 359 ? 2.617 -57 -14.945 1 89.94 359 GLU B C 1
ATOM 5602 O O . GLU B 1 359 ? 3.256 -57.938 -15.453 1 89.94 359 GLU B O 1
ATOM 5607 N N . LEU B 1 360 ? 3.062 -56.406 -13.914 1 85.12 360 LEU B N 1
ATOM 5608 C CA . LEU B 1 360 ? 4.328 -56.719 -13.266 1 85.12 360 LEU B CA 1
ATOM 5609 C C . LEU B 1 360 ? 4.188 -57.938 -12.352 1 85.12 360 LEU B C 1
ATOM 5611 O O . LEU B 1 360 ? 5.184 -58.469 -11.852 1 85.12 360 LEU B O 1
ATOM 5615 N N . ASN B 1 361 ? 3.09 -58.875 -12.383 1 64 361 ASN B N 1
ATOM 5616 C CA . ASN B 1 361 ? 2.992 -60.062 -11.531 1 64 361 ASN B CA 1
ATOM 5617 C C . ASN B 1 361 ? 4.043 -61.125 -11.906 1 64 361 ASN B C 1
ATOM 5619 O O . ASN B 1 361 ? 4.426 -61.219 -13.07 1 64 361 ASN B O 1
#

Solvent-accessible surface area (backbone atoms only — not comparable to full-atom values): 37190 Å² total; per-residue (Å²): 128,71,71,76,59,65,68,53,64,61,60,81,53,82,78,74,60,87,70,78,85,77,79,84,86,70,87,73,67,90,72,73,78,50,69,50,54,45,34,29,64,63,28,26,59,53,28,31,38,60,76,60,66,55,56,36,67,58,32,37,53,52,11,50,46,31,31,74,75,48,67,19,52,42,31,16,32,23,24,12,52,54,15,31,71,68,31,81,65,51,32,58,28,24,38,53,29,12,26,42,28,19,68,67,67,37,49,69,62,12,50,52,25,41,50,49,11,44,76,44,62,48,33,43,43,58,51,62,77,66,38,71,46,36,58,76,40,59,84,38,71,67,45,49,54,50,50,53,54,14,57,67,44,25,63,76,74,36,70,60,33,36,36,64,39,79,45,71,45,77,79,83,67,52,88,73,23,26,32,34,41,36,37,31,38,28,68,61,28,46,12,70,83,35,65,69,58,38,52,64,48,34,66,56,66,24,31,27,32,18,25,22,24,65,38,52,46,50,93,73,18,11,25,64,65,78,87,54,58,63,68,58,50,50,36,50,54,50,40,51,54,58,50,42,73,79,38,63,53,17,67,80,36,22,20,34,32,13,30,24,38,14,11,40,48,40,50,48,45,40,34,69,36,46,86,58,35,37,22,30,39,29,32,39,36,36,75,81,72,75,76,73,86,54,60,66,45,65,77,32,24,34,36,43,31,36,26,73,62,33,57,67,70,38,51,50,48,47,51,49,51,47,65,52,43,42,59,62,27,53,64,45,83,48,69,35,94,38,35,89,58,79,53,93,57,35,86,72,48,46,31,55,52,44,36,56,25,58,58,68,122,125,71,74,74,61,66,66,55,64,62,60,81,52,84,77,76,63,84,74,78,86,76,76,80,86,67,87,74,66,91,72,72,79,49,69,49,56,46,36,28,65,61,27,25,61,53,29,32,39,61,75,62,66,55,57,36,67,57,31,38,52,51,11,48,45,31,31,73,75,48,66,19,53,42,31,16,33,25,25,14,51,53,14,31,72,68,29,81,66,51,32,58,28,24,38,53,28,12,25,42,27,18,68,68,68,36,47,70,61,11,50,51,26,39,51,48,11,46,76,45,61,47,34,46,43,59,49,62,74,67,37,69,46,36,57,75,41,59,83,38,70,66,44,48,53,50,50,53,53,13,57,68,43,26,62,77,75,38,70,60,32,35,38,63,39,79,45,72,45,77,77,82,66,52,89,72,23,25,31,33,42,37,36,31,36,28,67,59,29,49,12,70,83,35,65,69,58,38,54,63,48,35,66,56,65,24,31,28,33,18,24,22,24,65,38,50,47,50,92,72,16,11,24,64,65,77,87,54,58,62,68,58,51,50,37,53,53,50,40,52,53,58,49,43,74,80,38,63,53,17,67,79,35,24,23,32,32,14,30,24,38,14,9,42,46,39,52,49,46,40,33,70,37,46,85,57,36,36,22,31,40,29,32,40,38,35,74,81,70,76,75,74,86,53,60,67,46,64,76,31,24,34,36,42,30,34,24,74,61,34,57,67,71,38,50,51,48,49,51,50,51,47,64,53,42,44,59,61,27,54,63,44,82,49,70,36,94,38,37,90,57,78,54,91,58,36,89,71,46,47,32,56,54,46,34,56,26,56,58,69,123

Secondary structure (DSSP, 8-state):
--HHHHSSTTTT----------------------HHHHHHHHHHHHHHHHHTT--HHHHHHHHHHHHHHH--HHHHHHHHHHHHHH-TT-SHHHHHHHHHHHHTT-HHHHHHHHHHHHHTT---HHHHHH-GGGGGGTTSHHHHHHHHHHHHHHHHH-TTTT-EEEE--SSPPPTT-EEEEEEEPPTTB-SSS-HHHHHHHHTTSSEEEEE--SEEEETTEEE--SS-SHHHHHHHHHHHHHHHHHS-EEEEEEEEEEETHHHHHHHHHHHH-TTT-SEEEEES--SS-----SPPPSS-EEEEE-BTTS-HHHHHHHHHHHHHHSTTSEEEE--BSSSSS--TTHHHHHHHHHHHHHT--/--TTTTTTTTTT------S---------------HHHHHHHHHHHHHHHHHTT--HHHHHHHHHHHHHHH--HHHHHHHHHHHHHH-TT-SHHHHHHHHHHHHTT-HHHHHHHHHHHHHTT---HHHHHH-GGGGGGTTSHHHHHHHHHHHHHHHHH-TTTT-EEEE--SSPPPTT-EEEEEEEPPTTB-SSS-HHHHHHHHTTSSEEEEE--SEEEETTEEE--SS-SHHHHHHHHHHHHHHHHHS-EEEEEEEEEEETHHHHHHHHHHHH-TTT-SEEEEES--SS-----SPPPSS-EEEEE-BTTS-HHHHHHHHHHHHHHSTTSEEEE--BSSSSS--TTHHHHHHHHHHHHHT--